Protein AF-A0A0D8YBK4-F1 (afdb_monomer_lite)

Secondary structure (DSSP, 8-state):
----------------TT---------TTSTTSSSTTTT----S--------EEES-EEEES---SEEEETT--EEE--TTT-SBS-SEEEES-TT--EEEE-TT-B--GGGEEEE--TT--GGGEE-SS---BPPTTEEEHHHHTT-S--SEEEEEEEHHHHHTS-TT--EEEEEEEEES---S--GGGTT-EEE-SBS-SEEEES-TT--B-GGGGGSEEESSSP-EEEES--S-BB--HHHHHHHHHTBSSS---B-GGG-EEEEEEE--HHHHHHHHHHTEEEEEEEEEE-STTTTTGGGGGG--EEES-EEEE--TT--BSGGGTT--EEEE--SSS-SEEEE--TT-SB---TT--EEEE-TT--EEE---S-HHHHHHHHHHHHHHTTT-EEE--------------------------------------------PPPPPP--

Sequence (452 aa):
SSRRCISPYSNVFIKMNGCILTTRWIKPMLMLILFTFIKIGVTDDLSYELIDRIIGCLNIIDTALVSADLSTLQAIDYSEKYCSGYHALRVMENDDLEELIFLDTFEIDETKTFIGGNKKLKKENVISQRKLDIKSEEWCSKREARQTKNCTVVVGNITYDEMLEYGDNVNTIEGQLNIIDTNMTTLEDIKKYTLIGHQSPAIVLKNNKNLVYVGDVAHMNIIGRDPLITWDDNIHDICAEAPERETIESHSSNGKLNFSDSCLNNCSGGFVDDHFLEMIRRNKCAYIYGDLIIDGRHGYALPILRNIEVVHGVLSIQGTSQMNNLYFLHYLREIINPHDDIPAVTILNFSHIKYPAFKNLRKIEVNDDMSVVIRVHTDLPVFEGIRKQFQKLTKNRAYFTYKTQTKTEETKPETIQKPMKKMLIEDNTKYDRTRGRRVMKKMKIKSDKLVD

Organism: Dictyocaulus viviparus (NCBI:txid29172)

InterPro domains:
  IPR000494 Receptor L-domain [PF01030] (47-128)
  IPR000494 Receptor L-domain [PF01030] (284-370)
  IPR036941 Receptor L-domain superfamily [G3DSA:3.80.20.20] (33-135)
  IPR036941 Receptor L-domain superfamily [G3DSA:3.80.20.20] (136-235)
  IPR036941 Receptor L-domain superfamily [G3DSA:3.80.20.20] (261-428)
  IPR053079 SPS2 domain-containing protein [PTHR21662] (283-418)

Foldseek 3Di:
DDDDDDDDDDDDDFDDPDDDDDDDDDPDPCVVPVPPPQDPDDDDDDPDDQAAEAEAADEAAQDQDQEGAAQNHQEQHHDPVRYQFQANYYHANNQNHQAYEYHQNHDDDLVRYYAFQHNNHDLVRYHYPDNRDHDDPLEHELVVQLPDPSHQEYEEEAEPVSVVSGDPSHAEYEAAYEDECDADQEPQVVLSHAFEHRGPARYEAYQHANHQEYLSVLNHNYHGDALPYEYYNYDQAHAHFPVSLVSNVVNYDDPRRRHHPVPAFEDEADEDDPVVLVVCQVRVHQEYAEEHAYQCPPLVSLLSLCRHAEYAAAYHHHADPSHQEPNSVQNHAEQAHADQPDARYEYHHHEHHQYHDNPRHHAYHDPPNDANEYEYAYDPPRCVRVVVVVCVRNVNSYDYHYPDPPPPPPPPPDDDDDDDDDDDDDDDDDDDDDDDDDDDDDDDDDDDDDDD

Radius of gyration: 34.13 Å; chains: 1; bounding box: 62×92×111 Å

Structure (mmCIF, N/CA/C/O backbone):
data_AF-A0A0D8YBK4-F1
#
_entry.id   AF-A0A0D8YBK4-F1
#
loop_
_atom_site.group_PDB
_atom_site.id
_atom_site.type_symbol
_atom_site.label_atom_id
_atom_site.label_alt_id
_atom_site.label_comp_id
_atom_site.label_asym_id
_atom_site.label_entity_id
_atom_site.label_seq_id
_atom_site.pdbx_PDB_ins_code
_atom_site.Cartn_x
_atom_site.Cartn_y
_atom_site.Cartn_z
_atom_site.occupancy
_atom_site.B_iso_or_equiv
_atom_site.auth_seq_id
_atom_site.auth_comp_id
_atom_site.auth_asym_id
_atom_site.auth_atom_id
_atom_site.pdbx_PDB_model_num
ATOM 1 N N . SER A 1 1 ? 18.867 -30.162 16.649 1.00 28.86 1 SER A N 1
ATOM 2 C CA . SER A 1 1 ? 18.090 -30.457 15.429 1.00 28.86 1 SER A CA 1
ATOM 3 C C . SER A 1 1 ? 16.621 -30.155 15.690 1.00 28.86 1 SER A C 1
ATOM 5 O O . SER A 1 1 ? 16.083 -30.604 16.689 1.00 28.86 1 SER A O 1
ATOM 7 N N . SER A 1 2 ? 16.040 -29.300 14.841 1.00 34.72 2 SER A N 1
ATOM 8 C CA . SER A 1 2 ? 14.613 -28.975 14.649 1.00 34.72 2 SER A CA 1
ATOM 9 C C . SER A 1 2 ? 13.614 -29.175 15.806 1.00 34.72 2 SER A C 1
ATOM 11 O O . SER A 1 2 ? 13.275 -30.310 16.137 1.00 34.72 2 SER A O 1
ATOM 13 N N . ARG A 1 3 ? 12.969 -28.086 16.250 1.00 22.11 3 ARG A N 1
ATOM 14 C CA . ARG A 1 3 ? 11.505 -28.029 16.446 1.00 22.11 3 ARG A CA 1
ATOM 15 C C . ARG A 1 3 ? 11.016 -26.575 16.426 1.00 22.11 3 ARG A C 1
ATOM 17 O O . ARG A 1 3 ? 11.661 -25.685 16.962 1.00 22.11 3 ARG A O 1
ATOM 24 N N . ARG A 1 4 ? 9.913 -26.400 15.697 1.00 23.05 4 ARG A N 1
ATOM 25 C CA . ARG A 1 4 ? 9.302 -25.174 15.164 1.00 23.05 4 ARG A CA 1
ATOM 26 C C . ARG A 1 4 ? 8.703 -24.272 16.251 1.00 23.05 4 ARG A C 1
ATOM 28 O O . ARG A 1 4 ? 8.159 -24.774 17.232 1.00 23.05 4 ARG A O 1
ATOM 35 N N . CYS A 1 5 ? 8.750 -22.963 16.014 1.00 20.31 5 CYS A N 1
ATOM 36 C CA . CYS A 1 5 ? 7.958 -21.952 16.713 1.00 20.31 5 CYS A CA 1
ATOM 37 C C . CYS A 1 5 ? 6.501 -22.005 16.223 1.00 20.31 5 CYS A C 1
ATOM 39 O O . CYS A 1 5 ? 6.264 -22.110 15.022 1.00 20.31 5 CYS A O 1
ATOM 41 N N . ILE A 1 6 ? 5.541 -21.937 17.148 1.00 21.00 6 ILE A N 1
ATOM 42 C CA . ILE A 1 6 ? 4.107 -21.775 16.871 1.00 21.00 6 ILE A CA 1
ATOM 43 C C . ILE A 1 6 ? 3.637 -20.501 17.594 1.00 21.00 6 ILE A C 1
ATOM 45 O O . ILE A 1 6 ? 3.971 -20.308 18.761 1.00 21.00 6 ILE A O 1
ATOM 49 N N . SER A 1 7 ? 2.922 -19.671 16.826 1.00 23.89 7 SER A N 1
ATOM 50 C CA . SER A 1 7 ? 2.089 -18.476 17.081 1.00 23.89 7 SER A CA 1
ATOM 51 C C . SER A 1 7 ? 1.872 -17.955 18.519 1.00 23.89 7 SER A C 1
ATOM 53 O O . SER A 1 7 ? 1.503 -18.740 19.392 1.00 23.89 7 SER A O 1
ATOM 55 N N . PRO A 1 8 ? 1.908 -16.621 18.748 1.00 31.48 8 PRO A N 1
ATOM 56 C CA . PRO A 1 8 ? 1.361 -15.987 19.941 1.00 31.48 8 PRO A CA 1
ATOM 57 C C . PRO A 1 8 ? -0.035 -15.408 19.646 1.00 31.48 8 PRO A C 1
ATOM 59 O O . PRO A 1 8 ? -0.160 -14.446 18.899 1.00 31.48 8 PRO A O 1
ATOM 62 N N . TYR A 1 9 ? -1.088 -15.947 20.256 1.00 28.31 9 TYR A N 1
ATOM 63 C CA . TYR A 1 9 ? -2.340 -15.203 20.418 1.00 28.31 9 TYR A CA 1
ATOM 64 C C . TYR A 1 9 ? -2.708 -15.194 21.896 1.00 28.31 9 TYR A C 1
ATOM 66 O O . TYR A 1 9 ? -2.637 -16.224 22.564 1.00 28.31 9 TYR A O 1
ATOM 74 N N . SER A 1 10 ? -3.077 -13.999 22.366 1.00 30.67 10 SER A N 1
ATOM 75 C CA . SER A 1 10 ? -3.465 -13.610 23.728 1.00 30.67 10 SER A CA 1
ATOM 76 C C . SER A 1 10 ? -2.367 -13.740 24.800 1.00 30.67 10 SER A C 1
ATOM 78 O O . SER A 1 10 ? -1.978 -14.828 25.196 1.00 30.67 10 SER A O 1
ATOM 80 N N . ASN A 1 11 ? -1.875 -12.598 25.292 1.00 29.48 11 ASN A N 1
ATOM 81 C CA . ASN A 1 11 ? -1.139 -12.492 26.551 1.00 29.48 11 ASN A CA 1
ATOM 82 C C . ASN A 1 11 ? -1.504 -11.162 27.222 1.00 29.48 11 ASN A C 1
ATOM 84 O O . ASN A 1 11 ? -1.289 -10.100 26.641 1.00 29.48 11 ASN A O 1
ATOM 88 N N . VAL A 1 12 ? -1.999 -11.229 28.456 1.00 31.72 12 VAL A N 1
ATOM 89 C CA . VAL A 1 12 ? -1.915 -10.126 29.417 1.00 31.72 12 VAL A CA 1
ATOM 90 C C . VAL A 1 12 ? -0.633 -10.364 30.213 1.00 31.72 12 VAL A C 1
ATOM 92 O O . VAL A 1 12 ? -0.528 -11.355 30.930 1.00 31.72 12 VAL A O 1
ATOM 95 N N . PHE A 1 13 ? 0.366 -9.493 30.058 1.00 31.42 13 PHE A N 1
ATOM 96 C CA . PHE A 1 13 ? 1.565 -9.496 30.897 1.00 31.42 13 PHE A CA 1
ATOM 97 C C . PHE A 1 13 ? 1.454 -8.361 31.910 1.00 31.42 13 PHE A C 1
ATOM 99 O O . PHE A 1 13 ? 1.705 -7.208 31.574 1.00 31.42 13 PHE A O 1
ATOM 106 N N . ILE A 1 14 ? 1.118 -8.688 33.156 1.00 31.42 14 ILE A N 1
ATOM 107 C CA . ILE A 1 14 ? 1.291 -7.762 34.277 1.00 31.42 14 ILE A CA 1
ATOM 108 C C . ILE A 1 14 ? 2.612 -8.139 34.941 1.00 31.42 14 ILE A C 1
ATOM 110 O O . ILE A 1 14 ? 2.728 -9.178 35.589 1.00 31.42 14 ILE A O 1
ATOM 114 N N . LYS A 1 15 ? 3.646 -7.321 34.732 1.00 27.94 15 LYS A N 1
ATOM 115 C CA . LYS A 1 15 ? 4.909 -7.453 35.459 1.00 27.94 15 LYS A CA 1
ATOM 116 C C . LYS A 1 15 ? 4.796 -6.655 36.756 1.00 27.94 15 LYS A C 1
ATOM 118 O O . LYS A 1 15 ? 5.063 -5.459 36.756 1.00 27.94 15 LYS A O 1
ATOM 123 N N . MET A 1 16 ? 4.425 -7.321 37.845 1.00 26.34 16 MET A N 1
ATOM 124 C CA . MET A 1 16 ? 4.581 -6.774 39.198 1.00 26.34 16 MET A CA 1
ATOM 125 C C . MET A 1 16 ? 6.000 -7.086 39.695 1.00 26.34 16 MET A C 1
ATOM 127 O O . MET A 1 16 ? 6.618 -8.065 39.265 1.00 26.34 16 MET A O 1
ATOM 131 N N . ASN A 1 17 ? 6.562 -6.211 40.527 1.00 28.16 17 ASN A N 1
ATOM 132 C CA . ASN A 1 17 ? 7.936 -6.305 41.022 1.00 28.16 17 ASN A CA 1
ATOM 133 C C . ASN A 1 17 ? 8.264 -7.717 41.556 1.00 28.16 17 ASN A C 1
ATOM 135 O O . ASN A 1 17 ? 7.825 -8.092 42.633 1.00 28.16 17 ASN A O 1
ATOM 139 N N . GLY A 1 18 ? 9.083 -8.483 40.821 1.00 28.28 18 GLY A N 1
ATOM 140 C CA . GLY A 1 18 ? 9.808 -9.640 41.366 1.00 28.28 18 GLY A CA 1
ATOM 141 C C . GLY A 1 18 ? 9.482 -11.042 40.838 1.00 28.28 18 GLY A C 1
ATOM 142 O O . GLY A 1 18 ? 10.292 -11.928 41.085 1.00 28.28 18 GLY A O 1
ATOM 143 N N . CYS A 1 19 ? 8.417 -11.283 40.062 1.00 22.30 19 CYS A N 1
ATOM 144 C CA . CYS A 1 19 ? 8.135 -12.632 39.534 1.00 22.30 19 CYS A CA 1
ATOM 145 C C . CYS A 1 19 ? 7.627 -12.625 38.086 1.00 22.30 19 CYS A C 1
ATOM 147 O O . CYS A 1 19 ? 6.688 -11.917 37.737 1.00 22.30 19 CYS A O 1
ATOM 149 N N . ILE A 1 20 ? 8.243 -13.457 37.238 1.00 27.30 20 ILE A N 1
ATOM 150 C CA . ILE A 1 20 ? 7.762 -13.768 35.886 1.00 27.30 20 ILE A CA 1
ATOM 151 C C . ILE A 1 20 ? 7.034 -15.113 35.969 1.00 27.30 20 ILE A C 1
ATOM 153 O O . ILE A 1 20 ? 7.674 -16.161 36.049 1.00 27.30 20 ILE A O 1
ATOM 157 N N . LEU A 1 21 ? 5.703 -15.097 35.936 1.00 23.28 21 LEU A N 1
ATOM 158 C CA . LEU A 1 21 ? 4.913 -16.312 35.747 1.00 23.28 21 LEU A CA 1
ATOM 159 C C . LEU A 1 21 ? 4.835 -16.623 34.249 1.00 23.28 21 LEU A C 1
ATOM 161 O O . LEU A 1 21 ? 4.254 -15.871 33.473 1.00 23.28 21 LEU A O 1
ATOM 165 N N . THR A 1 22 ? 5.436 -17.742 33.843 1.00 25.86 22 THR A N 1
ATOM 166 C CA . THR A 1 22 ? 5.200 -18.347 32.526 1.00 25.86 22 THR A CA 1
ATOM 167 C C . THR A 1 22 ? 4.446 -19.653 32.736 1.00 25.86 22 THR A C 1
ATOM 169 O O . THR A 1 22 ? 4.948 -20.560 33.396 1.00 25.86 22 THR A O 1
ATOM 172 N N . THR A 1 23 ? 3.230 -19.769 32.206 1.00 28.22 23 THR A N 1
ATOM 173 C CA . THR A 1 23 ? 2.485 -21.033 32.207 1.00 28.22 23 THR A CA 1
ATOM 174 C C . THR A 1 23 ? 2.504 -21.618 30.799 1.00 28.22 23 THR A C 1
ATOM 176 O O . THR A 1 23 ? 2.064 -21.009 29.826 1.00 28.22 23 THR A O 1
ATOM 179 N N . ARG A 1 24 ? 3.086 -22.815 30.668 1.00 28.42 24 ARG A N 1
ATOM 180 C CA . ARG A 1 24 ? 3.125 -23.592 29.424 1.00 28.42 24 ARG A CA 1
ATOM 181 C C . ARG A 1 24 ? 2.131 -24.747 29.570 1.00 28.42 24 ARG A C 1
ATOM 183 O O . ARG A 1 24 ? 2.257 -25.525 30.506 1.00 28.42 24 ARG A O 1
ATOM 190 N N . TRP A 1 25 ? 1.215 -24.858 28.605 1.00 31.83 25 TRP A N 1
ATOM 191 C CA . TRP A 1 25 ? 0.239 -25.945 28.400 1.00 31.83 25 TRP A CA 1
ATOM 192 C C . TRP A 1 25 ? -0.892 -26.090 29.427 1.00 31.83 25 TRP A C 1
ATOM 194 O O . TRP A 1 25 ? -0.852 -26.996 30.249 1.00 31.83 25 TRP A O 1
ATOM 204 N N . ILE A 1 26 ? -1.975 -25.312 29.269 1.00 25.56 26 ILE A N 1
ATOM 205 C CA . ILE A 1 26 ? -3.330 -25.721 29.689 1.00 25.56 26 ILE A CA 1
ATOM 206 C C . ILE A 1 26 ? -4.360 -25.254 28.635 1.00 25.56 26 ILE A C 1
ATOM 208 O O . ILE A 1 26 ? -4.283 -24.140 28.127 1.00 25.56 26 ILE A O 1
ATOM 212 N N . LYS A 1 27 ? -5.287 -26.156 28.276 1.00 27.44 27 LYS A N 1
ATOM 213 C CA . LYS A 1 27 ? -6.457 -25.998 27.379 1.00 27.44 27 LYS A CA 1
ATOM 214 C C . LYS A 1 27 ? -7.373 -24.802 27.769 1.00 27.44 27 LYS A C 1
ATOM 216 O O . LYS A 1 27 ? -7.246 -24.308 28.887 1.00 27.44 27 LYS A O 1
ATOM 221 N N . PRO A 1 28 ? -8.313 -24.344 26.905 1.00 33.00 28 PRO A N 1
ATOM 222 C CA . PRO A 1 28 ? -8.836 -22.964 26.868 1.00 33.00 28 PRO A CA 1
ATOM 223 C C . PRO A 1 28 ? -9.859 -22.598 27.965 1.00 33.00 28 PRO A C 1
ATOM 225 O O . PRO A 1 28 ? -10.743 -21.783 27.747 1.00 33.00 28 PRO A O 1
ATOM 228 N N . MET A 1 29 ? -9.739 -23.166 29.163 1.00 27.70 29 MET A N 1
ATOM 229 C CA . MET A 1 29 ? -10.591 -22.843 30.312 1.00 27.70 29 MET A CA 1
ATOM 230 C C . MET A 1 29 ? -9.893 -21.929 31.335 1.00 27.70 29 MET A C 1
ATOM 232 O O . MET A 1 29 ? -10.538 -21.439 32.253 1.00 27.70 29 MET A O 1
ATOM 236 N N . LEU A 1 30 ? -8.585 -21.664 31.177 1.00 29.23 30 LEU A N 1
ATOM 237 C CA . LEU A 1 30 ? -7.787 -20.914 32.159 1.00 29.23 30 LEU A CA 1
ATOM 238 C C . LEU A 1 30 ? -7.476 -19.448 31.794 1.00 29.23 30 LEU A C 1
ATOM 240 O O . LEU A 1 30 ? -6.982 -18.709 32.639 1.00 29.23 30 LEU A O 1
ATOM 244 N N . MET A 1 31 ? -7.819 -18.990 30.585 1.00 32.72 31 MET A N 1
ATOM 245 C CA . MET A 1 31 ? -7.765 -17.559 30.216 1.00 32.72 31 MET A CA 1
ATOM 246 C C . MET A 1 31 ? -8.883 -16.720 30.841 1.00 32.72 31 MET A C 1
ATOM 248 O O . MET A 1 31 ? -8.881 -15.501 30.719 1.00 32.72 31 MET A O 1
ATOM 252 N N . LEU A 1 32 ? -9.807 -17.367 31.551 1.00 32.94 32 LEU A N 1
ATOM 253 C CA . LEU A 1 32 ? -10.834 -16.700 32.339 1.00 32.94 32 LEU A CA 1
ATOM 254 C C . LEU A 1 32 ? -10.307 -16.220 33.709 1.00 32.94 32 LEU A C 1
ATOM 256 O O . LEU A 1 32 ? -11.002 -15.469 34.383 1.00 32.94 32 LEU A O 1
ATOM 260 N N . ILE A 1 33 ? -9.094 -16.628 34.122 1.00 34.19 33 ILE A N 1
ATOM 261 C CA . ILE A 1 33 ? -8.601 -16.448 35.504 1.00 34.19 33 ILE A CA 1
ATOM 262 C C . ILE A 1 33 ? -7.764 -15.172 35.710 1.00 34.19 33 ILE A C 1
ATOM 264 O O . ILE A 1 33 ? -7.652 -14.708 36.838 1.00 34.19 33 ILE A O 1
ATOM 268 N N . LEU A 1 34 ? -7.234 -14.523 34.662 1.00 37.28 34 LEU A N 1
ATOM 269 C CA . LEU A 1 34 ? -6.549 -13.226 34.849 1.00 37.28 34 LEU A CA 1
ATOM 270 C C . LEU A 1 34 ? -7.471 -11.999 34.741 1.00 37.28 34 LEU A C 1
ATOM 272 O O . LEU A 1 34 ? -7.072 -10.918 35.157 1.00 37.28 34 LEU A O 1
ATOM 276 N N . PHE A 1 35 ? -8.702 -12.162 34.244 1.00 38.56 35 PHE A N 1
ATOM 277 C CA . PHE A 1 35 ? -9.710 -11.091 34.175 1.00 38.56 35 PHE A CA 1
ATOM 278 C C . PHE A 1 35 ? -10.774 -11.168 35.280 1.00 38.56 35 PHE A C 1
ATOM 280 O O . PHE A 1 35 ? -11.609 -10.277 35.389 1.00 38.56 35 PHE A O 1
ATOM 287 N N . THR A 1 36 ? -10.721 -12.176 36.156 1.00 32.38 36 THR A N 1
ATOM 288 C CA . THR A 1 36 ? -11.633 -12.282 37.311 1.00 32.38 36 THR A CA 1
ATOM 289 C C . THR A 1 36 ? -11.265 -11.352 38.476 1.00 32.38 36 THR A C 1
ATOM 291 O O . THR A 1 36 ? -11.918 -11.394 39.513 1.00 32.38 36 THR A O 1
ATOM 294 N N . PHE A 1 37 ? -10.256 -10.489 38.323 1.00 39.31 37 PHE A N 1
ATOM 295 C CA . PHE A 1 37 ? -9.802 -9.570 39.377 1.00 39.31 37 PHE A CA 1
ATOM 296 C C . PHE A 1 37 ? -10.321 -8.133 39.240 1.00 39.31 37 PHE A C 1
ATOM 298 O O . PHE A 1 37 ? -9.848 -7.238 39.933 1.00 39.31 37 PHE A O 1
ATOM 305 N N . ILE A 1 38 ? -11.359 -7.926 38.426 1.00 38.38 38 ILE A N 1
ATOM 306 C CA . ILE A 1 38 ? -12.234 -6.751 38.509 1.00 38.38 38 ILE A CA 1
ATOM 307 C C . ILE A 1 38 ? -13.533 -7.222 39.175 1.00 38.38 38 ILE A C 1
ATOM 309 O O . ILE A 1 38 ? -14.459 -7.691 38.524 1.00 38.38 38 ILE A O 1
ATOM 313 N N . LYS A 1 39 ? -13.512 -7.217 40.512 1.00 32.03 39 LYS A N 1
ATOM 314 C CA . LYS A 1 39 ? -14.632 -7.343 41.466 1.00 32.03 39 LYS A CA 1
ATOM 315 C C . LYS A 1 39 ? -15.905 -8.062 40.964 1.00 32.03 39 LYS A C 1
ATOM 317 O O . LYS A 1 39 ? -16.988 -7.486 40.957 1.00 32.03 39 LYS A O 1
ATOM 322 N N . ILE A 1 40 ? -15.815 -9.358 40.659 1.00 32.69 40 ILE A N 1
ATOM 323 C CA . ILE A 1 40 ? -16.981 -10.246 40.788 1.00 32.69 40 ILE A CA 1
ATOM 324 C C . ILE A 1 40 ? -16.983 -10.714 42.240 1.00 32.69 40 ILE A C 1
ATOM 326 O O . ILE A 1 40 ? -16.011 -11.315 42.690 1.00 32.69 40 ILE A O 1
ATOM 330 N N . GLY A 1 41 ? -18.038 -10.375 42.984 1.00 36.81 41 GLY A N 1
ATOM 331 C CA . GLY A 1 41 ? -18.178 -10.693 44.403 1.00 36.81 41 GLY A CA 1
ATOM 332 C C . GLY A 1 41 ? -17.985 -12.182 44.684 1.00 36.81 41 GLY A C 1
ATOM 333 O O . GLY A 1 41 ? -18.898 -12.980 44.494 1.00 36.81 41 GLY A O 1
ATOM 334 N N . VAL A 1 42 ? -16.794 -12.537 45.159 1.00 31.62 42 VAL A N 1
ATOM 335 C CA . VAL A 1 42 ? -16.477 -13.824 45.771 1.00 31.62 42 VAL A CA 1
ATOM 336 C C . VAL A 1 42 ? -15.755 -13.513 47.077 1.00 31.62 42 VAL A C 1
ATOM 338 O O . VAL A 1 42 ? -14.840 -12.696 47.127 1.00 31.62 42 VAL A O 1
ATOM 341 N N . THR A 1 43 ? -16.279 -14.106 48.138 1.00 40.81 43 THR A N 1
ATOM 342 C CA . THR A 1 43 ? -16.007 -13.842 49.549 1.00 40.81 43 THR A CA 1
ATOM 343 C C . THR A 1 43 ? -14.623 -14.308 50.011 1.00 40.81 43 THR A C 1
ATOM 345 O O . THR A 1 43 ? -14.225 -15.431 49.714 1.00 40.81 43 THR A O 1
ATOM 348 N N . ASP A 1 44 ? -14.010 -13.424 50.801 1.00 45.28 44 ASP A N 1
ATOM 349 C CA . ASP A 1 44 ? -13.109 -13.574 51.953 1.00 45.28 44 ASP A CA 1
ATOM 350 C C . ASP A 1 44 ? -11.734 -14.276 51.820 1.00 45.28 44 ASP A C 1
ATOM 352 O O . ASP A 1 44 ? -11.611 -15.467 51.547 1.00 45.28 44 ASP A O 1
ATOM 356 N N . ASP A 1 45 ? -10.704 -13.477 52.148 1.00 44.41 45 ASP A N 1
ATOM 357 C CA . ASP A 1 45 ? -9.309 -13.804 52.497 1.00 44.41 45 ASP A CA 1
ATOM 358 C C . ASP A 1 45 ? -8.274 -14.098 51.395 1.00 44.41 45 ASP A C 1
ATOM 360 O O . ASP A 1 45 ? -7.386 -14.941 51.534 1.00 44.41 45 ASP A O 1
ATOM 364 N N . LEU A 1 46 ? -8.259 -13.267 50.351 1.00 43.53 46 LEU A N 1
ATOM 365 C CA . LEU A 1 46 ? -7.034 -12.973 49.597 1.00 43.53 46 LEU A CA 1
ATOM 366 C C . LEU A 1 46 ? -6.715 -11.481 49.740 1.00 43.53 46 LEU A C 1
ATOM 368 O O . LEU A 1 46 ? -7.482 -10.630 49.294 1.00 43.53 46 LEU A O 1
ATOM 372 N N . SER A 1 47 ? -5.588 -11.144 50.378 1.00 45.94 47 SER A N 1
ATOM 373 C CA . SER A 1 47 ? -5.078 -9.769 50.393 1.00 45.94 47 SER A CA 1
ATOM 374 C C . SER A 1 47 ? -4.601 -9.417 48.984 1.00 45.94 47 SER A C 1
ATOM 376 O O . SER A 1 47 ? -3.460 -9.691 48.609 1.00 45.94 47 SER A O 1
ATOM 378 N N . TYR A 1 48 ? -5.501 -8.879 48.170 1.00 53.00 48 TYR A N 1
ATOM 379 C CA . TYR A 1 48 ? -5.173 -8.424 46.829 1.00 53.00 48 TYR A CA 1
ATOM 380 C C . TYR A 1 48 ? -4.277 -7.188 46.932 1.00 53.00 48 TYR A C 1
ATOM 382 O O . TYR A 1 48 ? -4.707 -6.143 47.422 1.00 53.00 48 TYR A O 1
ATOM 390 N N . GLU A 1 49 ? -3.020 -7.310 46.497 1.00 67.62 49 GLU A N 1
ATOM 391 C CA . GLU A 1 49 ? -2.177 -6.140 46.252 1.00 67.62 49 GLU A CA 1
ATOM 392 C C . GLU A 1 49 ? -2.871 -5.276 45.194 1.00 67.62 49 GLU A C 1
ATOM 394 O O . GLU A 1 49 ? -3.144 -5.726 44.078 1.00 67.62 49 GLU A O 1
ATOM 399 N N . LEU A 1 50 ? -3.214 -4.046 45.576 1.00 83.19 50 LEU A N 1
ATOM 400 C CA . LEU A 1 50 ? -3.867 -3.086 44.695 1.00 83.19 50 LEU A CA 1
ATOM 401 C C . LEU A 1 50 ? -2.901 -2.720 43.566 1.00 83.19 50 LEU A C 1
ATOM 403 O O . LEU A 1 50 ? -1.787 -2.264 43.819 1.00 83.19 50 LEU A O 1
ATOM 407 N N . ILE A 1 51 ? -3.328 -2.918 42.320 1.00 87.94 51 ILE A N 1
ATOM 408 C CA . ILE A 1 51 ? -2.567 -2.475 41.152 1.00 87.94 51 ILE A CA 1
ATOM 409 C C . ILE A 1 51 ? -2.766 -0.963 41.026 1.00 87.94 51 ILE A C 1
ATOM 411 O O . ILE A 1 51 ? -3.861 -0.505 40.693 1.00 87.94 51 ILE A O 1
ATOM 415 N N . ASP A 1 52 ? -1.708 -0.201 41.291 1.00 93.38 52 ASP A N 1
ATOM 416 C CA . ASP A 1 52 ? -1.700 1.261 41.221 1.00 93.38 52 ASP A CA 1
ATOM 417 C C . ASP A 1 52 ? -0.995 1.803 39.969 1.00 93.38 52 ASP A C 1
ATOM 419 O O . ASP A 1 52 ? -1.260 2.925 39.547 1.00 93.38 52 ASP A O 1
ATOM 423 N N . ARG A 1 53 ? -0.141 1.015 39.309 1.00 95.56 53 ARG A N 1
ATOM 424 C CA . ARG A 1 53 ? 0.601 1.460 38.125 1.00 95.56 53 ARG A CA 1
ATOM 425 C C . ARG A 1 53 ? 0.827 0.342 37.116 1.00 95.56 53 ARG A C 1
ATOM 427 O O . ARG A 1 53 ? 1.223 -0.765 37.472 1.00 95.56 53 ARG A O 1
ATOM 434 N N . ILE A 1 54 ? 0.645 0.654 35.832 1.00 95.75 54 ILE A N 1
ATOM 435 C CA . ILE A 1 54 ? 0.931 -0.256 34.714 1.00 95.75 54 ILE A CA 1
ATOM 436 C C . ILE A 1 54 ? 2.045 0.340 33.851 1.00 95.75 54 ILE A C 1
ATOM 438 O O . ILE A 1 54 ? 1.918 1.451 33.348 1.00 95.75 54 ILE A O 1
ATOM 442 N N . ILE A 1 55 ? 3.116 -0.426 33.627 1.00 96.56 55 ILE A N 1
ATOM 443 C CA . ILE A 1 55 ? 4.134 -0.122 32.610 1.00 96.56 55 ILE A CA 1
ATOM 444 C C . ILE A 1 55 ? 3.840 -0.994 31.386 1.00 96.56 55 ILE A C 1
ATOM 446 O O . ILE A 1 55 ? 4.101 -2.198 31.405 1.00 96.56 55 ILE A O 1
ATOM 450 N N . GLY A 1 56 ? 3.302 -0.399 30.323 1.00 96.31 56 GLY A N 1
ATOM 451 C CA . GLY A 1 56 ? 2.829 -1.110 29.136 1.00 96.31 56 GLY A CA 1
ATOM 452 C C . GLY A 1 56 ? 1.482 -0.584 28.650 1.00 96.31 56 GLY A C 1
ATOM 453 O O . GLY A 1 56 ? 1.295 0.625 28.546 1.00 96.31 56 GLY A O 1
ATOM 454 N N . CYS A 1 57 ? 0.565 -1.495 28.317 1.00 95.50 57 CYS A N 1
ATOM 455 C CA . CYS A 1 57 ? -0.785 -1.154 27.874 1.00 95.50 57 CYS A CA 1
ATOM 456 C C . CYS A 1 57 ? -1.853 -1.969 28.604 1.00 95.50 57 CYS A C 1
ATOM 458 O O . CYS A 1 57 ? -1.659 -3.157 28.872 1.00 95.50 57 CYS A O 1
ATOM 460 N N . LEU A 1 58 ? -3.009 -1.349 28.829 1.00 95.88 58 LEU A N 1
ATOM 461 C CA . LEU A 1 58 ? -4.234 -1.988 29.293 1.00 95.88 58 LEU A CA 1
ATOM 462 C C . LEU A 1 58 ? -5.217 -2.124 28.125 1.00 95.88 58 LEU A C 1
ATOM 464 O O . LEU A 1 58 ? -5.524 -1.151 27.439 1.00 95.88 58 LEU A O 1
ATOM 468 N N . ASN A 1 59 ? -5.716 -3.340 27.907 1.00 94.81 59 ASN A N 1
ATOM 469 C CA . ASN A 1 59 ? -6.692 -3.649 26.868 1.00 94.81 59 ASN A CA 1
ATOM 470 C C . ASN A 1 59 ? -7.936 -4.270 27.512 1.00 94.81 59 ASN A C 1
ATOM 472 O O . ASN A 1 59 ? -7.830 -5.327 28.131 1.00 94.81 59 ASN A O 1
ATOM 476 N N . ILE A 1 60 ? -9.093 -3.639 27.331 1.00 95.44 60 ILE A N 1
ATOM 477 C CA . ILE A 1 60 ? -10.415 -4.149 27.707 1.00 95.44 60 ILE A CA 1
ATOM 478 C C . ILE A 1 60 ? -11.193 -4.292 26.398 1.00 95.44 60 ILE A C 1
ATOM 480 O O . ILE A 1 60 ? -11.673 -3.302 25.845 1.00 95.44 60 ILE A O 1
ATOM 484 N N . ILE A 1 61 ? -11.199 -5.498 25.832 1.00 94.19 61 ILE A N 1
ATOM 485 C CA . ILE A 1 61 ? -11.692 -5.752 24.472 1.00 94.19 61 ILE A CA 1
ATOM 486 C C . ILE A 1 61 ? -12.669 -6.917 24.499 1.00 94.19 61 ILE A C 1
ATOM 488 O O . ILE A 1 61 ? -12.303 -7.964 25.030 1.00 94.19 61 ILE A O 1
ATOM 492 N N . ASP A 1 62 ? -13.851 -6.735 23.904 1.00 94.19 62 ASP A N 1
ATOM 493 C CA . ASP A 1 62 ? -14.868 -7.789 23.729 1.00 94.19 62 ASP A CA 1
ATOM 494 C C . ASP A 1 62 ? -15.163 -8.555 25.034 1.00 94.19 62 ASP A C 1
ATOM 496 O O . ASP A 1 62 ? -15.135 -9.785 25.110 1.00 94.19 62 ASP A O 1
ATOM 500 N N . THR A 1 63 ? -15.366 -7.804 26.121 1.00 93.75 63 THR A N 1
ATOM 501 C CA . THR A 1 63 ? -15.698 -8.357 27.438 1.00 93.75 63 THR A CA 1
ATOM 502 C C . THR A 1 63 ? -17.191 -8.225 27.732 1.00 93.75 63 THR A C 1
ATOM 504 O O . THR A 1 63 ? -17.857 -7.301 27.270 1.00 93.75 63 THR A O 1
ATOM 507 N N . ALA A 1 64 ? -17.714 -9.115 28.579 1.00 94.69 64 ALA A N 1
ATOM 508 C CA . ALA A 1 64 ? -19.084 -9.040 29.098 1.00 94.69 64 ALA A CA 1
ATOM 509 C C . ALA A 1 64 ? -19.205 -8.141 30.349 1.00 94.69 64 ALA A C 1
ATOM 511 O O . ALA A 1 64 ? -20.117 -8.318 31.159 1.00 94.69 64 ALA A O 1
ATOM 512 N N . LEU A 1 65 ? -18.245 -7.234 30.569 1.00 93.94 65 LEU A N 1
ATOM 513 C CA . LEU A 1 65 ? -18.252 -6.339 31.724 1.00 93.94 65 LEU A CA 1
ATOM 514 C C . LEU A 1 65 ? -19.355 -5.294 31.567 1.00 93.94 65 LEU A C 1
ATOM 516 O O . LEU A 1 65 ? -19.478 -4.683 30.512 1.00 93.94 65 LEU A O 1
ATOM 520 N N . VAL A 1 66 ? -20.103 -5.058 32.645 1.00 96.31 66 VAL A N 1
ATOM 521 C CA . VAL A 1 66 ? -21.076 -3.955 32.727 1.00 96.31 66 VAL A CA 1
ATOM 522 C C . VAL A 1 66 ? -20.436 -2.703 33.323 1.00 96.31 66 VAL A C 1
ATOM 524 O O . VAL A 1 66 ? -20.727 -1.592 32.899 1.00 96.31 66 VAL A O 1
ATOM 527 N N . SER A 1 67 ? -19.516 -2.872 34.271 1.00 96.12 67 SER A N 1
ATOM 528 C CA . SER A 1 67 ? -18.743 -1.781 34.864 1.00 96.12 67 SER A CA 1
ATOM 529 C C . SER A 1 67 ? -17.288 -2.214 35.012 1.00 96.12 67 SER A C 1
ATOM 531 O O . SER A 1 67 ? -17.007 -3.375 35.329 1.00 96.12 67 SER A O 1
ATOM 533 N N . ALA A 1 68 ? -16.368 -1.291 34.749 1.00 94.94 68 ALA A N 1
ATOM 534 C CA . ALA A 1 68 ? -14.938 -1.478 34.934 1.00 94.94 68 ALA A CA 1
ATOM 535 C C . ALA A 1 68 ? -14.413 -0.435 35.928 1.00 94.94 68 ALA A C 1
ATOM 537 O O . ALA A 1 68 ? -14.235 0.736 35.590 1.00 94.94 68 ALA A O 1
ATOM 538 N N . ASP A 1 69 ? -14.167 -0.878 37.161 1.00 94.25 69 ASP A N 1
ATOM 539 C CA . ASP A 1 69 ? -13.644 -0.038 38.238 1.00 94.25 69 ASP A CA 1
ATOM 540 C C . ASP A 1 69 ? -12.110 -0.097 38.276 1.00 94.25 69 ASP A C 1
ATOM 542 O O . ASP A 1 69 ? -11.514 -1.096 38.684 1.00 94.25 69 ASP A O 1
ATOM 546 N N . LEU A 1 70 ? -11.479 0.986 37.823 1.00 94.19 70 LEU A N 1
ATOM 547 C CA . LEU A 1 70 ? -10.036 1.221 37.831 1.00 94.19 70 LEU A CA 1
ATOM 548 C C . LEU A 1 70 ? -9.669 2.345 38.819 1.00 94.19 70 LEU A C 1
ATOM 550 O O . LEU A 1 70 ? -8.645 3.007 38.656 1.00 94.19 70 LEU A O 1
ATOM 554 N N . SER A 1 71 ? -10.480 2.566 39.859 1.00 92.62 71 SER A N 1
ATOM 555 C CA . SER A 1 71 ? -10.265 3.613 40.873 1.00 92.62 71 SER A CA 1
ATOM 556 C C . SER A 1 71 ? -8.983 3.453 41.695 1.00 92.62 71 SER A C 1
ATOM 558 O O . SER A 1 71 ? -8.546 4.393 42.351 1.00 92.62 71 SER A O 1
ATOM 560 N N . THR A 1 72 ? -8.346 2.284 41.663 1.00 92.75 72 THR A N 1
ATOM 561 C CA . THR A 1 72 ? -7.069 2.038 42.349 1.00 92.75 72 THR A CA 1
ATOM 562 C C . THR A 1 72 ? -5.871 2.365 41.463 1.00 92.75 72 THR A C 1
ATOM 564 O O . THR A 1 72 ? -4.766 2.541 41.972 1.00 92.75 72 THR A O 1
ATOM 567 N N . LEU A 1 73 ? -6.082 2.445 40.146 1.00 94.50 73 LEU A N 1
ATOM 568 C CA . LEU A 1 73 ? -5.036 2.653 39.160 1.00 94.50 73 LEU A CA 1
ATOM 569 C C . LEU A 1 73 ? -4.695 4.145 39.078 1.00 94.50 73 LEU A C 1
ATOM 571 O O . LEU A 1 73 ? -5.514 4.970 38.682 1.00 94.50 73 LEU A O 1
ATOM 575 N N . GLN A 1 74 ? -3.463 4.485 39.439 1.00 94.94 74 GLN A N 1
ATOM 576 C CA . GLN A 1 74 ? -2.928 5.843 39.419 1.00 94.94 74 GLN A CA 1
ATOM 577 C C . GLN A 1 74 ? -2.315 6.209 38.071 1.00 94.94 74 GLN A C 1
ATOM 579 O O . GLN A 1 74 ? -2.425 7.361 37.674 1.00 94.94 74 GLN A O 1
ATOM 584 N N . ALA A 1 75 ? -1.673 5.278 37.357 1.00 96.00 75 ALA A N 1
ATOM 585 C CA . ALA A 1 75 ? -1.044 5.612 36.078 1.00 96.00 75 ALA A CA 1
ATOM 586 C C . ALA A 1 75 ? -0.895 4.432 35.108 1.00 96.00 75 ALA A C 1
ATOM 588 O O . ALA A 1 75 ? -0.685 3.285 35.518 1.00 96.00 75 ALA A O 1
ATOM 589 N N . ILE A 1 76 ? -0.920 4.742 33.807 1.00 96.62 76 ILE A N 1
ATOM 590 C CA . ILE A 1 76 ? -0.441 3.852 32.741 1.00 96.62 76 ILE A CA 1
ATOM 591 C C . ILE A 1 76 ? 0.697 4.544 31.987 1.00 96.62 76 ILE A C 1
ATOM 593 O O . ILE A 1 76 ? 0.471 5.468 31.205 1.00 96.62 76 ILE A O 1
ATOM 597 N N . ASP A 1 77 ? 1.918 4.043 32.169 1.00 96.50 77 ASP A N 1
ATOM 598 C CA . ASP A 1 77 ? 3.076 4.474 31.391 1.00 96.50 77 ASP A CA 1
ATOM 599 C C . ASP A 1 77 ? 3.213 3.605 30.146 1.00 96.50 77 ASP A C 1
ATOM 601 O O . ASP A 1 77 ? 3.597 2.430 30.215 1.00 96.50 77 ASP A O 1
ATOM 605 N N . TYR A 1 78 ? 2.937 4.197 28.988 1.00 96.06 78 TYR A N 1
ATOM 606 C CA . TYR A 1 78 ? 3.110 3.515 27.714 1.00 96.06 78 TYR A CA 1
ATOM 607 C C . TYR A 1 78 ? 4.549 3.022 27.526 1.00 96.06 78 TYR A C 1
ATOM 609 O O . TYR A 1 78 ? 5.521 3.752 27.733 1.00 96.06 78 TYR A O 1
ATOM 617 N N . SER A 1 79 ? 4.695 1.786 27.050 1.00 94.12 79 SER A N 1
ATOM 618 C CA . SER A 1 79 ? 5.997 1.230 26.694 1.00 94.12 79 SER A CA 1
ATOM 619 C C . SER A 1 79 ? 5.899 0.376 25.442 1.00 94.12 79 SER A C 1
ATOM 621 O O . SER A 1 79 ? 5.341 -0.718 25.480 1.00 94.12 79 SER A O 1
ATOM 623 N N . GLU A 1 80 ? 6.530 0.811 24.349 1.00 90.69 80 GLU A N 1
ATOM 624 C CA . GLU A 1 80 ? 6.572 0.046 23.091 1.00 90.69 80 GLU A CA 1
ATOM 625 C C . GLU A 1 80 ? 7.146 -1.364 23.249 1.00 90.69 80 GLU A C 1
ATOM 627 O O . GLU A 1 80 ? 6.862 -2.246 22.448 1.00 90.69 80 GLU A O 1
ATOM 632 N N . LYS A 1 81 ? 7.954 -1.586 24.290 1.00 92.19 81 LYS A N 1
ATOM 633 C CA . LYS A 1 81 ? 8.503 -2.902 24.613 1.00 92.19 81 LYS A CA 1
ATOM 634 C C . LYS A 1 81 ? 7.421 -3.894 25.051 1.00 92.19 81 LYS A C 1
ATOM 636 O O . LYS A 1 81 ? 7.583 -5.094 24.846 1.00 92.19 81 LYS A O 1
ATOM 641 N N . TYR A 1 82 ? 6.367 -3.404 25.699 1.00 91.19 82 TYR A N 1
ATOM 642 C CA . TYR A 1 82 ? 5.311 -4.224 26.295 1.00 91.19 82 TYR A CA 1
ATOM 643 C C . TYR A 1 82 ? 3.962 -4.073 25.580 1.00 91.19 82 TYR A C 1
ATOM 645 O O . TYR A 1 82 ? 3.044 -4.836 25.866 1.00 91.19 82 TYR A O 1
ATOM 653 N N . CYS A 1 83 ? 3.846 -3.130 24.642 1.00 89.69 83 CYS A N 1
ATOM 654 C CA . CYS A 1 83 ? 2.635 -2.887 23.865 1.00 89.69 83 CYS A CA 1
ATOM 655 C C . CYS A 1 83 ? 2.809 -3.405 22.438 1.00 89.69 83 CYS A C 1
ATOM 657 O O . CYS A 1 83 ? 3.759 -3.036 21.751 1.00 89.69 83 CYS A O 1
ATOM 659 N N . SER A 1 84 ? 1.861 -4.211 21.960 1.00 83.19 84 SER A N 1
ATOM 660 C CA . SER A 1 84 ? 1.802 -4.619 20.547 1.00 83.19 84 SER A CA 1
ATOM 661 C C . SER A 1 84 ? 1.194 -3.550 19.630 1.00 83.19 84 SER A C 1
ATOM 663 O O . SER A 1 84 ? 1.264 -3.674 18.408 1.00 83.19 84 SER A O 1
ATOM 665 N N . GLY A 1 85 ? 0.593 -2.507 20.207 1.00 87.06 85 GLY A N 1
ATOM 666 C CA . GLY A 1 85 ? -0.094 -1.433 19.496 1.00 87.06 85 GLY A CA 1
ATOM 667 C C . GLY A 1 85 ? 0.308 -0.047 19.986 1.00 87.06 85 GLY A C 1
ATOM 668 O O . GLY A 1 85 ? 1.183 0.088 20.839 1.00 87.06 85 GLY A O 1
ATOM 669 N N . TYR A 1 86 ? -0.348 0.979 19.448 1.00 89.31 86 TYR A N 1
ATOM 670 C CA . TYR A 1 86 ? -0.047 2.380 19.760 1.00 89.31 86 TYR A CA 1
ATOM 671 C C . TYR A 1 86 ? -0.695 2.923 21.025 1.00 89.31 86 TYR A C 1
ATOM 673 O O . TYR A 1 86 ? -0.343 4.023 21.446 1.00 89.31 86 TYR A O 1
ATOM 681 N N . HIS A 1 87 ? -1.645 2.198 21.606 1.00 93.25 87 HIS A N 1
ATOM 682 C CA . HIS A 1 87 ? -2.437 2.694 22.721 1.00 93.25 87 HIS A CA 1
ATOM 683 C C . HIS A 1 87 ? -1.904 2.176 24.059 1.00 93.25 87 HIS A C 1
ATOM 685 O O . HIS A 1 87 ? -1.604 0.992 24.211 1.00 93.25 87 HIS A O 1
ATOM 691 N N . ALA A 1 88 ? -1.812 3.080 25.029 1.00 94.94 88 ALA A N 1
ATOM 692 C CA . ALA A 1 88 ? -1.593 2.788 26.438 1.00 94.94 88 ALA A CA 1
ATOM 693 C C . ALA A 1 88 ? -2.870 2.231 27.082 1.00 94.94 88 ALA A C 1
ATOM 695 O O . ALA A 1 88 ? -2.809 1.287 27.862 1.00 94.94 88 ALA A O 1
ATOM 696 N N . LEU A 1 89 ? -4.032 2.769 26.708 1.00 95.94 89 LEU A N 1
ATOM 697 C CA . LEU A 1 89 ? -5.339 2.278 27.131 1.00 95.94 89 LEU A CA 1
ATOM 698 C C . LEU A 1 89 ? -6.219 2.069 25.907 1.00 95.94 89 LEU A C 1
ATOM 700 O O . LEU A 1 89 ? -6.398 2.990 25.110 1.00 95.94 89 LEU A O 1
ATOM 704 N N . ARG A 1 90 ? -6.794 0.875 25.786 1.00 94.94 90 ARG A N 1
ATOM 705 C CA . ARG A 1 90 ? -7.757 0.545 24.740 1.00 94.94 90 ARG A CA 1
ATOM 706 C C . ARG A 1 90 ? -8.979 -0.130 25.342 1.00 94.94 90 ARG A C 1
ATOM 708 O O . ARG A 1 90 ? -8.862 -1.217 25.900 1.00 94.94 90 ARG A O 1
ATOM 715 N N . VAL A 1 91 ? -10.133 0.513 25.205 1.00 96.06 91 VAL A N 1
ATOM 716 C CA . VAL A 1 91 ? -11.434 0.004 25.648 1.00 96.06 91 VAL A CA 1
ATOM 717 C C . VAL A 1 91 ? -12.364 -0.024 24.443 1.00 96.06 91 VAL A C 1
ATOM 719 O O . VAL A 1 91 ? -12.811 1.026 23.979 1.00 96.06 91 VAL A O 1
ATOM 722 N N . MET A 1 92 ? -12.620 -1.207 23.891 1.00 95.25 92 MET A N 1
ATOM 723 C CA . MET A 1 92 ? -13.417 -1.337 22.671 1.00 95.25 92 MET A CA 1
ATOM 724 C C . MET A 1 92 ? -14.187 -2.645 22.582 1.00 95.25 92 MET A C 1
ATOM 726 O O . MET A 1 92 ? -13.821 -3.623 23.221 1.00 95.25 92 MET A O 1
ATOM 730 N N . GLU A 1 93 ? -15.234 -2.668 21.765 1.00 94.56 93 GLU A N 1
ATOM 731 C CA . GLU A 1 93 ? -16.081 -3.848 21.547 1.00 94.56 93 GLU A CA 1
ATOM 732 C C . GLU A 1 93 ? -16.767 -4.376 22.826 1.00 94.56 93 GLU A C 1
ATOM 734 O O . GLU A 1 93 ? -17.261 -5.496 22.842 1.00 94.56 93 GLU A O 1
ATOM 739 N N . ASN A 1 94 ? -16.844 -3.589 23.907 1.00 95.12 94 ASN A N 1
ATOM 740 C CA . ASN A 1 94 ? -17.547 -3.990 25.129 1.00 95.12 94 ASN A CA 1
ATOM 741 C C . ASN A 1 94 ? -18.989 -3.484 25.072 1.00 95.12 94 ASN A C 1
ATOM 743 O O . ASN A 1 94 ? -19.333 -2.444 25.632 1.00 95.12 94 ASN A O 1
ATOM 747 N N . ASP A 1 95 ? -19.841 -4.203 24.349 1.00 93.44 95 ASP A N 1
ATOM 748 C CA . ASP A 1 95 ? -21.220 -3.774 24.092 1.00 93.44 95 ASP A CA 1
ATOM 749 C C . ASP A 1 95 ? -22.076 -3.612 25.357 1.00 93.44 95 ASP A C 1
ATOM 751 O O . ASP A 1 95 ? -23.038 -2.843 25.347 1.00 93.44 95 ASP A O 1
ATOM 755 N N . ASP A 1 96 ? -21.759 -4.352 26.421 1.00 95.44 96 ASP A N 1
ATOM 756 C CA . ASP A 1 96 ? -22.486 -4.307 27.690 1.00 95.44 96 ASP A CA 1
ATOM 757 C C . ASP A 1 96 ? -21.880 -3.332 28.705 1.00 95.44 96 ASP A C 1
ATOM 759 O O . ASP A 1 96 ? -22.510 -3.088 29.732 1.00 95.44 96 ASP A O 1
ATOM 763 N N . LEU A 1 97 ? -20.716 -2.744 28.406 1.00 96.06 97 LEU A N 1
ATOM 764 C CA . LEU A 1 97 ? -20.032 -1.817 29.300 1.00 96.06 97 LEU A CA 1
ATOM 765 C C . LEU A 1 97 ? -20.816 -0.511 29.382 1.00 96.06 97 LEU A C 1
ATOM 767 O O . LEU A 1 97 ? -20.974 0.195 28.391 1.00 96.06 97 LEU A O 1
ATOM 771 N N . GLU A 1 98 ? -21.297 -0.197 30.574 1.00 96.31 98 GLU A N 1
ATOM 772 C CA . GLU A 1 98 ? -22.094 0.987 30.884 1.00 96.31 98 GLU A CA 1
ATOM 773 C C . GLU A 1 98 ? -21.277 2.042 31.626 1.00 96.31 98 GLU A C 1
ATOM 775 O O . GLU A 1 98 ? -21.580 3.227 31.500 1.00 96.31 98 GLU A O 1
ATOM 780 N N . GLU A 1 99 ? -20.243 1.626 32.361 1.00 96.44 99 GLU A N 1
ATOM 781 C CA . GLU A 1 99 ? -19.480 2.483 33.266 1.00 96.44 99 GLU A CA 1
ATOM 782 C C . GLU A 1 99 ? -17.982 2.145 33.263 1.00 96.44 99 GLU A C 1
ATOM 784 O O . GLU A 1 99 ? -17.582 0.978 33.246 1.00 96.44 99 GLU A O 1
ATOM 789 N N . LEU A 1 100 ? -17.144 3.184 33.306 1.00 95.69 100 LEU A N 1
ATOM 790 C CA . LEU A 1 100 ? -15.690 3.068 33.406 1.00 95.69 100 LEU A CA 1
ATOM 791 C C . LEU A 1 100 ? -15.175 4.097 34.419 1.00 95.69 100 LEU A C 1
ATOM 793 O O . LEU A 1 100 ? -15.247 5.303 34.181 1.00 95.69 100 LEU A O 1
ATOM 797 N N . ILE A 1 101 ? -14.667 3.624 35.554 1.00 94.75 101 ILE A N 1
ATOM 798 C CA . ILE A 1 101 ? -14.305 4.469 36.698 1.00 94.75 101 ILE A CA 1
ATOM 799 C C . ILE A 1 101 ? -12.788 4.548 36.800 1.00 94.75 101 ILE A C 1
ATOM 801 O O . ILE A 1 101 ? -12.123 3.519 36.865 1.00 94.75 101 ILE A O 1
ATOM 805 N N . PHE A 1 102 ? -12.237 5.756 36.860 1.00 94.19 102 PHE A N 1
ATOM 806 C CA . PHE A 1 102 ? -10.823 5.991 37.139 1.00 94.19 102 PHE A CA 1
ATOM 807 C C . PHE A 1 102 ? -10.652 6.761 38.444 1.00 94.19 102 PHE A C 1
ATOM 809 O O . PHE A 1 102 ? -11.569 7.431 38.918 1.00 94.19 102 PHE A O 1
ATOM 816 N N . LEU A 1 103 ? -9.446 6.705 39.009 1.00 92.38 103 LEU A N 1
ATOM 817 C CA . LEU A 1 103 ? -9.064 7.628 40.069 1.00 92.38 103 LEU A CA 1
ATOM 818 C C . LEU A 1 103 ? -9.028 9.064 39.521 1.00 92.38 103 LEU A C 1
ATOM 820 O O . LEU A 1 103 ? -8.576 9.301 38.400 1.00 92.38 103 LEU A O 1
ATOM 824 N N . ASP A 1 104 ? -9.419 10.041 40.335 1.00 88.62 104 ASP A N 1
ATOM 825 C CA . ASP A 1 104 ? -9.355 11.462 39.964 1.00 88.62 104 ASP A CA 1
ATOM 826 C C . ASP A 1 104 ? -7.938 11.916 39.579 1.00 88.62 104 ASP A C 1
ATOM 828 O O . ASP A 1 104 ? -7.762 12.776 38.717 1.00 88.62 104 ASP A O 1
ATOM 832 N N . THR A 1 105 ? -6.921 11.307 40.190 1.00 92.25 105 THR A N 1
ATOM 833 C CA . THR A 1 105 ? -5.504 11.574 39.92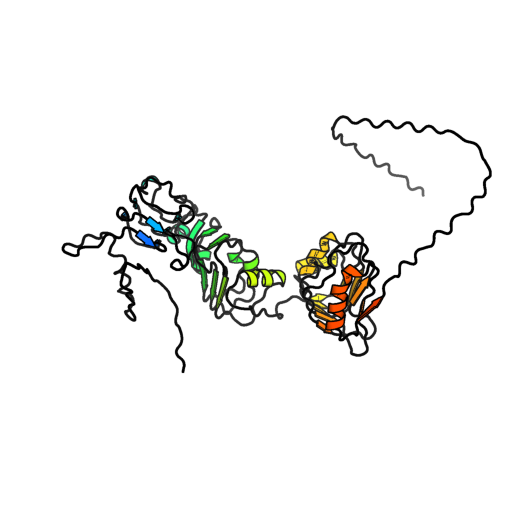2 1.00 92.25 105 THR A CA 1
ATOM 834 C C . THR A 1 105 ? -4.906 10.638 38.871 1.00 92.25 105 THR A C 1
ATOM 836 O O . THR A 1 105 ? -3.686 10.537 38.792 1.00 92.25 105 THR A O 1
ATOM 839 N N . PHE A 1 106 ? -5.727 9.921 38.095 1.00 94.44 106 PHE A N 1
ATOM 840 C CA . PHE A 1 106 ? -5.243 8.987 37.083 1.00 94.44 106 PHE A CA 1
ATOM 841 C C . PHE A 1 106 ? -4.425 9.699 35.993 1.00 94.44 106 PHE A C 1
ATOM 843 O O . PHE A 1 106 ? -4.878 10.671 35.376 1.00 94.44 106 PHE A O 1
ATOM 850 N N . GLU A 1 107 ? -3.215 9.204 35.735 1.00 94.88 107 GLU A N 1
ATOM 851 C CA . GLU A 1 107 ? -2.286 9.736 34.745 1.00 94.88 107 GLU A CA 1
ATOM 852 C C . GLU A 1 107 ? -2.145 8.809 33.535 1.00 94.88 107 GLU A C 1
ATOM 854 O O . GLU A 1 107 ? -1.715 7.659 33.631 1.00 94.88 107 GLU A O 1
ATOM 859 N N . ILE A 1 108 ? -2.471 9.342 32.357 1.00 95.12 108 ILE A N 1
ATOM 860 C CA . ILE A 1 108 ? -2.264 8.674 31.073 1.00 95.12 108 ILE A CA 1
ATOM 861 C C . ILE A 1 108 ? -2.016 9.702 29.967 1.00 95.12 108 ILE A C 1
ATOM 863 O O . ILE A 1 108 ? -2.524 10.825 30.023 1.00 95.12 108 ILE A O 1
ATOM 867 N N . ASP A 1 109 ? -1.242 9.323 28.952 1.00 94.06 109 ASP A N 1
ATOM 868 C CA . ASP A 1 109 ? -1.142 10.082 27.706 1.00 94.06 109 ASP A CA 1
ATOM 869 C C . ASP A 1 109 ? -2.454 9.951 26.910 1.00 94.06 109 ASP A C 1
ATOM 871 O O . ASP A 1 109 ? -2.795 8.885 26.387 1.00 94.06 109 ASP A O 1
ATOM 875 N N . GLU A 1 110 ? -3.204 11.050 26.816 1.00 92.19 110 GLU A N 1
ATOM 876 C CA . GLU A 1 110 ? -4.488 11.106 26.107 1.00 92.19 110 GLU A CA 1
ATOM 877 C C . GLU A 1 110 ? -4.337 10.760 24.618 1.00 92.19 110 GLU A C 1
ATOM 879 O O . GLU A 1 110 ? -5.208 10.108 24.046 1.00 92.19 110 GLU A O 1
ATOM 884 N N . THR A 1 111 ? -3.194 11.084 23.998 1.00 91.94 111 THR A N 1
ATOM 885 C CA . THR A 1 111 ? -2.915 10.742 22.590 1.00 91.94 111 THR A CA 1
ATOM 886 C C . THR A 1 111 ? -2.702 9.242 22.373 1.00 91.94 111 THR A C 1
ATOM 888 O O . THR A 1 111 ? -2.699 8.756 21.241 1.00 91.94 111 THR A O 1
ATOM 891 N N . LYS A 1 112 ? -2.539 8.492 23.467 1.00 93.88 112 LYS A N 1
ATOM 892 C CA . LYS A 1 112 ? -2.362 7.038 23.511 1.00 93.88 112 LYS A CA 1
ATOM 893 C C . LYS A 1 112 ? -3.585 6.338 24.097 1.00 93.88 112 LYS A C 1
ATOM 895 O O . LYS A 1 112 ? -3.500 5.160 24.432 1.00 93.88 112 LYS A O 1
ATOM 900 N N . THR A 1 113 ? -4.721 7.016 24.200 1.00 94.38 113 THR A N 1
ATOM 901 C CA . THR A 1 113 ? -5.960 6.430 24.714 1.00 94.38 113 THR A CA 1
ATOM 902 C C . THR A 1 113 ? -6.961 6.214 23.588 1.00 94.38 113 THR A C 1
ATOM 904 O O . THR A 1 113 ? -7.132 7.070 22.725 1.00 94.38 113 THR A O 1
ATOM 907 N N . PHE A 1 114 ? -7.621 5.059 23.593 1.00 94.75 114 PHE A N 1
ATOM 908 C CA . PHE A 1 114 ? -8.702 4.738 22.675 1.00 94.75 114 PHE A CA 1
ATOM 909 C C . PHE A 1 114 ? -9.894 4.160 23.436 1.00 94.75 114 PHE A C 1
ATOM 911 O O . PHE A 1 114 ? -9.769 3.119 24.083 1.00 94.75 114 PHE A O 1
ATOM 918 N N . ILE A 1 115 ? -11.050 4.817 23.335 1.00 95.75 115 ILE A N 1
ATOM 919 C CA . ILE A 1 115 ? -12.317 4.342 23.899 1.00 95.75 115 ILE A CA 1
ATOM 920 C C . ILE A 1 115 ? -13.402 4.498 22.829 1.00 95.75 115 ILE A C 1
ATOM 922 O O . ILE A 1 115 ? -13.846 5.611 22.552 1.00 95.75 115 ILE A O 1
ATOM 926 N N . GLY A 1 116 ? -13.825 3.398 22.206 1.00 95.50 116 GLY A N 1
ATOM 927 C CA . GLY A 1 116 ? -14.795 3.432 21.105 1.00 95.50 116 GLY A CA 1
ATOM 928 C C . GLY A 1 116 ? -15.383 2.062 20.786 1.00 95.50 116 GLY A C 1
ATOM 929 O O . GLY A 1 116 ? -14.799 1.046 21.146 1.00 95.50 116 GLY A O 1
ATOM 930 N N . GLY A 1 117 ? -16.548 2.021 20.133 1.00 94.44 117 GLY A N 1
ATOM 931 C CA . GLY A 1 117 ? -17.245 0.760 19.855 1.00 94.44 117 GLY A CA 1
ATOM 932 C C . GLY A 1 117 ? -17.788 0.071 21.113 1.00 94.44 117 GLY A C 1
ATOM 933 O O . GLY A 1 117 ? -17.792 -1.152 21.175 1.00 94.44 117 GLY A O 1
ATOM 934 N N . ASN A 1 118 ? -18.188 0.840 22.134 1.00 95.88 118 ASN A N 1
ATOM 935 C CA . ASN A 1 118 ? -18.798 0.331 23.368 1.00 95.88 118 ASN A CA 1
ATOM 936 C C . ASN A 1 118 ? -20.247 0.831 23.439 1.00 95.88 118 ASN A C 1
ATOM 938 O O . ASN A 1 118 ? -20.502 1.939 23.904 1.00 95.88 118 ASN A O 1
ATOM 942 N N . LYS A 1 119 ? -21.191 0.026 22.943 1.00 93.50 119 LYS A N 1
ATOM 943 C CA . LYS A 1 119 ? -22.573 0.441 22.649 1.00 93.50 119 LYS A CA 1
ATOM 944 C C . LYS A 1 119 ? -23.307 1.153 23.793 1.00 93.50 119 LYS A C 1
ATOM 946 O O . LYS A 1 119 ? -24.067 2.088 23.548 1.00 93.50 119 LYS A O 1
ATOM 951 N N . LYS A 1 120 ? -23.140 0.692 25.035 1.00 94.88 120 LYS A N 1
ATOM 952 C CA . LYS A 1 120 ? -23.838 1.262 26.200 1.00 94.88 120 LYS A CA 1
ATOM 953 C C . LYS A 1 120 ? -23.012 2.286 26.982 1.00 94.88 120 LYS A C 1
ATOM 955 O O . LYS A 1 120 ? -23.574 2.962 27.846 1.00 94.88 120 LYS A O 1
ATOM 960 N N . LEU A 1 121 ? -21.719 2.431 26.685 1.00 94.75 121 LEU A N 1
ATOM 961 C CA . LEU A 1 121 ? -20.835 3.317 27.432 1.00 94.75 121 LEU A CA 1
ATOM 962 C C . LEU A 1 121 ? -21.043 4.748 26.952 1.00 94.75 121 LEU A C 1
ATOM 964 O O . LEU A 1 121 ? -20.670 5.110 25.837 1.00 94.75 121 LEU A O 1
ATOM 968 N N . LYS A 1 122 ? -21.610 5.579 27.821 1.00 92.19 122 LYS A N 1
ATOM 969 C CA . LYS A 1 122 ? -21.808 7.000 27.539 1.00 92.19 122 LYS A CA 1
ATOM 970 C C . LYS A 1 122 ? -20.683 7.838 28.121 1.00 92.19 122 LYS A C 1
ATOM 972 O O . LYS A 1 122 ? -20.041 7.449 29.095 1.00 92.19 122 LYS A O 1
ATOM 977 N N . LYS A 1 123 ? -20.474 9.025 27.550 1.00 91.62 123 LYS A N 1
ATOM 978 C CA . LYS A 1 123 ? -19.407 9.941 27.971 1.00 91.62 123 LYS A CA 1
ATOM 979 C C . LYS A 1 123 ? -19.519 10.344 29.440 1.00 91.62 123 LYS A C 1
ATOM 981 O O . LYS A 1 123 ? -18.511 10.421 30.129 1.00 91.62 123 LYS A O 1
ATOM 986 N N . GLU A 1 124 ? -20.737 10.574 29.911 1.00 90.00 124 GLU A N 1
ATOM 987 C CA . GLU A 1 124 ? -21.054 10.903 31.300 1.00 90.00 124 GLU A CA 1
ATOM 988 C C . GLU A 1 124 ? -20.779 9.763 32.291 1.00 90.00 124 GLU A C 1
ATOM 990 O O . GLU A 1 124 ? -20.608 10.030 33.478 1.00 90.00 124 GLU A O 1
ATOM 995 N N . ASN A 1 125 ? -20.687 8.518 31.812 1.00 90.94 125 ASN A N 1
ATOM 996 C CA . ASN A 1 125 ? -20.432 7.338 32.640 1.00 90.94 125 ASN A CA 1
ATOM 997 C C . ASN A 1 125 ? -18.944 6.956 32.690 1.00 90.94 125 ASN A C 1
ATOM 999 O O . ASN A 1 125 ? -18.581 5.917 33.245 1.00 90.94 125 ASN A O 1
ATOM 1003 N N . VAL A 1 126 ? -18.073 7.775 32.096 1.00 89.75 126 VAL A N 1
ATOM 1004 C CA . VAL A 1 126 ? -16.628 7.660 32.282 1.00 89.75 126 VAL A CA 1
ATOM 1005 C C . VAL A 1 126 ? -16.215 8.638 33.370 1.00 89.75 126 VAL A C 1
ATOM 1007 O O . VAL A 1 126 ? -16.068 9.838 33.136 1.00 89.75 126 VAL A O 1
ATOM 1010 N N . ILE A 1 127 ? -16.069 8.114 34.584 1.00 87.44 127 ILE A N 1
ATOM 1011 C CA . ILE A 1 127 ? -15.787 8.905 35.780 1.00 87.44 127 ILE A CA 1
ATOM 1012 C C . ILE A 1 127 ? -14.282 9.180 35.820 1.00 87.44 127 ILE A C 1
ATOM 1014 O O . ILE A 1 127 ? -13.486 8.343 36.239 1.00 87.44 127 ILE A O 1
ATOM 1018 N N . SER A 1 128 ? -13.889 10.351 35.319 1.00 81.38 128 SER A N 1
ATOM 1019 C CA . SER A 1 128 ? -12.518 10.860 35.360 1.00 81.38 128 SER A CA 1
ATOM 1020 C C . SER A 1 128 ? -12.519 12.390 35.354 1.00 81.38 128 SER A C 1
ATOM 1022 O O . SER A 1 128 ? -13.345 13.013 34.686 1.00 81.38 128 SER A O 1
ATOM 1024 N N . GLN A 1 129 ? -11.560 13.018 36.043 1.00 74.50 129 GLN A N 1
ATOM 1025 C CA . GLN A 1 129 ? -11.336 14.466 35.919 1.00 74.50 129 GLN A CA 1
ATOM 1026 C C . GLN A 1 129 ? -10.706 14.857 34.567 1.00 74.50 129 GLN A C 1
ATOM 1028 O O . GLN A 1 129 ? -10.739 16.031 34.186 1.00 74.50 129 GLN A O 1
ATOM 1033 N N . ARG A 1 130 ? -10.135 13.898 33.823 1.00 77.75 130 ARG A N 1
ATOM 1034 C CA . ARG A 1 130 ? -9.531 14.135 32.504 1.00 77.75 130 ARG A CA 1
ATOM 1035 C C . ARG A 1 130 ? -10.552 14.001 31.380 1.00 77.75 130 ARG A C 1
ATOM 1037 O O . ARG A 1 130 ? -11.503 13.227 31.452 1.00 77.75 130 ARG A O 1
ATOM 1044 N N . LYS A 1 131 ? -10.321 14.733 30.287 1.00 80.50 131 LYS A N 1
ATOM 1045 C CA . LYS A 1 131 ? -11.145 14.646 29.075 1.00 80.50 131 LYS A CA 1
ATOM 1046 C C . LYS A 1 131 ? -10.659 13.484 28.212 1.00 80.50 131 LYS A C 1
ATOM 1048 O O . LYS A 1 131 ? -10.035 13.702 27.181 1.00 80.50 131 LYS A O 1
ATOM 1053 N N . LEU A 1 132 ? -10.964 12.256 28.627 1.00 86.50 132 LEU A N 1
ATOM 1054 C CA . LEU A 1 132 ? -10.763 11.097 27.761 1.00 86.50 132 LEU A CA 1
ATOM 1055 C C . LEU A 1 132 ? -11.683 11.219 26.535 1.00 86.50 132 LEU A C 1
ATOM 1057 O O . LEU A 1 132 ? -12.877 11.511 26.662 1.00 86.50 132 LEU A O 1
ATOM 1061 N N . ASP A 1 133 ? -11.110 11.050 25.344 1.00 83.81 133 ASP A N 1
ATOM 1062 C CA . ASP A 1 133 ? -11.861 11.111 24.092 1.00 83.81 133 ASP A CA 1
ATOM 1063 C C . ASP A 1 133 ? -12.631 9.803 23.890 1.00 83.81 133 ASP A C 1
ATOM 1065 O O . ASP A 1 133 ? -12.058 8.761 23.567 1.00 83.81 133 ASP A O 1
ATOM 1069 N N . ILE A 1 134 ? -13.938 9.868 24.129 1.00 89.44 134 ILE A N 1
ATOM 1070 C CA . ILE A 1 134 ? -14.869 8.762 23.916 1.00 89.44 134 ILE A CA 1
ATOM 1071 C C . ILE A 1 134 ? -15.514 8.988 22.563 1.00 89.44 134 ILE A C 1
ATOM 1073 O O . ILE A 1 134 ? -16.128 10.034 22.326 1.00 89.44 134 ILE A O 1
ATOM 1077 N N . LYS A 1 135 ? -15.332 8.017 21.671 1.00 90.81 135 LYS A N 1
ATOM 1078 C CA . LYS A 1 135 ? -15.802 8.112 20.291 1.00 90.81 135 LYS A CA 1
ATOM 1079 C C . LYS A 1 135 ? -17.333 8.139 20.216 1.00 90.81 135 LYS A C 1
ATOM 1081 O O . LYS A 1 135 ? -18.022 7.673 21.119 1.00 90.81 135 LYS A O 1
ATOM 1086 N N . SER A 1 136 ? -17.843 8.755 19.150 1.00 84.88 136 SER A N 1
ATOM 1087 C CA . SER A 1 136 ? -19.271 9.016 18.941 1.00 84.88 136 SER A CA 1
ATOM 1088 C C . SER A 1 136 ? -20.077 7.744 18.652 1.00 84.88 136 SER A C 1
ATOM 1090 O O . SER A 1 136 ? -19.516 6.691 18.367 1.00 84.88 136 SER A O 1
ATOM 1092 N N . GLU A 1 137 ? -21.407 7.870 18.640 1.00 83.81 137 GLU A N 1
ATOM 1093 C CA . GLU A 1 137 ? -22.360 6.791 18.312 1.00 83.81 137 GLU A CA 1
ATOM 1094 C C . GLU A 1 137 ? -22.207 6.222 16.887 1.00 83.81 137 GLU A C 1
ATOM 1096 O O . GLU A 1 137 ? -22.767 5.178 16.571 1.00 83.81 137 GLU A O 1
ATOM 1101 N N . GLU A 1 138 ? -21.445 6.884 16.012 1.00 92.50 138 GLU A N 1
ATOM 1102 C CA . GLU A 1 138 ? -21.146 6.381 14.664 1.00 92.50 138 GLU A CA 1
ATOM 1103 C C . GLU A 1 138 ? -20.063 5.282 14.660 1.00 92.50 138 GLU A C 1
ATOM 1105 O O . GLU A 1 138 ? -19.835 4.639 13.629 1.00 92.50 138 GLU A O 1
ATOM 1110 N N . TRP A 1 139 ? -19.387 5.088 15.801 1.00 95.31 139 TRP A N 1
ATOM 1111 C CA . TRP A 1 139 ? -18.336 4.098 16.017 1.00 95.31 139 TRP A CA 1
ATOM 1112 C C . TRP A 1 139 ? -18.920 2.849 16.651 1.00 95.31 139 TRP A C 1
ATOM 1114 O O . TRP A 1 139 ? -19.124 2.776 17.864 1.00 95.31 139 TRP A O 1
ATOM 1124 N N . CYS A 1 140 ? -19.144 1.850 15.818 1.00 96.12 140 CYS A N 1
ATOM 1125 C CA . CYS A 1 140 ? -19.847 0.646 16.208 1.00 96.12 140 CYS A CA 1
ATOM 1126 C C . CYS A 1 140 ? -18.886 -0.496 16.516 1.00 96.12 140 CYS A C 1
ATOM 1128 O O . CYS A 1 140 ? -17.826 -0.633 15.898 1.00 96.12 140 CYS A O 1
ATOM 1130 N N . SER A 1 141 ? -19.302 -1.373 17.425 1.00 95.25 141 SER A N 1
ATOM 1131 C CA . SER A 1 141 ? -18.727 -2.713 17.499 1.00 95.25 141 SER A CA 1
ATOM 1132 C C . SER A 1 141 ? -19.105 -3.528 16.259 1.00 95.25 141 SER A C 1
ATOM 1134 O O . SER A 1 141 ? -20.055 -3.204 15.535 1.00 95.25 141 SER A O 1
ATOM 1136 N N . LYS A 1 142 ? -18.414 -4.649 16.037 1.00 94.62 142 LYS A N 1
ATOM 1137 C CA . LYS A 1 142 ? -18.726 -5.585 14.942 1.00 94.62 142 LYS A CA 1
ATOM 1138 C C . LYS A 1 142 ? -20.178 -6.058 14.955 1.00 94.62 142 LYS A C 1
ATOM 1140 O O . LYS A 1 142 ? -20.797 -6.200 13.902 1.00 94.62 142 LYS A O 1
ATOM 1145 N N . ARG A 1 143 ? -20.729 -6.318 16.147 1.00 92.38 143 ARG A N 1
ATOM 1146 C CA . ARG A 1 143 ? -22.100 -6.819 16.316 1.00 92.38 143 ARG A CA 1
ATOM 1147 C C . ARG A 1 143 ? -23.127 -5.752 15.965 1.00 92.38 143 ARG A C 1
ATOM 1149 O O . ARG A 1 143 ? -24.114 -6.054 15.297 1.00 92.38 143 ARG A O 1
ATOM 1156 N N . GLU A 1 144 ? -22.893 -4.520 16.399 1.00 93.06 144 GLU A N 1
ATOM 1157 C CA . GLU A 1 144 ? -23.771 -3.393 16.103 1.00 93.06 144 GLU A CA 1
ATOM 1158 C C . GLU A 1 144 ? -23.744 -3.022 14.617 1.00 93.06 144 GLU A C 1
ATOM 1160 O O . GLU A 1 144 ? -24.807 -2.838 14.022 1.00 93.06 144 GLU A O 1
ATOM 1165 N N . ALA A 1 145 ? -22.564 -3.033 13.993 1.00 94.81 145 ALA A N 1
ATOM 1166 C CA . ALA A 1 145 ? -22.379 -2.722 12.575 1.00 94.81 145 ALA A CA 1
ATOM 1167 C C . ALA A 1 145 ? -23.218 -3.588 11.619 1.00 94.81 145 ALA A C 1
ATOM 1169 O O . ALA A 1 145 ? -23.618 -3.124 10.555 1.00 94.81 145 ALA A O 1
ATOM 1170 N N . ARG A 1 146 ? -23.541 -4.827 12.011 1.00 92.94 146 ARG A N 1
ATOM 1171 C CA . ARG A 1 146 ? -24.431 -5.722 11.247 1.00 92.94 146 ARG A CA 1
ATOM 1172 C C . ARG A 1 146 ? -25.913 -5.358 11.354 1.00 92.94 146 ARG A C 1
ATOM 1174 O O . ARG A 1 146 ? -26.719 -5.792 10.537 1.00 92.94 146 ARG A O 1
ATOM 1181 N N . GLN A 1 147 ? -26.301 -4.636 12.403 1.00 91.69 147 GLN A N 1
ATOM 1182 C CA . GLN A 1 147 ? -27.701 -4.431 12.784 1.00 91.69 147 GLN A CA 1
ATOM 1183 C C . GLN A 1 147 ? -28.208 -3.026 12.463 1.00 91.69 147 GLN A C 1
ATOM 1185 O O . GLN A 1 147 ? -29.405 -2.848 12.236 1.00 91.69 147 GLN A O 1
ATOM 1190 N N . THR A 1 148 ? -27.327 -2.025 12.461 1.00 88.19 148 THR A N 1
ATOM 1191 C CA . THR A 1 148 ? -27.707 -0.622 12.273 1.00 88.19 148 THR A CA 1
ATOM 1192 C C . THR A 1 148 ? -27.060 -0.006 11.041 1.00 88.19 148 THR A C 1
ATOM 1194 O O . THR A 1 148 ? -25.960 -0.362 10.634 1.00 88.19 148 THR A O 1
ATOM 1197 N N . LYS A 1 149 ? -27.760 0.960 10.444 1.00 87.94 149 LYS A N 1
ATOM 1198 C CA . LYS A 1 149 ? -27.273 1.728 9.291 1.00 87.94 149 LYS A CA 1
ATOM 1199 C C . LYS A 1 149 ? -26.494 2.979 9.695 1.00 87.94 149 LYS A C 1
ATOM 1201 O O . LYS A 1 149 ? -25.940 3.632 8.821 1.00 87.94 149 LYS A O 1
ATOM 1206 N N . ASN A 1 150 ? -26.458 3.328 10.979 1.00 92.06 150 ASN A N 1
ATOM 1207 C CA . ASN A 1 150 ? -25.828 4.568 11.442 1.00 92.06 150 ASN A CA 1
ATOM 1208 C C . ASN A 1 150 ? -24.306 4.445 11.628 1.00 92.06 150 ASN A C 1
ATOM 1210 O O . ASN A 1 150 ? -23.650 5.441 11.914 1.00 92.06 150 ASN A O 1
ATOM 1214 N N . CYS A 1 151 ? -23.744 3.246 11.458 1.00 94.69 151 CYS A N 1
ATOM 1215 C CA . CYS A 1 151 ? -22.312 3.019 11.597 1.00 94.69 151 CYS A CA 1
ATOM 1216 C C . CYS A 1 151 ? -21.556 3.550 10.382 1.00 94.69 151 CYS A C 1
ATOM 1218 O O . CYS A 1 151 ? -21.806 3.117 9.255 1.00 94.69 151 CYS A O 1
ATOM 1220 N N . THR A 1 152 ? -20.602 4.442 10.630 1.00 96.62 152 THR A N 1
ATOM 1221 C CA . THR A 1 152 ? -19.629 4.898 9.625 1.00 96.62 152 THR A CA 1
ATOM 1222 C C . THR A 1 152 ? -18.249 4.291 9.877 1.00 96.62 152 THR A C 1
ATOM 1224 O O . THR A 1 152 ? -17.497 4.040 8.929 1.00 96.62 152 THR A O 1
ATOM 1227 N N . VAL A 1 153 ? -17.957 3.973 11.145 1.00 97.25 153 VAL A N 1
ATOM 1228 C CA . VAL A 1 153 ? -16.717 3.355 11.614 1.00 97.25 153 VAL A CA 1
ATOM 1229 C C . VAL A 1 153 ? -17.040 2.035 12.309 1.00 97.25 153 VAL A C 1
ATOM 1231 O O . VAL A 1 153 ? -17.905 1.986 13.185 1.00 97.25 153 VAL A O 1
ATOM 1234 N N . VAL A 1 154 ? -16.319 0.971 11.957 1.00 97.25 154 VAL A N 1
ATOM 1235 C CA . VAL A 1 154 ? -16.369 -0.302 12.689 1.00 97.25 154 VAL A CA 1
ATOM 1236 C C . VAL A 1 154 ? -15.063 -0.504 13.434 1.00 97.25 154 VAL A C 1
ATOM 1238 O O . VAL A 1 154 ? -13.982 -0.384 12.858 1.00 97.25 154 VAL A O 1
ATOM 1241 N N . VAL A 1 155 ? -15.175 -0.805 14.724 1.00 96.62 155 VAL A N 1
ATOM 1242 C CA . VAL A 1 155 ? -14.040 -0.996 15.622 1.00 96.62 155 VAL A CA 1
ATOM 1243 C C . VAL A 1 155 ? -13.807 -2.481 15.854 1.00 96.62 155 VAL A C 1
ATOM 1245 O O . VAL A 1 155 ? -14.750 -3.212 16.156 1.00 96.62 155 VAL A O 1
ATOM 1248 N N . GLY A 1 156 ? -12.549 -2.906 15.753 1.00 94.88 156 GLY A N 1
ATOM 1249 C CA . GLY A 1 156 ? -12.126 -4.237 16.162 1.00 94.88 156 GLY A CA 1
ATOM 1250 C C . GLY A 1 156 ? -11.254 -4.975 15.162 1.00 94.88 156 GLY A C 1
ATOM 1251 O O . GLY A 1 156 ? -10.828 -4.459 14.128 1.00 94.88 156 GLY A O 1
ATOM 1252 N N . ASN A 1 157 ? -10.989 -6.235 15.486 1.00 94.81 157 ASN A N 1
ATOM 1253 C CA . ASN A 1 157 ? -10.338 -7.150 14.556 1.00 94.81 157 ASN A CA 1
ATOM 1254 C C . ASN A 1 157 ? -11.401 -7.745 13.627 1.00 94.81 157 ASN A C 1
ATOM 1256 O O . ASN A 1 157 ? -12.219 -8.568 14.055 1.00 94.81 157 ASN A O 1
ATOM 1260 N N . ILE A 1 158 ? -11.375 -7.298 12.373 1.00 96.31 158 ILE A N 1
ATOM 1261 C CA . ILE A 1 158 ? -12.365 -7.594 11.337 1.00 96.31 158 ILE A CA 1
ATOM 1262 C C . ILE A 1 158 ? -11.810 -8.669 10.416 1.00 96.31 158 ILE A C 1
ATOM 1264 O O . ILE A 1 158 ? -10.670 -8.560 9.967 1.00 96.31 158 ILE A O 1
ATOM 1268 N N . THR A 1 159 ? -12.597 -9.694 10.105 1.00 97.00 159 THR A N 1
ATOM 1269 C CA . THR A 1 159 ? -12.272 -10.612 9.004 1.00 97.00 159 THR A CA 1
ATOM 1270 C C . THR A 1 159 ? -12.903 -10.153 7.688 1.00 97.00 159 THR A C 1
ATOM 1272 O O . THR A 1 159 ? -13.897 -9.430 7.696 1.00 97.00 159 THR A O 1
ATOM 1275 N N . TYR A 1 160 ? -12.342 -10.560 6.547 1.00 95.56 160 TYR A N 1
ATOM 1276 C CA . TYR A 1 160 ? -12.874 -10.194 5.226 1.00 95.56 160 TYR A CA 1
ATOM 1277 C C . TYR A 1 160 ? -14.370 -10.522 5.074 1.00 95.56 160 TYR A C 1
ATOM 1279 O O . TYR A 1 160 ? -15.135 -9.661 4.653 1.00 95.56 160 TYR A O 1
ATOM 1287 N N . ASP A 1 161 ? -14.806 -11.711 5.496 1.00 94.25 161 ASP A N 1
ATOM 1288 C CA . ASP A 1 161 ? -16.218 -12.107 5.403 1.00 94.25 161 ASP A CA 1
ATOM 1289 C C . ASP A 1 161 ? -17.122 -11.206 6.257 1.00 94.25 161 ASP A C 1
ATOM 1291 O O . ASP A 1 161 ? -18.170 -10.764 5.797 1.00 94.25 161 ASP A O 1
ATOM 1295 N N . GLU A 1 162 ? -16.692 -10.857 7.475 1.00 94.62 162 GLU A N 1
ATOM 1296 C CA . GLU A 1 162 ? -17.440 -9.924 8.326 1.00 94.62 162 GLU A CA 1
ATOM 1297 C C . GLU A 1 162 ? -17.521 -8.529 7.707 1.00 94.62 162 GLU A C 1
ATOM 1299 O O . GLU A 1 162 ? -18.547 -7.865 7.819 1.00 94.62 162 GLU A O 1
ATOM 1304 N N . MET A 1 163 ? -16.453 -8.091 7.037 1.00 94.06 163 MET A N 1
ATOM 1305 C CA . MET A 1 163 ? -16.420 -6.805 6.349 1.00 94.06 163 MET A CA 1
ATOM 1306 C C . MET A 1 163 ? -17.468 -6.731 5.232 1.00 94.06 163 MET A C 1
ATOM 1308 O O . MET A 1 163 ? -18.111 -5.694 5.072 1.00 94.06 163 MET A O 1
ATOM 1312 N N . LEU A 1 164 ? -17.664 -7.822 4.484 1.00 91.12 164 LEU A N 1
ATOM 1313 C CA . LEU A 1 164 ? -18.667 -7.903 3.415 1.00 91.12 164 LEU A CA 1
ATOM 1314 C C . LEU A 1 164 ? -20.111 -7.842 3.936 1.00 91.12 164 LEU A C 1
ATOM 1316 O O . LEU A 1 164 ? -21.016 -7.473 3.190 1.00 91.12 164 LEU A O 1
ATOM 1320 N N . GLU A 1 165 ? -20.340 -8.190 5.202 1.00 93.25 165 GLU A N 1
ATOM 1321 C CA . GLU A 1 165 ? -21.658 -8.093 5.839 1.00 93.25 165 GLU A CA 1
ATOM 1322 C C . GLU A 1 165 ? -22.014 -6.658 6.252 1.00 93.25 165 GLU A C 1
ATOM 1324 O O . GLU A 1 165 ? -23.178 -6.369 6.549 1.00 93.25 165 GLU A O 1
ATOM 1329 N N . TYR A 1 166 ? -21.035 -5.752 6.300 1.00 91.12 166 TYR A N 1
ATOM 1330 C CA . TYR A 1 166 ? -21.275 -4.370 6.691 1.00 91.12 166 TYR A CA 1
ATOM 1331 C C . TYR A 1 166 ? -21.910 -3.577 5.548 1.00 91.12 166 TYR A C 1
ATOM 1333 O O . TYR A 1 166 ? -21.525 -3.683 4.385 1.00 91.12 166 TYR A O 1
ATOM 1341 N N . GLY A 1 167 ? -22.903 -2.752 5.889 1.00 83.12 167 GLY A N 1
ATOM 1342 C CA . GLY A 1 167 ? -23.585 -1.911 4.908 1.00 83.12 167 GLY A CA 1
ATOM 1343 C C . GLY A 1 167 ? -22.668 -0.845 4.299 1.00 83.12 167 GLY A C 1
ATOM 1344 O O . GLY A 1 167 ? -21.661 -0.459 4.890 1.00 83.12 167 GLY A O 1
ATOM 1345 N N . ASP A 1 168 ? -23.077 -0.293 3.152 1.00 89.25 168 ASP A N 1
ATOM 1346 C CA . ASP A 1 168 ? -22.315 0.711 2.382 1.00 89.25 168 ASP A CA 1
ATOM 1347 C C . ASP A 1 168 ? -21.964 1.999 3.147 1.00 89.25 168 ASP A C 1
ATOM 1349 O O . ASP A 1 168 ? -21.127 2.780 2.698 1.00 89.25 168 ASP A O 1
ATOM 1353 N N . ASN A 1 169 ? -22.598 2.229 4.297 1.00 92.00 169 ASN A N 1
ATOM 1354 C CA . ASN A 1 169 ? -22.325 3.383 5.148 1.00 92.00 169 ASN A CA 1
ATOM 1355 C C . ASN A 1 169 ? -20.990 3.257 5.899 1.00 92.00 169 ASN A C 1
ATOM 1357 O O . ASN A 1 169 ? -20.397 4.278 6.247 1.00 92.00 169 ASN A O 1
ATOM 1361 N N . VAL A 1 170 ? -20.498 2.031 6.113 1.00 95.88 170 VAL A N 1
ATOM 1362 C CA . VAL A 1 170 ? -19.195 1.798 6.738 1.00 95.88 170 VAL A CA 1
ATOM 1363 C C . VAL A 1 170 ? -18.100 2.090 5.723 1.00 95.88 170 VAL A C 1
ATOM 1365 O O . VAL A 1 170 ? -17.984 1.421 4.698 1.00 95.88 170 VAL A O 1
ATOM 1368 N N . ASN A 1 171 ? -17.267 3.077 6.035 1.00 96.25 171 ASN A N 1
ATOM 1369 C CA . ASN A 1 171 ? -16.137 3.481 5.197 1.00 96.25 171 ASN A CA 1
ATOM 1370 C C . ASN A 1 171 ? -14.794 3.399 5.929 1.00 96.25 171 ASN A C 1
ATOM 1372 O O . ASN A 1 171 ? -13.748 3.537 5.297 1.00 96.25 171 ASN A O 1
ATOM 1376 N N . THR A 1 172 ? -14.810 3.168 7.243 1.00 97.69 172 THR A N 1
ATOM 1377 C CA . THR A 1 172 ? -13.607 3.146 8.072 1.00 97.69 172 THR A CA 1
ATOM 1378 C C . THR A 1 172 ? -13.596 1.925 8.981 1.00 97.69 172 THR A C 1
ATOM 1380 O O . THR A 1 172 ? -14.600 1.595 9.615 1.00 97.69 172 THR A O 1
ATOM 1383 N N . ILE A 1 173 ? -12.440 1.273 9.058 1.00 97.25 173 ILE A N 1
ATOM 1384 C CA . ILE A 1 173 ? -12.146 0.185 9.987 1.00 97.25 173 ILE A CA 1
ATOM 1385 C C . ILE A 1 173 ? -11.073 0.682 10.957 1.00 97.25 173 ILE A C 1
ATOM 1387 O O . ILE A 1 173 ? -9.991 1.083 10.535 1.00 97.25 173 ILE A O 1
ATOM 1391 N N . GLU A 1 174 ? -11.361 0.647 12.252 1.00 96.44 174 GLU A N 1
ATOM 1392 C CA . GLU A 1 174 ? -10.438 1.010 13.333 1.00 96.44 174 GLU A CA 1
ATOM 1393 C C . GLU A 1 174 ? -10.041 -0.263 14.090 1.00 96.44 174 GLU A C 1
ATOM 1395 O O . GLU A 1 174 ? -10.782 -0.775 14.928 1.00 96.44 174 GLU A O 1
ATOM 1400 N N . GLY A 1 175 ? -8.882 -0.823 13.744 1.00 95.25 175 GLY A N 1
ATOM 1401 C CA . GLY A 1 175 ? -8.421 -2.116 14.239 1.00 95.25 175 GLY A CA 1
ATOM 1402 C C . GLY A 1 175 ? -7.543 -2.849 13.227 1.00 95.25 175 GLY A C 1
ATOM 1403 O O . GLY A 1 175 ? -6.680 -2.239 12.606 1.00 95.25 175 GLY A O 1
ATOM 1404 N N . GLN A 1 176 ? -7.711 -4.163 13.087 1.00 95.81 176 GLN A N 1
ATOM 1405 C CA . GLN A 1 176 ? -6.924 -4.989 12.161 1.00 95.81 176 GLN A CA 1
ATOM 1406 C C . GLN A 1 176 ? -7.844 -5.688 11.161 1.00 95.81 176 GLN A C 1
ATOM 1408 O O . GLN A 1 176 ? -8.829 -6.305 11.565 1.00 95.81 176 GLN A O 1
ATOM 1413 N N . LEU A 1 177 ? -7.494 -5.643 9.874 1.00 97.38 177 LEU A N 1
ATOM 1414 C CA . LEU A 1 177 ? -8.191 -6.374 8.819 1.00 97.38 177 LEU A CA 1
ATOM 1415 C C . LEU A 1 177 ? -7.483 -7.706 8.541 1.00 97.38 177 LEU A C 1
ATOM 1417 O O . LEU A 1 177 ? -6.327 -7.748 8.120 1.00 97.38 177 LEU A O 1
ATOM 1421 N N . ASN A 1 178 ? -8.198 -8.801 8.771 1.00 97.44 178 ASN A N 1
ATOM 1422 C CA . ASN A 1 178 ? -7.729 -10.168 8.616 1.00 97.44 178 ASN A CA 1
ATOM 1423 C C . ASN A 1 178 ? -8.361 -10.796 7.379 1.00 97.44 178 ASN A C 1
ATOM 1425 O O . ASN A 1 178 ? -9.562 -11.046 7.318 1.00 97.44 178 ASN A O 1
ATOM 1429 N N . ILE A 1 179 ? -7.531 -11.092 6.395 1.00 96.06 179 ILE A N 1
ATOM 1430 C CA . ILE A 1 179 ? -7.945 -11.694 5.143 1.00 96.06 179 ILE A CA 1
ATOM 1431 C C . ILE A 1 179 ? -7.271 -13.057 5.061 1.00 96.06 179 ILE A C 1
ATOM 1433 O O . ILE A 1 179 ? -6.112 -13.186 4.650 1.00 96.06 179 ILE A O 1
ATOM 1437 N N . ILE A 1 180 ? -7.989 -14.064 5.545 1.00 95.69 180 ILE A N 1
ATOM 1438 C CA . ILE A 1 180 ? -7.439 -15.385 5.823 1.00 95.69 180 ILE A CA 1
ATOM 1439 C C . ILE A 1 180 ? -8.306 -16.444 5.150 1.00 95.69 180 ILE A C 1
ATOM 1441 O O . ILE A 1 180 ? -9.521 -16.419 5.313 1.00 95.69 180 ILE A O 1
ATOM 1445 N N . ASP A 1 181 ? -7.672 -17.371 4.426 1.00 95.06 181 ASP A N 1
ATOM 1446 C CA . ASP A 1 181 ? -8.327 -18.534 3.804 1.00 95.06 181 ASP A CA 1
ATOM 1447 C C . ASP A 1 181 ? -9.505 -18.163 2.870 1.00 95.06 181 ASP A C 1
ATOM 1449 O O . ASP A 1 181 ? -10.470 -18.917 2.727 1.00 95.06 181 ASP A O 1
ATOM 1453 N N . THR A 1 182 ? -9.432 -17.007 2.204 1.00 93.94 182 THR A N 1
ATOM 1454 C CA . THR A 1 182 ? -10.496 -16.541 1.302 1.00 93.94 182 THR A CA 1
ATOM 1455 C C . THR A 1 182 ? -10.338 -17.094 -0.120 1.00 93.94 182 THR A C 1
ATOM 1457 O O . THR A 1 182 ? -9.257 -17.515 -0.550 1.00 93.94 182 THR A O 1
ATOM 1460 N N . ASN A 1 183 ? -11.437 -17.069 -0.879 1.00 92.94 183 ASN A N 1
ATOM 1461 C CA . ASN A 1 183 ? -11.493 -17.521 -2.273 1.00 92.94 183 ASN A CA 1
ATOM 1462 C C . ASN A 1 183 ? -11.387 -16.375 -3.301 1.00 92.94 183 ASN A C 1
ATOM 1464 O O . ASN A 1 183 ? -11.653 -16.580 -4.485 1.00 92.94 183 ASN A O 1
ATOM 1468 N N . MET A 1 184 ? -11.068 -15.160 -2.861 1.00 93.25 184 MET A N 1
ATOM 1469 C CA . MET A 1 184 ? -11.039 -13.990 -3.738 1.00 93.25 184 MET A CA 1
ATOM 1470 C C . MET A 1 184 ? -9.823 -14.005 -4.670 1.00 93.25 184 MET A C 1
ATOM 1472 O O . MET A 1 184 ? -8.777 -14.567 -4.345 1.00 93.25 184 MET A O 1
ATOM 1476 N N . THR A 1 185 ? -9.963 -13.342 -5.816 1.00 93.00 185 THR A N 1
ATOM 1477 C CA . THR A 1 185 ? -8.893 -13.194 -6.812 1.00 93.00 185 THR A CA 1
ATOM 1478 C C . THR A 1 185 ? -8.234 -11.819 -6.798 1.00 93.00 185 THR A C 1
ATOM 1480 O O . THR A 1 185 ? -7.118 -11.679 -7.302 1.00 93.00 185 THR A O 1
ATOM 1483 N N . THR A 1 186 ? -8.911 -10.817 -6.234 1.00 93.56 186 THR A N 1
ATOM 1484 C CA . THR A 1 186 ? -8.469 -9.419 -6.130 1.00 93.56 186 THR A CA 1
ATOM 1485 C C . THR A 1 186 ? -8.802 -8.859 -4.744 1.00 93.56 186 THR A C 1
ATOM 1487 O O . THR A 1 186 ? -9.489 -9.513 -3.959 1.00 93.56 186 THR A O 1
AT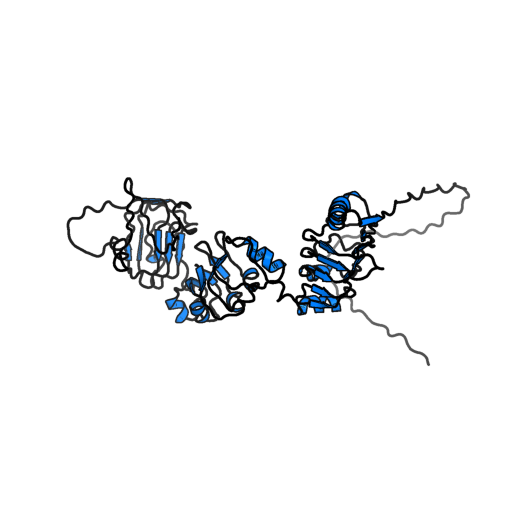OM 1490 N N . LEU A 1 187 ? -8.316 -7.652 -4.443 1.00 93.62 187 LEU A N 1
ATOM 1491 C CA . LEU A 1 187 ? -8.577 -6.921 -3.198 1.00 93.62 187 LEU A CA 1
ATOM 1492 C C . LEU A 1 187 ? -9.425 -5.663 -3.469 1.00 93.62 187 LEU A C 1
ATOM 1494 O O . LEU A 1 187 ? -9.374 -4.679 -2.734 1.00 93.62 187 LEU A O 1
ATOM 1498 N N . GLU A 1 188 ? -10.211 -5.676 -4.544 1.00 94.94 188 GLU A N 1
ATOM 1499 C CA . GLU A 1 188 ? -10.959 -4.503 -5.001 1.00 94.94 188 GLU A CA 1
ATOM 1500 C C . GLU A 1 188 ? -12.019 -4.063 -3.979 1.00 94.94 188 GLU A C 1
ATOM 1502 O O . GLU A 1 188 ? -12.150 -2.870 -3.699 1.00 94.94 188 GLU A O 1
ATOM 1507 N N . ASP A 1 189 ? -12.704 -5.015 -3.339 1.00 92.69 189 ASP A N 1
ATOM 1508 C CA . ASP A 1 189 ? -13.766 -4.729 -2.364 1.00 92.69 189 ASP A CA 1
ATOM 1509 C C . ASP A 1 189 ? -13.259 -3.980 -1.128 1.00 92.69 189 ASP A C 1
ATOM 1511 O O . ASP A 1 189 ? -13.992 -3.185 -0.534 1.00 92.69 189 ASP A O 1
ATOM 1515 N N . ILE A 1 190 ? -11.997 -4.206 -0.741 1.00 93.44 190 ILE A N 1
ATOM 1516 C CA . ILE A 1 190 ? -11.408 -3.582 0.451 1.00 93.44 190 ILE A CA 1
ATOM 1517 C C . ILE A 1 190 ? -10.865 -2.176 0.161 1.00 93.44 190 ILE A C 1
ATOM 1519 O O . ILE A 1 190 ? -10.646 -1.390 1.083 1.00 93.44 190 ILE A O 1
ATOM 1523 N N . LYS A 1 191 ? -10.687 -1.817 -1.116 1.00 94.44 191 LYS A N 1
ATOM 1524 C CA . LYS A 1 191 ? -10.076 -0.552 -1.548 1.00 94.44 191 LYS A CA 1
ATOM 1525 C C . LYS A 1 191 ? -10.823 0.688 -1.057 1.00 94.44 191 LYS A C 1
ATOM 1527 O O . LYS A 1 191 ? -10.211 1.731 -0.840 1.00 94.44 191 LYS A O 1
ATOM 1532 N N . LYS A 1 192 ? -12.149 0.591 -0.908 1.00 93.56 192 LYS A N 1
ATOM 1533 C CA . LYS A 1 192 ? -13.004 1.716 -0.498 1.00 93.56 192 LYS A CA 1
ATOM 1534 C C . LYS A 1 192 ? -12.833 2.112 0.972 1.00 93.56 192 LYS A C 1
ATOM 1536 O O . LYS A 1 192 ? -13.258 3.204 1.343 1.00 93.56 192 LYS A O 1
ATOM 1541 N N . TYR A 1 193 ? -12.241 1.248 1.797 1.00 95.81 193 TYR A N 1
ATOM 1542 C CA . TYR A 1 193 ? -12.144 1.470 3.234 1.00 95.81 193 TYR A CA 1
ATOM 154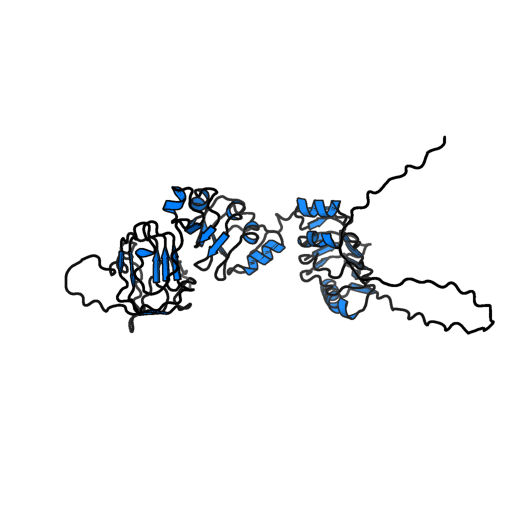3 C C . TYR A 1 193 ? -10.878 2.246 3.610 1.00 95.81 193 TYR A C 1
ATOM 1545 O O . TYR A 1 193 ? -9.786 2.002 3.094 1.00 95.81 193 TYR A O 1
ATOM 1553 N N . THR A 1 194 ? -11.020 3.156 4.571 1.00 97.75 194 THR A N 1
ATOM 1554 C CA . THR A 1 194 ? -9.893 3.668 5.356 1.00 97.75 194 THR A CA 1
ATOM 1555 C C . THR A 1 194 ? -9.625 2.706 6.506 1.00 97.75 194 THR A C 1
ATOM 1557 O O . THR A 1 194 ? -10.545 2.341 7.233 1.00 97.75 194 THR A O 1
ATOM 1560 N N . LEU A 1 195 ? -8.374 2.294 6.686 1.00 97.56 195 LEU A N 1
ATOM 1561 C CA . LEU A 1 195 ? -7.976 1.385 7.754 1.00 97.56 195 LEU A CA 1
ATOM 1562 C C . LEU A 1 195 ? -7.051 2.101 8.734 1.00 97.56 195 LEU A C 1
ATOM 1564 O O . LEU A 1 195 ? -5.968 2.549 8.361 1.00 97.56 195 LEU A O 1
ATOM 1568 N N . ILE A 1 196 ? -7.460 2.166 9.996 1.00 96.81 196 ILE A N 1
ATOM 1569 C CA . ILE A 1 196 ? -6.682 2.740 11.089 1.00 96.81 196 ILE A CA 1
ATOM 1570 C C . ILE A 1 196 ? -6.228 1.593 11.999 1.00 96.81 196 ILE A C 1
ATOM 1572 O O . ILE A 1 196 ? -6.970 1.070 12.826 1.00 96.81 196 ILE A O 1
ATOM 1576 N N . GLY A 1 197 ? -4.985 1.170 11.789 1.00 95.38 197 GLY A N 1
ATOM 1577 C CA . GLY A 1 197 ? -4.310 0.070 12.457 1.00 95.38 197 GLY A CA 1
ATOM 1578 C C . GLY A 1 197 ? -3.924 0.385 13.896 1.00 95.38 197 GLY A C 1
ATOM 1579 O O . GLY A 1 197 ? -2.909 1.037 14.144 1.00 95.38 197 GLY A O 1
ATOM 1580 N N . HIS A 1 198 ? -4.666 -0.156 14.865 1.00 91.19 198 HIS A N 1
ATOM 1581 C CA . HIS A 1 198 ? -4.271 -0.099 16.285 1.00 91.19 198 HIS A CA 1
ATOM 1582 C C . HIS A 1 198 ? -3.094 -1.009 16.617 1.00 91.19 198 HIS A C 1
ATOM 1584 O O . HIS A 1 198 ? -2.403 -0.801 17.617 1.00 91.19 198 HIS A O 1
ATOM 1590 N N . GLN A 1 199 ? -2.913 -2.053 15.812 1.00 90.12 199 GLN A N 1
ATOM 1591 C CA . GLN A 1 199 ? -1.895 -3.082 15.964 1.00 90.12 199 GLN A CA 1
ATOM 1592 C C . GLN A 1 199 ? -1.040 -3.142 14.703 1.00 90.12 199 GLN A C 1
ATOM 1594 O O . GLN A 1 199 ? -1.484 -2.762 13.621 1.00 90.12 199 GLN A O 1
ATOM 1599 N N . SER A 1 200 ? 0.191 -3.626 14.862 1.00 91.81 200 SER A N 1
ATOM 1600 C CA . SER A 1 200 ? 1.041 -3.973 13.729 1.00 91.81 200 SER A CA 1
ATOM 1601 C C . SER A 1 200 ? 1.013 -5.488 13.508 1.00 91.81 200 SER A C 1
ATOM 1603 O O . SER A 1 200 ? 1.301 -6.230 14.454 1.00 91.81 200 SER A O 1
ATOM 1605 N N . PRO A 1 201 ? 0.688 -5.967 12.297 1.00 94.38 201 PRO A N 1
ATOM 1606 C CA . PRO A 1 201 ? 0.286 -5.196 11.116 1.00 94.38 201 PRO A CA 1
ATOM 1607 C C . PRO A 1 201 ? -1.173 -4.736 11.135 1.00 94.38 201 PRO A C 1
ATOM 1609 O O . PRO A 1 201 ? -1.989 -5.294 11.866 1.00 94.38 201 PRO A O 1
ATOM 1612 N N . ALA A 1 202 ? -1.511 -3.759 10.293 1.00 96.00 202 ALA A N 1
ATOM 1613 C CA . ALA A 1 202 ? -2.891 -3.320 10.093 1.00 96.00 202 ALA A CA 1
ATOM 1614 C C . ALA A 1 202 ? -3.678 -4.306 9.208 1.00 96.00 202 ALA A C 1
ATOM 1616 O O . ALA A 1 202 ? -4.842 -4.583 9.485 1.00 96.00 202 ALA A O 1
ATOM 1617 N N . ILE A 1 203 ? -3.035 -4.868 8.178 1.00 95.81 203 ILE A N 1
ATOM 1618 C CA . ILE A 1 203 ? -3.602 -5.883 7.279 1.00 95.81 203 ILE A CA 1
ATOM 1619 C C . ILE A 1 203 ? -2.816 -7.186 7.410 1.00 95.81 203 ILE A C 1
ATOM 1621 O O . ILE A 1 203 ? -1.587 -7.196 7.307 1.00 95.81 203 ILE A O 1
ATOM 1625 N N . VAL A 1 204 ? -3.535 -8.293 7.580 1.00 95.19 204 VAL A N 1
ATOM 1626 C CA . VAL A 1 204 ? -2.985 -9.652 7.558 1.00 95.19 204 VAL A CA 1
ATOM 1627 C C . VAL A 1 204 ? -3.560 -10.395 6.356 1.00 95.19 204 VAL A C 1
ATOM 1629 O O . VAL A 1 204 ? -4.746 -10.713 6.341 1.00 95.19 204 VAL A O 1
ATOM 1632 N N . LEU A 1 205 ? -2.721 -10.700 5.365 1.00 93.69 205 LEU A N 1
ATOM 1633 C CA . LEU A 1 205 ? -3.060 -11.543 4.215 1.00 93.69 205 LEU A CA 1
ATOM 1634 C C . LEU A 1 205 ? -2.483 -12.942 4.432 1.00 93.69 205 LEU A C 1
ATOM 1636 O O . LEU A 1 205 ? -1.263 -13.117 4.393 1.00 93.69 205 LEU A O 1
ATOM 1640 N N . LYS A 1 206 ? -3.324 -13.959 4.628 1.00 93.25 206 LYS A N 1
ATOM 1641 C CA . LYS A 1 206 ? -2.846 -15.322 4.889 1.00 93.25 206 LYS A CA 1
ATOM 1642 C C . LYS A 1 206 ? -3.607 -16.411 4.138 1.00 93.25 206 LYS A C 1
ATOM 1644 O O . LYS A 1 206 ? -4.831 -16.422 4.145 1.00 93.25 206 LYS A O 1
ATOM 1649 N N . ASN A 1 207 ? -2.884 -17.378 3.570 1.00 92.75 207 ASN A N 1
ATOM 1650 C CA . ASN A 1 207 ? -3.452 -18.579 2.938 1.00 92.75 207 ASN A CA 1
ATOM 1651 C C . ASN A 1 207 ? -4.488 -18.316 1.818 1.00 92.75 207 ASN A C 1
ATOM 1653 O O . ASN A 1 207 ? -5.321 -19.174 1.519 1.00 92.75 207 ASN A O 1
ATOM 1657 N N . ASN A 1 208 ? -4.457 -17.157 1.160 1.00 92.38 208 ASN A N 1
ATOM 1658 C CA . ASN A 1 208 ? -5.402 -16.825 0.092 1.00 92.38 208 ASN A CA 1
ATOM 1659 C C . ASN A 1 208 ? -4.898 -17.405 -1.232 1.00 92.38 208 ASN A C 1
ATOM 1661 O O . ASN A 1 208 ? -4.169 -16.763 -1.985 1.00 92.38 208 ASN A O 1
ATOM 1665 N N . LYS A 1 209 ? -5.243 -18.667 -1.498 1.00 90.94 209 LYS A N 1
ATOM 1666 C CA . LYS A 1 209 ? -4.684 -19.430 -2.627 1.00 90.94 209 LYS A CA 1
ATOM 1667 C C . LYS A 1 209 ? -5.053 -18.865 -3.995 1.00 90.94 209 LYS A C 1
ATOM 1669 O O . LYS A 1 209 ? -4.248 -18.924 -4.914 1.00 90.94 209 LYS A O 1
ATOM 1674 N N . ASN A 1 210 ? -6.251 -18.311 -4.122 1.00 91.69 210 ASN A N 1
ATOM 1675 C CA . ASN A 1 210 ? -6.743 -17.810 -5.402 1.00 91.69 210 ASN A CA 1
ATOM 1676 C C . ASN A 1 210 ? -6.470 -16.321 -5.604 1.00 91.69 210 ASN A C 1
ATOM 1678 O O . ASN A 1 210 ? -6.817 -15.793 -6.656 1.00 91.69 210 ASN A O 1
ATOM 1682 N N . LEU A 1 211 ? -5.828 -15.659 -4.635 1.00 91.62 211 LEU A N 1
ATOM 1683 C CA . LEU A 1 211 ? -5.497 -14.247 -4.716 1.00 91.62 211 LEU A CA 1
ATOM 1684 C C . LEU A 1 211 ? -4.397 -14.035 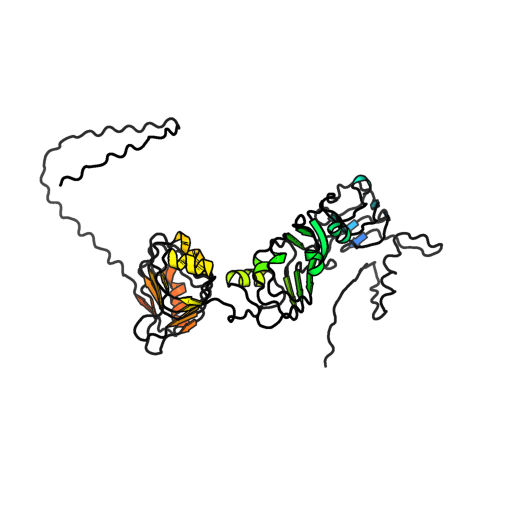-5.757 1.00 91.62 211 LEU A C 1
ATOM 1686 O O . LEU A 1 211 ? -3.243 -14.398 -5.537 1.00 91.62 211 LEU A O 1
ATOM 1690 N N . VAL A 1 212 ? -4.777 -13.437 -6.885 1.00 91.50 212 VAL A N 1
ATOM 1691 C CA . VAL A 1 212 ? -3.874 -13.133 -7.995 1.00 91.50 212 VAL A CA 1
ATOM 1692 C C . VAL A 1 212 ? -3.425 -11.683 -7.899 1.00 91.50 212 VAL A C 1
ATOM 1694 O O . VAL A 1 212 ? -2.233 -11.421 -7.847 1.00 91.50 212 VAL A O 1
ATOM 1697 N N . TYR A 1 213 ? -4.345 -10.720 -7.832 1.00 92.06 213 TYR A N 1
ATOM 1698 C CA . TYR A 1 213 ? -3.999 -9.297 -7.857 1.00 92.06 213 TYR A CA 1
ATOM 1699 C C . TYR A 1 213 ? -4.094 -8.654 -6.471 1.00 92.06 213 TYR A C 1
ATOM 1701 O O . TYR A 1 213 ? -5.132 -8.714 -5.820 1.00 92.06 213 TYR A O 1
ATOM 1709 N N . VAL A 1 214 ? -3.010 -8.008 -6.032 1.00 92.19 214 VAL A N 1
ATOM 1710 C CA . VAL A 1 214 ? -2.914 -7.358 -4.707 1.00 92.19 214 VAL A CA 1
ATOM 1711 C C . VAL A 1 214 ? -2.710 -5.848 -4.784 1.00 92.19 214 VAL A C 1
ATOM 1713 O O . VAL A 1 214 ? -2.605 -5.186 -3.751 1.00 92.19 214 VAL A O 1
ATOM 1716 N N . GLY A 1 215 ? -2.645 -5.297 -6.000 1.00 92.88 215 GLY A N 1
ATOM 1717 C CA . GLY A 1 215 ? -2.390 -3.877 -6.234 1.00 92.88 215 GLY A CA 1
ATOM 1718 C C . GLY A 1 215 ? -3.389 -2.953 -5.538 1.00 92.88 215 GLY A C 1
ATOM 1719 O O . GLY A 1 215 ? -3.022 -1.847 -5.154 1.00 92.88 215 GLY A O 1
ATOM 1720 N N . ASP A 1 216 ? -4.615 -3.421 -5.278 1.00 94.50 216 ASP A N 1
ATOM 1721 C CA . ASP A 1 216 ? -5.661 -2.635 -4.612 1.00 94.50 216 ASP A CA 1
ATOM 1722 C C . ASP A 1 216 ? -5.254 -2.135 -3.221 1.00 94.50 216 ASP A C 1
ATOM 1724 O O . ASP A 1 216 ? -5.635 -1.029 -2.837 1.00 94.50 216 ASP A O 1
ATOM 1728 N N . VAL A 1 217 ? -4.404 -2.880 -2.504 1.00 93.44 217 VAL A N 1
ATOM 1729 C CA . VAL A 1 217 ? -3.900 -2.475 -1.181 1.00 93.44 217 VAL A CA 1
ATOM 1730 C C . VAL A 1 217 ? -3.021 -1.230 -1.264 1.00 93.44 217 VAL A C 1
ATOM 1732 O O . VAL A 1 217 ? -3.026 -0.415 -0.346 1.00 93.44 217 VAL A O 1
ATOM 1735 N N . ALA A 1 218 ? -2.305 -1.027 -2.376 1.00 94.38 218 ALA A N 1
ATOM 1736 C CA . ALA A 1 218 ? -1.506 0.181 -2.588 1.00 94.38 218 ALA A CA 1
ATOM 1737 C C . ALA A 1 218 ? -2.370 1.449 -2.709 1.00 94.38 218 ALA A C 1
ATOM 1739 O O . ALA A 1 218 ? -1.861 2.556 -2.541 1.00 94.38 218 ALA A O 1
ATOM 1740 N N . HIS A 1 219 ? -3.664 1.290 -2.999 1.00 95.00 219 HIS A N 1
ATOM 1741 C CA . HIS A 1 219 ? -4.619 2.388 -3.147 1.00 95.00 219 HIS A CA 1
ATOM 1742 C C . HIS A 1 219 ? -5.496 2.599 -1.910 1.00 95.00 219 HIS A C 1
ATOM 1744 O O . HIS A 1 219 ? -6.324 3.509 -1.908 1.00 95.00 219 HIS A O 1
ATOM 1750 N N . MET A 1 220 ? -5.337 1.774 -0.875 1.00 95.75 220 MET A N 1
ATOM 1751 C CA . MET A 1 220 ? -6.034 1.951 0.395 1.00 95.75 220 MET A CA 1
ATOM 1752 C C . MET A 1 220 ? -5.405 3.081 1.212 1.00 95.75 220 MET A C 1
ATOM 1754 O O . MET A 1 220 ? -4.189 3.281 1.211 1.00 95.75 220 MET A O 1
ATOM 1758 N N . ASN A 1 221 ? -6.234 3.785 1.982 1.00 96.75 221 ASN A N 1
ATOM 1759 C CA . ASN A 1 221 ? -5.753 4.710 3.002 1.00 96.75 221 ASN A CA 1
ATOM 1760 C C . ASN A 1 221 ? -5.501 3.939 4.305 1.00 96.75 221 ASN A C 1
ATOM 1762 O O . ASN A 1 221 ? -6.436 3.696 5.069 1.00 96.75 221 ASN A O 1
ATOM 1766 N N . ILE A 1 222 ? -4.253 3.522 4.531 1.00 96.50 222 ILE A N 1
ATOM 1767 C CA . ILE A 1 222 ? -3.850 2.741 5.707 1.00 96.50 222 ILE A CA 1
ATOM 1768 C C . ILE A 1 222 ? -3.009 3.622 6.631 1.00 96.50 222 ILE A C 1
ATOM 1770 O O . ILE A 1 222 ? -1.952 4.117 6.243 1.00 96.50 222 ILE A O 1
ATOM 1774 N N . ILE A 1 223 ? -3.461 3.794 7.869 1.00 95.44 223 ILE A N 1
ATOM 1775 C CA . ILE A 1 223 ? -2.777 4.558 8.915 1.00 95.44 223 ILE A CA 1
ATOM 1776 C C . ILE A 1 223 ? -2.435 3.579 10.031 1.00 95.44 223 ILE A C 1
ATOM 1778 O O . ILE A 1 223 ? -3.325 2.927 10.555 1.00 95.44 223 ILE A O 1
ATOM 1782 N N . GLY A 1 224 ? -1.169 3.436 10.413 1.00 93.00 224 GLY A N 1
ATOM 1783 C CA . GLY A 1 224 ? -0.799 2.424 11.403 1.00 93.00 224 GLY A CA 1
ATOM 1784 C C . GLY A 1 224 ? 0.690 2.376 11.715 1.00 93.00 224 GLY A C 1
ATOM 1785 O O . GLY A 1 224 ? 1.438 3.306 11.414 1.00 93.00 224 GLY A O 1
ATOM 1786 N N . ARG A 1 225 ? 1.115 1.316 12.410 1.00 91.06 225 ARG A N 1
ATOM 1787 C CA . ARG A 1 225 ? 2.527 1.066 12.729 1.00 91.06 225 ARG A CA 1
ATOM 1788 C C . ARG A 1 225 ? 3.103 0.107 11.728 1.00 91.06 225 ARG A C 1
ATOM 1790 O O . ARG A 1 225 ? 2.538 -0.967 11.549 1.00 91.06 225 ARG A O 1
ATOM 1797 N N . ASP A 1 226 ? 4.252 0.468 11.168 1.00 91.31 226 ASP A N 1
ATOM 1798 C CA . ASP A 1 226 ? 5.001 -0.444 10.321 1.00 91.31 226 ASP A CA 1
ATOM 1799 C C . ASP A 1 226 ? 5.381 -1.732 11.074 1.00 91.31 226 ASP A C 1
ATOM 1801 O O . ASP A 1 226 ? 5.785 -1.664 12.243 1.00 91.31 226 ASP A O 1
ATOM 1805 N N . PRO A 1 227 ? 5.297 -2.896 10.406 1.00 93.12 227 PRO A N 1
ATOM 1806 C CA . PRO A 1 227 ? 4.721 -3.084 9.065 1.00 93.12 227 PRO A CA 1
ATOM 1807 C C . PRO A 1 227 ? 3.210 -2.830 9.016 1.00 93.12 227 PRO A C 1
ATOM 1809 O O . PRO A 1 227 ? 2.489 -3.291 9.889 1.00 93.12 227 PRO A O 1
ATOM 1812 N N . LEU A 1 228 ? 2.700 -2.165 7.980 1.00 95.00 228 LEU A N 1
ATOM 1813 C CA . LEU A 1 228 ? 1.250 -2.038 7.797 1.00 95.00 228 LEU A CA 1
ATOM 1814 C C . LEU A 1 228 ? 0.630 -3.331 7.260 1.00 95.00 228 LEU A C 1
ATOM 1816 O O . LEU A 1 228 ? -0.522 -3.619 7.574 1.00 95.00 228 LEU A O 1
ATOM 1820 N N . ILE A 1 229 ? 1.379 -4.113 6.477 1.00 94.06 229 ILE A N 1
ATOM 1821 C CA . ILE A 1 229 ? 0.869 -5.302 5.788 1.00 94.06 229 ILE A CA 1
ATOM 1822 C C . ILE A 1 229 ? 1.787 -6.502 6.035 1.00 94.06 229 ILE A C 1
ATOM 1824 O O . ILE A 1 229 ? 3.000 -6.451 5.788 1.00 94.06 229 ILE A O 1
ATOM 1828 N N . THR A 1 230 ? 1.204 -7.620 6.459 1.00 92.75 230 THR A N 1
ATOM 1829 C CA . THR A 1 230 ? 1.873 -8.926 6.423 1.00 92.75 230 THR A CA 1
ATOM 1830 C C . THR A 1 230 ? 1.211 -9.866 5.436 1.00 92.75 230 THR A C 1
ATOM 1832 O O . THR A 1 230 ? 0.025 -9.769 5.126 1.00 92.75 230 THR A O 1
ATOM 1835 N N . TRP A 1 231 ? 2.026 -10.804 4.965 1.00 87.69 231 TRP A N 1
ATOM 1836 C CA . TRP A 1 231 ? 1.692 -11.780 3.942 1.00 87.69 231 TRP A CA 1
ATOM 1837 C C . TRP A 1 231 ? 2.320 -13.088 4.384 1.00 87.69 231 TRP A C 1
ATOM 1839 O O . TRP A 1 231 ? 3.515 -13.113 4.701 1.00 87.69 231 TRP A O 1
ATOM 1849 N N . ASP A 1 232 ? 1.527 -14.146 4.425 1.00 87.38 232 ASP A N 1
ATOM 1850 C CA . ASP A 1 232 ? 1.982 -15.474 4.818 1.00 87.38 232 ASP A CA 1
ATOM 1851 C C . ASP A 1 232 ? 1.266 -16.534 3.977 1.00 87.38 232 ASP A C 1
ATOM 1853 O O . ASP A 1 232 ? 0.045 -16.489 3.834 1.00 87.38 232 ASP A O 1
ATOM 1857 N N . ASP A 1 233 ? 2.023 -17.465 3.397 1.00 80.62 233 ASP A N 1
ATOM 1858 C CA . ASP A 1 233 ? 1.486 -18.619 2.660 1.00 80.62 233 ASP A CA 1
ATOM 1859 C C . ASP A 1 233 ? 0.437 -18.288 1.561 1.00 80.62 233 ASP A C 1
ATOM 1861 O O . ASP A 1 233 ? -0.457 -19.083 1.265 1.00 80.62 233 ASP A O 1
ATOM 1865 N N . ASN A 1 234 ? 0.544 -17.121 0.911 1.00 67.69 234 ASN A N 1
ATOM 1866 C CA . ASN A 1 234 ? -0.228 -16.794 -0.298 1.00 67.69 234 ASN A CA 1
ATOM 1867 C C . ASN A 1 234 ? 0.533 -17.302 -1.550 1.00 67.69 234 ASN A C 1
ATOM 1869 O O . ASN A 1 234 ? 1.763 -17.258 -1.578 1.00 67.69 234 ASN A O 1
ATOM 1873 N N . ILE A 1 235 ? -0.174 -17.848 -2.551 1.00 66.44 235 ILE A N 1
ATOM 1874 C CA . ILE A 1 235 ? 0.401 -18.611 -3.688 1.00 66.44 235 ILE A CA 1
ATOM 1875 C C . ILE A 1 235 ? 1.399 -17.799 -4.550 1.00 66.44 235 ILE A C 1
ATOM 1877 O O . ILE A 1 235 ? 1.434 -16.576 -4.522 1.00 66.44 235 ILE A O 1
ATOM 1881 N N . HIS A 1 236 ? 2.232 -18.511 -5.320 1.00 68.12 236 HIS A N 1
ATOM 1882 C CA . HIS A 1 236 ? 3.400 -18.037 -6.077 1.00 68.12 236 HIS A CA 1
ATOM 1883 C C . HIS A 1 236 ? 3.163 -17.100 -7.281 1.00 68.12 236 HIS A C 1
ATOM 1885 O O . HIS A 1 236 ? 4.138 -16.773 -7.953 1.00 68.12 236 HIS A O 1
ATOM 1891 N N . ASP A 1 237 ? 1.945 -16.616 -7.537 1.00 81.75 237 ASP A N 1
ATOM 1892 C CA . ASP A 1 237 ? 1.631 -15.808 -8.729 1.00 81.75 237 ASP A CA 1
ATOM 1893 C C . ASP A 1 237 ? 0.913 -14.491 -8.409 1.00 81.75 237 ASP A C 1
ATOM 1895 O O . ASP A 1 237 ? -0.104 -14.141 -9.004 1.00 81.75 237 ASP A O 1
ATOM 1899 N N . ILE A 1 238 ? 1.453 -13.747 -7.443 1.00 88.56 238 ILE A N 1
ATOM 1900 C CA . ILE A 1 238 ? 0.902 -12.452 -7.041 1.00 88.56 238 ILE A CA 1
ATOM 1901 C C . ILE A 1 238 ? 1.256 -11.368 -8.063 1.00 88.56 238 ILE A C 1
ATOM 1903 O O . ILE A 1 238 ? 2.389 -11.253 -8.529 1.00 88.56 238 ILE A O 1
ATOM 1907 N N . CYS A 1 239 ? 0.281 -10.520 -8.353 1.00 90.56 239 CYS A N 1
ATOM 1908 C CA . CYS A 1 239 ? 0.289 -9.526 -9.406 1.00 90.56 239 CYS A CA 1
ATOM 1909 C C . CYS A 1 239 ? 0.047 -8.131 -8.851 1.00 90.56 239 CYS A C 1
ATOM 1911 O O . CYS A 1 239 ? -0.834 -7.915 -8.018 1.00 90.56 239 CYS A O 1
ATOM 1913 N N . ALA A 1 240 ? 0.825 -7.178 -9.347 1.00 92.56 240 ALA A N 1
ATOM 1914 C CA . ALA A 1 240 ? 0.662 -5.754 -9.091 1.00 92.56 240 ALA A CA 1
ATOM 1915 C C . ALA A 1 240 ? 1.424 -4.969 -10.166 1.00 92.56 240 ALA A C 1
ATOM 1917 O O . ALA A 1 240 ? 2.437 -5.446 -10.693 1.00 92.56 240 ALA A O 1
ATOM 1918 N N . GLU A 1 241 ? 0.976 -3.762 -10.485 1.00 92.62 241 GLU A N 1
ATOM 1919 C CA . GLU A 1 241 ? 1.731 -2.853 -11.346 1.00 92.62 241 GLU A CA 1
ATOM 1920 C C . GLU A 1 241 ? 3.009 -2.385 -10.635 1.00 92.62 241 GLU A C 1
ATOM 1922 O O . GLU A 1 241 ? 3.087 -2.364 -9.407 1.00 92.62 241 GLU A O 1
ATOM 1927 N N . ALA A 1 242 ? 4.031 -1.977 -11.387 1.00 91.56 242 ALA A N 1
ATOM 1928 C CA . ALA A 1 242 ? 5.312 -1.582 -10.802 1.00 91.56 242 ALA A CA 1
ATOM 1929 C C . ALA A 1 242 ? 5.230 -0.495 -9.699 1.00 91.56 242 ALA A C 1
ATOM 1931 O O . ALA A 1 242 ? 5.902 -0.664 -8.678 1.00 91.56 242 ALA A O 1
ATOM 1932 N N . PRO A 1 243 ? 4.406 0.574 -9.822 1.00 91.25 243 PRO A N 1
ATOM 1933 C CA . PRO A 1 243 ? 4.231 1.531 -8.728 1.00 91.25 243 PRO A CA 1
ATOM 1934 C C . PRO A 1 243 ? 3.594 0.911 -7.485 1.00 91.25 243 PRO A C 1
ATOM 1936 O O . PRO A 1 243 ? 3.987 1.232 -6.367 1.00 91.25 243 PRO A O 1
ATOM 1939 N N . GLU A 1 244 ? 2.639 0.006 -7.681 1.00 93.94 244 GLU A N 1
ATOM 1940 C CA . GLU A 1 244 ? 1.919 -0.656 -6.596 1.00 93.94 244 GLU A CA 1
ATOM 1941 C C . GLU A 1 244 ? 2.855 -1.575 -5.814 1.00 93.94 244 GLU A C 1
ATOM 1943 O O . GLU A 1 244 ? 2.823 -1.562 -4.587 1.00 93.94 244 GLU A O 1
ATOM 1948 N N . ARG A 1 245 ? 3.747 -2.304 -6.505 1.00 92.12 245 ARG A N 1
ATOM 1949 C CA . ARG A 1 245 ? 4.778 -3.144 -5.873 1.00 92.12 245 ARG A CA 1
ATOM 1950 C C . ARG A 1 245 ? 5.663 -2.344 -4.928 1.00 92.12 245 ARG A C 1
ATOM 1952 O O . ARG A 1 245 ? 5.886 -2.787 -3.810 1.00 92.12 245 ARG A O 1
ATOM 1959 N N . GLU A 1 246 ? 6.145 -1.173 -5.351 1.00 91.38 246 GLU A N 1
ATOM 1960 C CA . GLU A 1 246 ? 7.008 -0.327 -4.511 1.00 91.38 246 GLU A CA 1
ATOM 1961 C C . GLU A 1 246 ? 6.267 0.141 -3.250 1.00 91.38 246 GLU A C 1
ATOM 1963 O O . GLU A 1 246 ? 6.807 0.043 -2.148 1.00 91.38 246 GLU A O 1
ATOM 1968 N N . THR A 1 247 ? 5.014 0.586 -3.389 1.00 92.38 247 THR A N 1
ATOM 1969 C CA . THR A 1 247 ? 4.171 0.968 -2.246 1.00 92.38 247 THR A CA 1
ATOM 1970 C C . THR A 1 247 ? 3.939 -0.211 -1.302 1.00 92.38 247 THR A C 1
ATOM 1972 O O . THR A 1 247 ? 4.132 -0.092 -0.094 1.00 92.38 247 THR A O 1
ATOM 1975 N N . ILE A 1 248 ? 3.576 -1.366 -1.847 1.00 92.38 248 ILE A N 1
ATOM 1976 C CA . ILE A 1 248 ? 3.337 -2.600 -1.103 1.00 92.38 248 ILE A CA 1
ATOM 1977 C C . ILE A 1 248 ? 4.590 -3.060 -0.340 1.00 92.38 248 ILE A C 1
ATOM 1979 O O . ILE A 1 248 ? 4.512 -3.350 0.854 1.00 92.38 248 ILE A O 1
ATOM 1983 N N . GLU A 1 249 ? 5.746 -3.100 -1.006 1.00 91.12 249 GLU A N 1
ATOM 1984 C CA . GLU A 1 249 ? 7.023 -3.488 -0.402 1.00 91.12 249 GLU A CA 1
ATOM 1985 C C . GLU A 1 249 ? 7.417 -2.516 0.719 1.00 91.12 249 GLU A C 1
ATOM 1987 O O . GLU A 1 249 ? 7.893 -2.955 1.764 1.00 91.12 249 GLU A O 1
ATOM 1992 N N . SER A 1 250 ? 7.165 -1.210 0.545 1.00 91.44 250 SER A N 1
ATOM 1993 C CA . SER A 1 250 ? 7.475 -0.193 1.561 1.00 91.44 250 SER A CA 1
ATOM 1994 C C . SER A 1 250 ? 6.662 -0.334 2.852 1.00 91.44 250 SER A C 1
ATOM 1996 O O . SER A 1 250 ? 7.122 0.082 3.911 1.00 91.44 250 SER A O 1
ATOM 1998 N N . HIS A 1 251 ? 5.487 -0.959 2.773 1.00 91.75 251 HIS A N 1
ATOM 1999 C CA . HIS A 1 251 ? 4.556 -1.144 3.884 1.00 91.75 251 HIS A CA 1
ATOM 2000 C C . HIS A 1 251 ? 4.612 -2.547 4.508 1.00 91.75 251 HIS A C 1
ATOM 2002 O O . HIS A 1 251 ? 3.827 -2.845 5.414 1.00 91.75 251 HIS A O 1
ATOM 2008 N N . SER A 1 252 ? 5.510 -3.428 4.051 1.00 91.06 252 SER A N 1
ATOM 2009 C CA . SER A 1 252 ? 5.575 -4.812 4.521 1.00 91.06 252 SER A CA 1
ATOM 2010 C C . SER A 1 252 ? 6.807 -5.161 5.355 1.00 91.06 252 SER A C 1
ATOM 2012 O O . SER A 1 252 ? 7.907 -4.682 5.105 1.00 91.06 252 SER A O 1
ATOM 2014 N N . SER A 1 253 ? 6.642 -6.078 6.318 1.00 79.50 253 SER A N 1
ATOM 2015 C CA . SER A 1 253 ? 7.747 -6.677 7.081 1.00 79.50 253 SER A CA 1
ATOM 2016 C C . SER A 1 253 ? 8.398 -7.890 6.426 1.00 79.50 253 SER A C 1
ATOM 2018 O O . SER A 1 253 ? 9.519 -8.241 6.797 1.00 79.50 253 SER A O 1
ATOM 2020 N N . ASN A 1 254 ? 7.702 -8.591 5.527 1.00 65.00 254 ASN A N 1
ATOM 2021 C CA . ASN A 1 254 ? 8.058 -9.964 5.158 1.00 65.00 254 ASN A CA 1
ATOM 2022 C C . ASN A 1 254 ? 8.811 -10.027 3.830 1.00 65.00 254 ASN A C 1
ATOM 2024 O O . ASN A 1 254 ? 8.295 -10.545 2.848 1.00 65.00 254 ASN A O 1
ATOM 2028 N N . GLY A 1 255 ? 10.061 -9.558 3.823 1.00 62.38 255 GLY A N 1
ATOM 2029 C CA . GLY A 1 255 ? 10.976 -9.755 2.696 1.00 62.38 255 GLY A CA 1
ATOM 2030 C C . GLY A 1 255 ? 10.451 -9.225 1.357 1.00 62.38 255 GLY A C 1
ATOM 2031 O O . GLY A 1 255 ? 9.452 -8.517 1.273 1.00 62.38 255 GLY A O 1
ATOM 2032 N N . LYS A 1 256 ? 11.175 -9.531 0.282 1.00 69.38 256 LYS A N 1
ATOM 2033 C CA . LYS A 1 256 ? 10.770 -9.121 -1.059 1.00 69.38 256 LYS A CA 1
ATOM 2034 C C . LYS A 1 256 ? 9.648 -10.042 -1.534 1.00 69.38 256 LYS A C 1
ATOM 2036 O O . LYS A 1 256 ? 9.881 -11.241 -1.689 1.00 69.38 256 LYS A O 1
ATOM 2041 N N . LEU A 1 257 ? 8.453 -9.496 -1.740 1.00 80.94 257 LEU A N 1
ATOM 2042 C CA . LEU A 1 257 ? 7.359 -10.235 -2.362 1.00 80.94 257 LEU A CA 1
ATOM 2043 C C . LEU A 1 257 ? 7.770 -10.640 -3.777 1.00 80.94 257 LEU A C 1
ATOM 2045 O O . LEU A 1 257 ? 8.337 -9.850 -4.536 1.00 80.94 257 LEU A O 1
ATOM 2049 N N . ASN A 1 258 ? 7.491 -11.890 -4.131 1.00 85.00 258 ASN A N 1
ATOM 2050 C CA . ASN A 1 258 ? 7.733 -12.377 -5.478 1.00 85.00 258 ASN A CA 1
ATOM 2051 C C . ASN A 1 258 ? 6.501 -12.071 -6.323 1.00 85.00 258 ASN A C 1
ATOM 2053 O O . ASN A 1 258 ? 5.514 -12.800 -6.276 1.00 85.00 258 ASN A O 1
ATOM 2057 N N . PHE A 1 259 ? 6.571 -10.975 -7.072 1.00 89.06 259 PHE A N 1
ATOM 2058 C CA . PHE A 1 259 ? 5.559 -10.643 -8.064 1.00 89.06 259 PHE A CA 1
ATOM 2059 C C . PHE A 1 259 ? 5.808 -11.427 -9.350 1.00 89.06 259 PHE A C 1
ATOM 2061 O O . PHE A 1 259 ? 6.936 -11.459 -9.850 1.00 89.06 259 PHE A O 1
ATOM 2068 N N . SER A 1 260 ? 4.756 -12.044 -9.873 1.00 90.38 260 SER A N 1
ATOM 2069 C CA . SER A 1 260 ? 4.781 -12.747 -11.150 1.00 90.38 260 SER A CA 1
ATOM 2070 C C . SER A 1 260 ? 4.709 -11.733 -12.286 1.00 90.38 260 SER A C 1
ATOM 2072 O O . SER A 1 260 ? 3.873 -10.833 -12.282 1.00 90.38 260 SER A O 1
ATOM 2074 N N . ASP A 1 261 ? 5.582 -11.885 -13.280 1.00 88.31 261 ASP A N 1
ATOM 2075 C CA . ASP A 1 261 ? 5.515 -11.087 -14.507 1.00 88.31 261 ASP A CA 1
ATOM 2076 C C . ASP A 1 261 ? 4.405 -11.610 -15.457 1.00 88.31 261 ASP A C 1
ATOM 2078 O O . ASP A 1 261 ? 4.057 -10.948 -16.431 1.00 88.31 261 ASP A O 1
ATOM 2082 N N . SER A 1 262 ? 3.818 -12.785 -15.177 1.00 86.81 262 SER A N 1
ATOM 2083 C CA . SER A 1 262 ? 2.851 -13.475 -16.055 1.00 86.81 262 SER A CA 1
ATOM 2084 C C . SER A 1 262 ? 1.522 -12.738 -16.262 1.00 86.81 262 SER A C 1
ATOM 2086 O O . SER A 1 262 ? 0.828 -12.968 -17.248 1.00 86.81 262 SER A O 1
ATOM 2088 N N . CYS A 1 263 ? 1.172 -11.848 -15.342 1.00 84.44 263 CYS A N 1
ATOM 2089 C CA . CYS A 1 263 ? -0.068 -11.075 -15.340 1.00 84.44 263 CYS A CA 1
ATOM 2090 C C . CYS A 1 263 ? 0.112 -9.630 -15.802 1.00 84.44 263 CYS A C 1
ATOM 2092 O O . CYS A 1 263 ? -0.813 -8.823 -15.708 1.00 84.44 263 CYS A O 1
ATOM 2094 N N . LEU A 1 264 ? 1.310 -9.282 -16.260 1.00 89.12 264 LEU A N 1
ATOM 2095 C CA . LEU A 1 264 ? 1.590 -7.959 -16.777 1.00 89.12 264 LEU A CA 1
ATOM 2096 C C . LEU A 1 264 ? 1.146 -7.858 -18.230 1.00 89.12 264 LEU A C 1
ATOM 2098 O O . LEU A 1 264 ? 1.367 -8.756 -19.040 1.00 89.12 264 LEU A O 1
ATOM 2102 N N . ASN A 1 265 ? 0.499 -6.741 -18.553 1.00 93.94 265 ASN A N 1
ATOM 2103 C CA . ASN A 1 265 ? -0.073 -6.546 -19.873 1.00 93.94 265 ASN A CA 1
ATOM 2104 C C . ASN A 1 265 ? 0.986 -6.091 -20.879 1.00 93.94 265 ASN A C 1
ATOM 2106 O O . ASN A 1 265 ? 1.866 -5.269 -20.588 1.00 93.94 265 ASN A O 1
ATOM 2110 N N . ASN A 1 266 ? 0.824 -6.596 -22.097 1.00 95.94 266 ASN A N 1
ATOM 2111 C CA . ASN A 1 266 ? 1.686 -6.334 -23.235 1.00 95.94 266 ASN A CA 1
ATOM 2112 C C . ASN A 1 266 ? 0.972 -5.404 -24.212 1.00 95.94 266 ASN A C 1
ATOM 2114 O O . ASN A 1 266 ? -0.204 -5.607 -24.515 1.00 95.94 266 ASN A O 1
ATOM 2118 N N . CYS A 1 267 ? 1.687 -4.421 -24.747 1.00 97.75 267 CYS A N 1
ATOM 2119 C CA . CYS A 1 267 ? 1.153 -3.482 -25.726 1.00 97.75 267 CYS A CA 1
ATOM 2120 C C . CYS A 1 267 ? 2.117 -3.301 -26.891 1.00 97.75 267 CYS A C 1
ATOM 2122 O O . CYS A 1 267 ? 3.328 -3.451 -26.738 1.00 97.75 267 CYS A O 1
ATOM 2124 N N . SER A 1 268 ? 1.583 -2.994 -28.069 1.00 97.69 268 SER A N 1
ATOM 2125 C CA . SER A 1 268 ? 2.406 -2.707 -29.243 1.00 97.69 268 SER A CA 1
ATOM 2126 C C . SER A 1 268 ? 3.183 -1.403 -29.063 1.00 97.69 268 SER A C 1
ATOM 2128 O O . SER A 1 268 ? 2.690 -0.456 -28.452 1.00 97.69 268 SER A O 1
ATOM 2130 N N . GLY A 1 269 ? 4.399 -1.364 -29.600 1.00 97.69 269 GLY A N 1
ATOM 2131 C CA . GLY A 1 269 ? 5.212 -0.161 -29.708 1.00 97.69 269 GLY A CA 1
ATOM 2132 C C . GLY A 1 269 ? 4.698 0.806 -30.774 1.00 97.69 269 GLY A C 1
ATOM 2133 O O . GLY A 1 269 ? 3.856 0.469 -31.607 1.00 97.69 269 GLY A O 1
ATOM 2134 N N . GLY A 1 270 ? 5.216 2.026 -30.738 1.00 97.38 270 GLY A N 1
ATOM 2135 C CA . GLY A 1 270 ? 4.948 3.076 -31.701 1.00 97.38 270 GLY A CA 1
ATOM 2136 C C . GLY A 1 270 ? 5.455 4.441 -31.238 1.00 97.38 270 GLY A C 1
ATOM 2137 O O . GLY A 1 270 ? 6.241 4.578 -30.294 1.00 97.38 270 GLY A O 1
ATOM 2138 N N . PHE A 1 271 ? 4.972 5.472 -31.928 1.00 97.31 271 PHE A N 1
ATOM 2139 C CA . PHE A 1 271 ? 5.145 6.858 -31.513 1.00 97.31 271 PHE A CA 1
ATOM 2140 C C . PHE A 1 271 ? 4.248 7.166 -30.314 1.00 97.31 271 PHE A C 1
ATOM 2142 O O . PHE A 1 271 ? 3.071 6.817 -30.301 1.00 97.31 271 PHE A O 1
ATOM 2149 N N . VAL A 1 272 ? 4.804 7.847 -29.313 1.00 96.25 272 VAL A N 1
ATOM 2150 C CA . VAL A 1 272 ? 4.073 8.274 -28.120 1.00 96.25 272 VAL A CA 1
ATOM 2151 C C . VAL A 1 272 ? 3.267 9.531 -28.440 1.00 96.25 272 VAL A C 1
ATOM 2153 O O . VAL A 1 272 ? 3.720 10.655 -28.219 1.00 96.25 272 VAL A O 1
ATOM 2156 N N . ASP A 1 273 ? 2.069 9.313 -28.971 1.00 9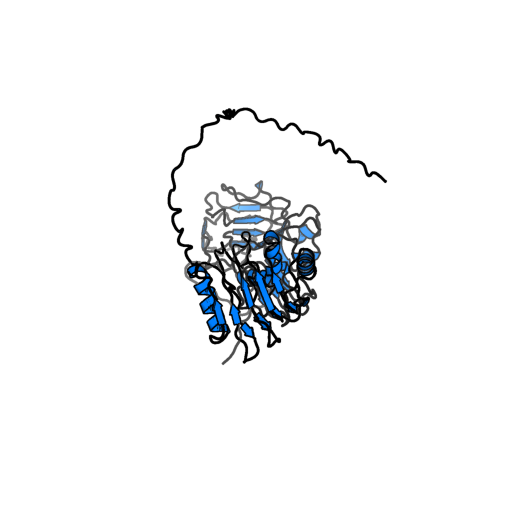5.19 273 ASP A N 1
ATOM 2157 C CA . ASP A 1 273 ? 1.015 10.311 -29.138 1.00 95.19 273 ASP A CA 1
ATOM 2158 C C . ASP A 1 273 ? -0.116 10.115 -28.106 1.00 95.19 273 ASP A C 1
ATOM 2160 O O . ASP A 1 273 ? -0.059 9.238 -27.238 1.00 95.19 273 ASP A O 1
ATOM 2164 N N . ASP A 1 274 ? -1.160 10.946 -28.171 1.00 94.50 274 ASP A N 1
ATOM 2165 C CA . ASP A 1 274 ? -2.293 10.858 -27.239 1.00 94.50 274 ASP A CA 1
ATOM 2166 C C . ASP A 1 274 ? -3.047 9.517 -27.348 1.00 94.50 274 ASP A C 1
ATOM 2168 O O . ASP A 1 274 ? -3.586 9.031 -26.351 1.00 94.50 274 ASP A O 1
ATOM 2172 N N . HIS A 1 275 ? -3.063 8.891 -28.532 1.00 95.81 275 HIS A N 1
ATOM 2173 C CA . HIS A 1 275 ? -3.711 7.597 -28.746 1.00 95.81 275 HIS A CA 1
ATOM 2174 C C . HIS A 1 275 ? -2.916 6.464 -28.092 1.00 95.81 275 HIS A C 1
ATOM 2176 O O . HIS A 1 275 ? -3.489 5.653 -27.360 1.00 95.81 275 HIS A O 1
ATOM 2182 N N . PHE A 1 276 ? -1.597 6.450 -28.288 1.00 96.81 276 PHE A N 1
ATOM 2183 C CA . PHE A 1 276 ? -0.686 5.527 -27.626 1.00 96.81 276 PHE A CA 1
ATOM 2184 C C . PHE A 1 276 ? -0.809 5.644 -26.106 1.00 96.81 276 PHE A C 1
ATOM 2186 O O . PHE A 1 276 ? -0.987 4.645 -25.416 1.00 96.81 276 PHE A O 1
ATOM 2193 N N . LEU A 1 277 ? -0.783 6.864 -25.565 1.00 95.81 277 LEU A N 1
ATOM 2194 C CA . LEU A 1 277 ? -0.891 7.093 -24.123 1.00 95.81 277 LEU A CA 1
ATOM 2195 C C . LEU A 1 277 ? -2.239 6.636 -23.547 1.00 95.81 277 LEU A C 1
ATOM 2197 O O . LEU A 1 277 ? -2.278 6.071 -22.453 1.00 95.81 277 LEU A O 1
ATOM 2201 N N . GLU A 1 278 ? -3.338 6.834 -24.274 1.00 95.19 278 GLU A N 1
ATOM 2202 C CA . GLU A 1 278 ? -4.652 6.327 -23.875 1.00 95.19 278 GLU A CA 1
ATOM 2203 C C . GLU A 1 278 ? -4.711 4.792 -23.910 1.00 95.19 278 GLU A C 1
ATOM 2205 O O . GLU A 1 278 ? -5.275 4.181 -23.000 1.00 95.19 278 GLU A O 1
ATOM 2210 N N . MET A 1 279 ? -4.075 4.154 -24.898 1.00 96.06 279 MET A N 1
ATOM 2211 C CA . MET A 1 279 ? -3.910 2.698 -24.941 1.00 96.06 279 MET A CA 1
ATOM 2212 C C . MET A 1 279 ? -3.113 2.198 -23.729 1.00 96.06 279 MET A C 1
ATOM 2214 O O . MET A 1 279 ? -3.568 1.273 -23.057 1.00 96.06 279 MET A O 1
ATOM 2218 N N . ILE A 1 280 ? -1.973 2.827 -23.407 1.00 95.75 280 ILE A N 1
ATOM 2219 C CA . ILE A 1 280 ? -1.170 2.457 -22.231 1.00 95.75 280 ILE A CA 1
ATOM 2220 C C . ILE A 1 280 ? -1.990 2.582 -20.947 1.00 95.75 280 ILE A C 1
ATOM 2222 O O . ILE A 1 280 ? -1.986 1.666 -20.127 1.00 95.75 280 ILE A O 1
ATOM 2226 N N . ARG A 1 281 ? -2.737 3.682 -20.789 1.00 93.88 281 ARG A N 1
ATOM 2227 C CA . ARG A 1 281 ? -3.593 3.915 -19.620 1.00 93.88 281 ARG A CA 1
ATOM 2228 C C . ARG A 1 281 ? -4.682 2.851 -19.479 1.00 93.88 281 ARG A C 1
ATOM 2230 O O . ARG A 1 281 ? -4.889 2.350 -18.379 1.00 93.88 281 ARG A O 1
ATOM 2237 N N . ARG A 1 282 ? -5.390 2.527 -20.564 1.00 93.81 282 ARG A N 1
ATOM 2238 C CA . ARG A 1 282 ? -6.506 1.566 -20.541 1.00 93.81 282 ARG A CA 1
ATOM 2239 C C . ARG A 1 282 ? -6.033 0.140 -20.303 1.00 93.81 282 ARG A C 1
ATOM 2241 O O . ARG A 1 282 ? -6.642 -0.577 -19.518 1.00 93.81 282 ARG A O 1
ATOM 2248 N N . ASN A 1 283 ? -4.946 -0.246 -20.962 1.00 94.00 283 ASN A N 1
ATOM 2249 C CA . ASN A 1 283 ? -4.439 -1.612 -20.915 1.00 94.00 283 ASN A CA 1
ATOM 2250 C C . ASN A 1 283 ? -3.444 -1.832 -19.773 1.00 94.00 283 ASN A C 1
ATOM 2252 O O . ASN A 1 283 ? -3.023 -2.965 -19.572 1.00 94.00 283 ASN A O 1
ATOM 2256 N N . LYS A 1 284 ? -3.057 -0.783 -19.029 1.00 91.75 284 LYS A N 1
ATOM 2257 C CA . LYS A 1 284 ? -2.110 -0.867 -17.903 1.00 91.75 284 LYS A CA 1
ATOM 2258 C C . LYS A 1 284 ? -0.829 -1.623 -18.290 1.00 91.75 284 LYS A C 1
ATOM 2260 O O . LYS A 1 284 ? -0.394 -2.545 -17.607 1.00 91.75 284 LYS A O 1
ATOM 2265 N N . CYS A 1 285 ? -0.268 -1.283 -19.449 1.00 95.00 285 CYS A N 1
ATOM 2266 C CA . CYS A 1 285 ? 0.834 -2.044 -20.033 1.00 95.00 285 CYS A CA 1
ATOM 2267 C C . CYS A 1 285 ? 2.096 -1.928 -19.175 1.00 95.00 285 CYS A C 1
ATOM 2269 O O . CYS A 1 285 ? 2.435 -0.829 -18.736 1.00 95.00 285 CYS A O 1
ATOM 2271 N N . ALA A 1 286 ? 2.823 -3.032 -19.020 1.00 96.00 286 ALA A N 1
ATOM 2272 C CA . ALA A 1 286 ? 4.179 -3.026 -18.471 1.00 96.00 286 ALA A CA 1
ATOM 2273 C C . ALA A 1 286 ? 5.233 -3.425 -19.518 1.00 96.00 286 ALA A C 1
ATOM 2275 O O . ALA A 1 286 ? 6.403 -3.066 -19.378 1.00 96.00 286 ALA A O 1
ATOM 2276 N N . TYR A 1 287 ? 4.825 -4.112 -20.590 1.00 97.12 287 TYR A N 1
ATOM 2277 C CA . TYR A 1 287 ? 5.703 -4.538 -21.679 1.00 97.12 287 TYR A CA 1
ATOM 2278 C C . TYR A 1 287 ? 5.306 -3.843 -22.973 1.00 97.12 287 TYR A C 1
ATOM 2280 O O . TYR A 1 287 ? 4.132 -3.833 -23.353 1.00 97.12 287 TYR A O 1
ATOM 2288 N N . ILE A 1 288 ? 6.298 -3.311 -23.675 1.00 98.12 288 ILE A N 1
ATOM 2289 C CA . ILE A 1 288 ? 6.141 -2.791 -25.032 1.00 98.12 288 ILE A CA 1
ATOM 2290 C C . ILE A 1 288 ? 6.773 -3.774 -26.013 1.00 98.12 288 ILE A C 1
ATOM 2292 O O . ILE A 1 288 ? 7.940 -4.115 -25.863 1.00 98.12 288 ILE A O 1
ATOM 2296 N N . TYR A 1 289 ? 6.016 -4.208 -27.018 1.00 97.31 289 TYR A N 1
ATOM 2297 C CA . TYR A 1 289 ? 6.486 -5.035 -28.129 1.00 97.31 289 TYR A CA 1
ATOM 2298 C C . TYR A 1 289 ? 6.601 -4.191 -29.394 1.00 97.31 289 TYR A C 1
ATOM 2300 O O . TYR A 1 289 ? 5.593 -3.840 -30.008 1.00 97.31 289 TYR A O 1
ATOM 2308 N N . GLY A 1 290 ? 7.833 -3.873 -29.774 1.00 97.12 290 GLY A N 1
ATOM 2309 C CA . GLY A 1 290 ? 8.174 -2.891 -30.794 1.00 97.12 290 GLY A CA 1
ATOM 2310 C C . GLY A 1 290 ? 8.846 -1.660 -30.190 1.00 97.12 290 GLY A C 1
ATOM 2311 O O . GLY A 1 290 ? 9.193 -1.622 -29.008 1.00 97.12 290 GLY A O 1
ATOM 2312 N N . ASP A 1 291 ? 9.028 -0.641 -31.021 1.00 97.06 291 ASP A N 1
ATOM 2313 C CA . ASP A 1 291 ? 9.774 0.555 -30.639 1.00 97.06 291 ASP A CA 1
ATOM 2314 C C . ASP A 1 291 ? 8.950 1.479 -29.740 1.00 97.06 291 ASP A C 1
ATOM 2316 O O . ASP A 1 291 ? 7.752 1.648 -29.934 1.00 97.06 291 ASP A O 1
ATOM 2320 N N . LEU A 1 292 ? 9.588 2.132 -28.774 1.00 97.56 292 LEU A N 1
ATOM 2321 C CA . LEU A 1 292 ? 8.996 3.198 -27.971 1.00 97.56 292 LEU A CA 1
ATOM 2322 C C . LEU A 1 292 ? 9.636 4.531 -28.372 1.00 97.56 292 LEU A C 1
ATOM 2324 O O . LEU A 1 292 ? 10.769 4.823 -27.981 1.00 97.56 292 LEU A O 1
ATOM 2328 N N . ILE A 1 293 ? 8.916 5.338 -29.160 1.00 96.88 293 ILE A N 1
ATOM 2329 C CA . ILE A 1 293 ? 9.440 6.578 -29.751 1.00 96.88 293 ILE A CA 1
ATOM 2330 C C . ILE A 1 293 ? 8.776 7.800 -29.109 1.00 96.88 293 ILE A C 1
ATOM 2332 O O . ILE A 1 293 ? 7.618 8.113 -29.371 1.00 96.88 293 ILE A O 1
ATOM 2336 N N . ILE A 1 294 ? 9.523 8.530 -28.286 1.00 95.44 294 ILE A N 1
ATOM 2337 C CA . ILE A 1 294 ? 9.070 9.708 -27.543 1.00 95.44 294 ILE A CA 1
ATOM 2338 C C . ILE A 1 294 ? 9.698 10.959 -28.159 1.00 95.44 294 ILE A C 1
ATOM 2340 O O . ILE A 1 294 ? 10.910 11.133 -28.092 1.00 95.44 294 ILE A O 1
ATOM 2344 N N . ASP A 1 295 ? 8.893 11.872 -28.699 1.00 90.75 295 ASP A N 1
ATOM 2345 C CA . ASP A 1 295 ? 9.385 13.108 -29.338 1.00 90.75 295 ASP A CA 1
ATOM 2346 C C . ASP A 1 295 ? 9.219 14.386 -28.494 1.00 90.75 295 ASP A C 1
ATOM 2348 O O . ASP A 1 295 ? 9.497 15.496 -28.951 1.00 90.75 295 ASP A O 1
ATOM 2352 N N . GLY A 1 296 ? 8.731 14.224 -27.262 1.00 80.56 296 GLY A N 1
ATOM 2353 C CA . GLY A 1 296 ? 8.575 15.282 -26.273 1.00 80.56 296 GLY A CA 1
ATOM 2354 C C . GLY A 1 296 ? 7.479 16.316 -26.559 1.00 80.56 296 GLY A C 1
ATOM 2355 O O . GLY A 1 296 ? 7.409 17.297 -25.814 1.00 80.56 296 GLY A O 1
ATOM 2356 N N . ARG A 1 297 ? 6.606 16.120 -27.563 1.00 83.94 297 ARG A N 1
ATOM 2357 C CA . ARG A 1 297 ? 5.416 16.973 -27.787 1.00 83.94 297 ARG A CA 1
ATOM 2358 C C . ARG A 1 297 ? 4.336 16.799 -26.711 1.00 83.94 297 ARG A C 1
ATOM 2360 O O . ARG A 1 297 ? 3.595 17.736 -26.432 1.00 83.94 297 ARG A O 1
ATOM 2367 N N . HIS A 1 298 ? 4.311 15.640 -26.052 1.00 82.25 298 HIS A N 1
ATOM 2368 C CA . HIS A 1 298 ? 3.321 15.260 -25.034 1.00 82.25 298 HIS A CA 1
ATOM 2369 C C . HIS A 1 298 ? 3.904 15.240 -23.610 1.00 82.25 298 HIS A C 1
ATOM 2371 O O . HIS A 1 298 ? 3.512 14.421 -22.780 1.00 82.25 298 HIS A O 1
ATOM 2377 N N . GLY A 1 299 ? 4.855 16.135 -23.306 1.00 77.69 299 GLY A N 1
ATOM 2378 C CA . GLY A 1 299 ? 5.634 16.111 -22.057 1.00 77.69 299 GLY A CA 1
ATOM 2379 C C . GLY A 1 299 ? 4.803 16.007 -20.767 1.00 77.69 299 GLY A C 1
ATOM 2380 O O . GLY A 1 299 ? 5.202 15.314 -19.835 1.00 77.69 299 GLY A O 1
ATOM 2381 N N . TYR A 1 300 ? 3.624 16.636 -20.728 1.00 83.31 300 TYR A N 1
ATOM 2382 C CA . TYR A 1 300 ? 2.717 16.630 -19.572 1.00 83.31 300 TYR A CA 1
ATOM 2383 C C . TYR A 1 300 ? 2.029 15.277 -19.319 1.00 83.31 300 TYR A C 1
ATOM 2385 O O . TYR A 1 300 ? 1.636 14.999 -18.188 1.00 83.31 300 TYR A O 1
ATOM 2393 N N . ALA A 1 301 ? 1.887 14.438 -20.347 1.00 89.75 301 ALA A N 1
ATOM 2394 C CA . ALA A 1 301 ? 1.190 13.156 -20.274 1.00 89.75 301 ALA A CA 1
ATOM 2395 C C . ALA A 1 301 ? 2.148 11.953 -20.177 1.00 89.75 301 ALA A C 1
ATOM 2397 O O . ALA A 1 301 ? 1.713 10.834 -19.913 1.00 89.75 301 ALA A O 1
ATOM 2398 N N . LEU A 1 302 ? 3.463 12.177 -20.288 1.00 92.62 302 LEU A N 1
ATOM 2399 C CA . LEU A 1 302 ? 4.469 11.124 -20.141 1.00 92.62 302 LEU A CA 1
ATOM 2400 C C . LEU A 1 302 ? 4.423 10.345 -18.817 1.00 92.62 302 LEU A C 1
ATOM 2402 O O . LEU A 1 302 ? 4.761 9.166 -18.875 1.00 92.62 302 LEU A O 1
ATOM 2406 N N . PRO A 1 303 ? 3.985 10.886 -17.654 1.00 93.50 303 PRO A N 1
ATOM 2407 C CA . PRO A 1 303 ? 3.881 10.093 -16.424 1.00 93.50 303 PRO A CA 1
ATOM 2408 C C . PRO A 1 303 ? 3.062 8.796 -16.543 1.00 93.50 303 PRO A C 1
ATOM 2410 O O . PRO A 1 303 ? 3.245 7.903 -15.724 1.00 93.50 303 PRO A O 1
ATOM 2413 N N . ILE A 1 304 ? 2.209 8.657 -17.564 1.00 93.81 304 ILE A N 1
ATOM 2414 C CA . ILE A 1 304 ? 1.484 7.414 -17.884 1.00 93.81 304 ILE A CA 1
ATOM 2415 C C . ILE A 1 304 ? 2.446 6.263 -18.225 1.00 93.81 304 ILE A C 1
ATOM 2417 O O . ILE A 1 304 ? 2.171 5.112 -17.906 1.00 93.81 304 ILE A O 1
ATOM 2421 N N . LEU A 1 305 ? 3.602 6.565 -18.825 1.00 95.69 305 LEU A N 1
ATOM 2422 C CA . LEU A 1 305 ? 4.628 5.577 -19.175 1.00 95.69 305 LEU A CA 1
ATOM 2423 C C . LEU A 1 305 ? 5.373 5.025 -17.954 1.00 95.69 305 LEU A C 1
ATOM 2425 O O . LEU A 1 305 ? 6.217 4.143 -18.108 1.00 95.69 305 LEU A O 1
ATOM 2429 N N . ARG A 1 306 ? 5.073 5.517 -16.743 1.00 94.56 306 ARG A N 1
ATOM 2430 C CA . ARG A 1 306 ? 5.764 5.094 -15.523 1.00 94.56 306 ARG A CA 1
ATOM 2431 C C . ARG A 1 306 ? 5.659 3.586 -15.324 1.00 94.56 306 ARG A C 1
ATOM 2433 O O . ARG A 1 306 ? 6.635 3.005 -14.872 1.00 94.56 306 ARG A O 1
ATOM 2440 N N . ASN A 1 307 ? 4.543 2.978 -15.726 1.00 93.56 307 ASN A N 1
ATOM 2441 C CA . ASN A 1 307 ? 4.274 1.544 -15.603 1.00 93.56 307 ASN A CA 1
ATOM 2442 C C . ASN A 1 307 ? 5.109 0.652 -16.534 1.00 93.56 307 ASN A C 1
ATOM 2444 O O . ASN A 1 307 ? 5.139 -0.555 -16.317 1.00 93.56 307 ASN A O 1
ATOM 2448 N N . ILE A 1 308 ? 5.792 1.208 -17.543 1.00 97.12 308 ILE A N 1
ATOM 2449 C CA . ILE A 1 308 ? 6.597 0.412 -18.474 1.00 97.12 308 ILE A CA 1
ATOM 2450 C C . ILE A 1 308 ? 7.840 -0.132 -17.764 1.00 97.12 308 ILE A C 1
ATOM 2452 O O . ILE A 1 308 ? 8.683 0.624 -17.281 1.00 97.12 308 ILE A O 1
ATOM 2456 N N . GLU A 1 309 ? 7.973 -1.456 -17.757 1.00 96.94 309 GLU A N 1
ATOM 2457 C CA . GLU A 1 309 ? 9.076 -2.199 -17.153 1.00 96.94 309 GLU A CA 1
ATOM 2458 C C . GLU A 1 309 ? 10.024 -2.797 -18.193 1.00 96.94 309 GLU A C 1
ATOM 2460 O O . GLU A 1 309 ? 11.223 -2.916 -17.923 1.00 96.94 309 GLU A O 1
ATOM 2465 N N . VAL A 1 310 ? 9.514 -3.169 -19.369 1.00 97.06 310 VAL A N 1
ATOM 2466 C CA . VAL A 1 310 ? 10.296 -3.818 -20.428 1.00 97.06 310 VAL A CA 1
ATOM 2467 C C . VAL A 1 310 ? 9.928 -3.255 -21.796 1.00 97.06 310 VAL A C 1
ATOM 2469 O O . VAL A 1 310 ? 8.753 -3.086 -22.120 1.00 97.06 310 VAL A O 1
ATOM 2472 N N . VAL A 1 311 ? 10.940 -3.000 -22.623 1.00 97.94 311 VAL A N 1
ATOM 2473 C CA . VAL A 1 311 ? 10.771 -2.653 -24.041 1.00 97.94 311 VAL A CA 1
ATOM 2474 C C . VAL A 1 311 ? 11.452 -3.717 -24.898 1.00 97.94 311 VAL A C 1
ATOM 2476 O O . VAL A 1 311 ? 12.672 -3.853 -24.862 1.00 97.94 311 VAL A O 1
ATOM 2479 N N . HIS A 1 312 ? 10.666 -4.462 -25.672 1.00 96.81 312 HIS A N 1
ATOM 2480 C CA . HIS A 1 312 ? 11.111 -5.398 -26.704 1.00 96.81 312 HIS A CA 1
ATOM 2481 C C . HIS A 1 312 ? 11.208 -4.680 -28.058 1.00 96.81 312 HIS A C 1
ATOM 2483 O O . HIS A 1 312 ? 10.361 -4.866 -28.931 1.00 96.81 312 HIS A O 1
ATOM 2489 N N . GLY A 1 313 ? 12.215 -3.823 -28.206 1.00 95.50 313 GLY A N 1
ATOM 2490 C CA . GLY A 1 313 ? 12.453 -3.006 -29.394 1.00 95.50 313 GLY A CA 1
ATOM 2491 C C . GLY A 1 313 ? 13.429 -1.870 -29.103 1.00 95.50 313 GLY A C 1
ATOM 2492 O O . GLY A 1 313 ? 14.248 -1.952 -28.183 1.00 95.50 313 GLY A O 1
ATOM 2493 N N . VAL A 1 314 ? 13.334 -0.794 -29.881 1.00 94.25 314 VAL A N 1
ATOM 2494 C CA . VAL A 1 314 ? 14.167 0.402 -29.728 1.00 94.25 314 VAL A CA 1
ATOM 2495 C C . VAL A 1 314 ? 13.506 1.418 -28.799 1.00 94.25 314 VAL A C 1
ATOM 2497 O O . VAL A 1 314 ? 12.347 1.779 -28.974 1.00 94.25 314 VAL A O 1
ATOM 2500 N N . LEU A 1 315 ? 14.263 1.966 -27.847 1.00 95.31 315 LEU A N 1
ATOM 2501 C CA . LEU A 1 315 ? 13.863 3.145 -27.079 1.00 95.31 315 LEU A CA 1
ATOM 2502 C C . LEU A 1 315 ? 14.457 4.408 -27.713 1.00 95.31 315 LEU A C 1
ATOM 2504 O O . LEU A 1 315 ? 15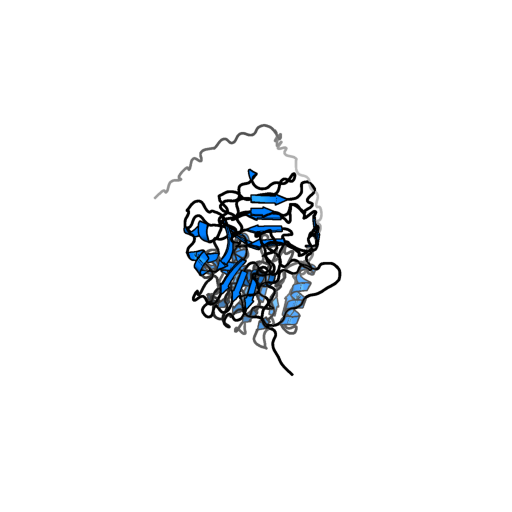.659 4.651 -27.615 1.00 95.31 315 LEU A O 1
ATOM 2508 N N . SER A 1 316 ? 13.624 5.251 -28.317 1.00 93.88 316 SER A N 1
ATOM 2509 C CA . SER A 1 316 ? 14.051 6.527 -28.901 1.00 93.88 316 SER A CA 1
ATOM 2510 C C . SER A 1 316 ? 13.408 7.691 -28.160 1.00 93.88 316 SER A C 1
ATOM 2512 O O . SER A 1 316 ? 12.189 7.788 -28.089 1.00 93.88 316 SER A O 1
ATOM 2514 N N . ILE A 1 317 ? 14.217 8.585 -27.596 1.00 92.69 317 ILE A N 1
ATOM 2515 C CA . ILE A 1 317 ? 13.753 9.760 -26.861 1.00 92.69 317 ILE A CA 1
ATOM 2516 C C . ILE A 1 317 ? 14.391 11.008 -27.455 1.00 92.69 317 ILE A C 1
ATOM 2518 O O . ILE A 1 317 ? 15.591 11.242 -27.325 1.00 92.69 317 ILE A O 1
ATOM 2522 N N . GLN A 1 318 ? 13.578 11.850 -28.069 1.00 90.19 318 GLN A N 1
ATOM 2523 C CA . GLN A 1 318 ? 13.954 13.182 -28.496 1.00 90.19 318 GLN A CA 1
ATOM 2524 C C . GLN A 1 318 ? 13.434 14.195 -27.475 1.00 90.19 318 GLN A C 1
ATOM 2526 O O . GLN A 1 318 ? 12.235 14.386 -27.287 1.00 90.19 318 GLN A O 1
ATOM 2531 N N . GLY A 1 319 ? 14.377 14.827 -26.786 1.00 79.94 319 GLY A N 1
ATOM 2532 C CA . GLY A 1 319 ? 14.125 15.868 -25.811 1.00 79.94 319 GLY A CA 1
ATOM 2533 C C . GLY A 1 319 ? 13.482 17.099 -26.443 1.00 79.94 319 GLY A C 1
ATOM 2534 O O . GLY A 1 319 ? 13.734 17.461 -27.595 1.00 79.94 319 GLY A O 1
ATOM 2535 N N . THR A 1 320 ? 12.661 17.762 -25.637 1.00 81.69 320 THR A N 1
ATOM 2536 C CA . THR A 1 320 ? 12.098 19.087 -25.902 1.00 81.69 320 THR A CA 1
ATOM 2537 C C . THR A 1 320 ? 12.368 19.986 -24.704 1.00 81.69 320 THR A C 1
ATOM 2539 O O . THR A 1 320 ? 12.741 19.515 -23.627 1.00 81.69 320 THR A O 1
ATOM 2542 N N . SER A 1 321 ? 12.136 21.292 -24.850 1.00 79.81 321 SER A N 1
ATOM 2543 C CA . SER A 1 321 ? 12.262 22.241 -23.736 1.00 79.81 321 SER A CA 1
ATOM 2544 C C . SER A 1 321 ? 11.323 21.938 -22.559 1.00 79.81 321 SER A C 1
ATOM 2546 O O . SER A 1 321 ? 11.569 22.408 -21.450 1.00 79.81 321 SER A O 1
ATOM 2548 N N . GLN A 1 322 ? 10.274 21.138 -22.779 1.00 81.75 322 GLN A N 1
ATOM 2549 C CA . GLN A 1 322 ? 9.321 20.719 -21.751 1.00 81.75 322 GLN A CA 1
ATOM 2550 C C . GLN A 1 322 ? 9.788 19.483 -20.964 1.00 81.75 322 GLN A C 1
ATOM 2552 O O . GLN A 1 322 ? 9.294 19.238 -19.865 1.00 81.75 322 GLN A O 1
ATOM 2557 N N . MET A 1 323 ? 10.746 18.708 -21.488 1.00 85.75 323 MET A N 1
ATOM 2558 C CA . MET A 1 323 ? 11.218 17.474 -20.859 1.00 85.75 323 MET A CA 1
ATOM 2559 C C . MET A 1 323 ? 12.460 17.739 -20.000 1.00 85.75 323 MET A C 1
ATOM 2561 O O . MET A 1 323 ? 13.579 17.849 -20.498 1.00 85.75 323 MET A O 1
ATOM 2565 N N . ASN A 1 324 ? 12.269 17.833 -18.683 1.00 85.06 324 ASN A N 1
ATOM 2566 C CA . ASN A 1 324 ? 13.346 18.143 -17.734 1.00 85.06 324 ASN A CA 1
ATOM 2567 C C . ASN A 1 324 ? 13.861 16.924 -16.937 1.00 85.06 324 ASN A C 1
ATOM 2569 O O . ASN A 1 324 ? 14.815 17.058 -16.166 1.00 85.06 324 ASN A O 1
ATOM 2573 N N . ASN A 1 325 ? 13.261 15.742 -17.103 1.00 88.31 325 ASN A N 1
ATOM 2574 C CA . ASN A 1 325 ? 13.673 14.493 -16.459 1.00 88.31 325 ASN A CA 1
ATOM 2575 C C . ASN A 1 325 ? 13.190 13.269 -17.260 1.00 88.31 325 ASN A C 1
ATOM 2577 O O . ASN A 1 325 ? 12.290 13.399 -18.086 1.00 88.31 325 ASN A O 1
ATOM 2581 N N . LEU A 1 326 ? 13.773 12.096 -16.988 1.00 90.56 326 LEU A N 1
ATOM 2582 C CA . LEU A 1 326 ? 13.352 10.793 -17.541 1.00 90.56 326 LEU A CA 1
ATOM 2583 C C . LEU A 1 326 ? 12.595 9.933 -16.513 1.00 90.56 326 LEU A C 1
ATOM 2585 O O . LEU A 1 326 ? 12.455 8.724 -16.677 1.00 90.56 326 LEU A O 1
ATOM 2589 N N . TYR A 1 327 ? 12.100 10.543 -15.431 1.00 91.44 327 TYR A N 1
ATOM 2590 C CA . TYR A 1 327 ? 11.428 9.835 -14.337 1.00 91.44 327 TYR A CA 1
ATOM 2591 C C . TYR A 1 327 ? 10.092 9.218 -14.771 1.00 91.44 327 TYR A C 1
ATOM 2593 O O . TYR A 1 327 ? 9.589 8.305 -14.130 1.00 91.44 327 TYR A O 1
ATOM 2601 N N . PHE A 1 328 ? 9.530 9.655 -15.895 1.00 92.94 328 PHE A N 1
ATOM 2602 C CA . PHE A 1 328 ? 8.363 9.010 -16.486 1.00 92.94 328 PHE A CA 1
ATOM 2603 C C . PHE A 1 328 ? 8.634 7.577 -16.991 1.00 92.94 328 PHE A C 1
ATOM 2605 O O . PHE A 1 328 ? 7.683 6.881 -17.300 1.00 92.94 328 PHE A O 1
ATOM 2612 N N . LEU A 1 329 ? 9.891 7.115 -17.034 1.00 95.44 329 LEU A N 1
ATOM 2613 C CA . LEU A 1 329 ? 10.277 5.709 -17.238 1.00 95.44 329 LEU A CA 1
ATOM 2614 C C . LEU A 1 329 ? 10.926 5.130 -15.970 1.00 95.44 329 LEU A C 1
ATOM 2616 O O . LEU A 1 329 ? 11.899 4.380 -16.037 1.00 95.44 329 LEU A O 1
ATOM 2620 N N . HIS A 1 330 ? 10.427 5.523 -14.792 1.00 94.88 330 HIS A N 1
ATOM 2621 C CA . HIS A 1 330 ? 11.021 5.147 -13.510 1.00 94.88 330 HIS A CA 1
ATOM 2622 C C . HIS A 1 330 ? 11.207 3.637 -13.363 1.00 94.88 330 HIS A C 1
ATOM 2624 O O . HIS A 1 330 ? 12.275 3.204 -12.934 1.00 94.88 330 HIS A O 1
ATOM 2630 N N . TYR A 1 331 ? 10.186 2.850 -13.710 1.00 95.62 331 TYR A N 1
ATOM 2631 C CA . TYR A 1 331 ? 10.187 1.402 -13.526 1.00 95.62 331 TYR A CA 1
ATOM 2632 C C . TYR A 1 331 ? 10.768 0.629 -14.710 1.00 95.62 331 TYR A C 1
ATOM 2634 O O . TYR A 1 331 ? 10.783 -0.591 -14.650 1.00 95.62 331 TYR A O 1
ATOM 2642 N N . LEU A 1 332 ? 11.320 1.288 -15.736 1.00 97.19 332 LEU A N 1
ATOM 2643 C CA . LEU A 1 332 ? 11.960 0.589 -16.851 1.00 97.19 332 LEU A CA 1
ATOM 2644 C C . LEU A 1 332 ? 13.178 -0.203 -16.350 1.00 97.19 332 LEU A C 1
ATOM 2646 O O . LEU A 1 332 ? 14.160 0.380 -15.886 1.00 97.19 332 LEU A O 1
ATOM 2650 N N . ARG A 1 333 ? 13.111 -1.534 -16.451 1.00 96.62 333 ARG A N 1
ATOM 2651 C CA . ARG A 1 333 ? 14.127 -2.494 -15.992 1.00 96.62 333 ARG A CA 1
ATOM 2652 C C . ARG A 1 333 ? 14.964 -3.029 -17.144 1.00 96.62 333 ARG A C 1
ATOM 2654 O O . ARG A 1 333 ? 16.169 -3.236 -16.963 1.00 96.62 333 ARG A O 1
ATOM 2661 N N . GLU A 1 334 ? 14.343 -3.266 -18.299 1.00 96.69 334 GLU A N 1
ATOM 2662 C CA . GLU A 1 334 ? 14.960 -4.007 -19.402 1.00 96.69 334 GLU A CA 1
ATOM 2663 C C . GLU A 1 334 ? 14.625 -3.405 -20.768 1.00 96.69 334 GLU A C 1
ATOM 2665 O O . GLU A 1 334 ? 13.504 -2.969 -21.025 1.00 96.69 334 GLU A O 1
ATOM 2670 N N . ILE A 1 335 ? 15.619 -3.398 -21.653 1.00 96.12 335 ILE A N 1
ATOM 2671 C CA . ILE A 1 335 ? 15.462 -3.063 -23.070 1.00 96.12 335 ILE A CA 1
ATOM 2672 C C . ILE A 1 335 ? 16.085 -4.209 -23.857 1.00 96.12 335 ILE A C 1
ATOM 2674 O O . ILE A 1 335 ? 17.253 -4.536 -23.642 1.00 96.12 335 ILE A O 1
ATOM 2678 N N . ILE A 1 336 ? 15.302 -4.838 -24.723 1.00 95.44 336 ILE A N 1
ATOM 2679 C CA . ILE A 1 336 ? 15.680 -6.022 -25.491 1.00 95.44 336 ILE A CA 1
ATOM 2680 C C . ILE A 1 336 ? 15.434 -5.692 -26.957 1.00 95.44 336 ILE A C 1
ATOM 2682 O O . ILE A 1 336 ? 14.287 -5.657 -27.394 1.00 95.44 336 ILE A O 1
ATOM 2686 N N . ASN A 1 337 ? 16.499 -5.439 -27.710 1.00 92.31 337 ASN A N 1
ATOM 2687 C CA . ASN A 1 337 ? 16.395 -5.126 -29.129 1.00 92.31 337 ASN A CA 1
ATOM 2688 C C . ASN A 1 337 ? 16.869 -6.320 -29.972 1.00 92.31 337 ASN A C 1
ATOM 2690 O O . ASN A 1 337 ? 18.066 -6.620 -29.949 1.00 92.31 337 ASN A O 1
ATOM 2694 N N . PRO A 1 338 ? 15.970 -6.989 -30.718 1.00 85.88 338 PRO A N 1
ATOM 2695 C CA . PRO A 1 338 ? 16.340 -8.098 -31.591 1.00 85.88 338 PRO A CA 1
ATOM 2696 C C . PRO A 1 338 ? 16.923 -7.646 -32.941 1.00 85.88 338 PRO A C 1
ATOM 2698 O O . PRO A 1 338 ? 17.330 -8.499 -33.721 1.00 85.88 338 PRO A O 1
ATOM 2701 N N . HIS A 1 339 ? 16.917 -6.344 -33.253 1.00 85.56 339 HIS A N 1
ATOM 2702 C CA . HIS A 1 339 ? 17.362 -5.819 -34.545 1.00 85.56 339 HIS A CA 1
ATOM 2703 C C . HIS A 1 339 ? 18.857 -5.466 -34.549 1.00 85.56 339 HIS A C 1
ATOM 2705 O O . HIS A 1 339 ? 19.347 -4.779 -33.649 1.00 85.56 339 HIS A O 1
ATOM 2711 N N . ASP A 1 340 ? 19.554 -5.891 -35.606 1.00 79.06 340 ASP A N 1
ATOM 2712 C CA . ASP A 1 340 ? 21.015 -5.793 -35.750 1.00 79.06 340 ASP A CA 1
ATOM 2713 C C . ASP A 1 340 ? 21.496 -4.488 -36.394 1.00 79.06 340 ASP A C 1
ATOM 2715 O O . ASP A 1 340 ? 22.693 -4.240 -36.476 1.00 79.06 340 ASP A O 1
ATOM 2719 N N . ASP A 1 341 ? 20.583 -3.646 -36.869 1.00 83.31 341 ASP A N 1
ATOM 2720 C CA . ASP A 1 341 ? 20.886 -2.459 -37.670 1.00 83.31 341 ASP A CA 1
ATOM 2721 C C . ASP A 1 341 ? 20.513 -1.133 -36.985 1.00 83.31 341 ASP A C 1
ATOM 2723 O O . ASP A 1 341 ? 20.945 -0.064 -37.425 1.00 83.31 341 ASP A O 1
ATOM 2727 N N . ILE A 1 342 ? 19.760 -1.175 -35.878 1.00 84.88 342 ILE A N 1
ATOM 2728 C CA . ILE A 1 342 ? 19.242 0.022 -35.198 1.00 84.88 342 ILE A CA 1
ATOM 2729 C C . ILE A 1 342 ? 19.702 0.083 -33.732 1.00 84.88 342 ILE A C 1
ATOM 2731 O O . ILE A 1 342 ? 19.524 -0.883 -32.990 1.00 84.88 342 ILE A O 1
ATOM 2735 N N . PRO A 1 343 ? 20.271 1.209 -33.254 1.00 85.94 343 PRO A N 1
ATOM 2736 C CA . PRO A 1 343 ? 20.675 1.342 -31.857 1.00 85.94 343 PRO A CA 1
ATOM 2737 C C . PRO A 1 343 ? 19.509 1.101 -30.894 1.00 85.94 343 PRO A C 1
ATOM 2739 O O . PRO A 1 343 ? 18.483 1.763 -30.999 1.00 85.94 343 PRO A O 1
ATOM 2742 N N . ALA A 1 344 ? 19.697 0.235 -29.893 1.00 90.25 344 ALA A N 1
ATOM 2743 C CA . ALA A 1 344 ? 18.636 -0.110 -28.938 1.00 90.25 344 ALA A CA 1
ATOM 2744 C C . ALA A 1 344 ? 18.133 1.070 -28.096 1.00 90.25 344 ALA A C 1
ATOM 2746 O O . ALA A 1 344 ? 16.989 1.067 -27.651 1.00 90.25 344 ALA A O 1
ATOM 2747 N N . VAL A 1 345 ? 18.982 2.077 -27.861 1.00 90.94 345 VAL A N 1
ATOM 2748 C CA . VAL A 1 345 ? 18.604 3.293 -27.135 1.00 90.94 345 VAL A CA 1
ATOM 2749 C C . VAL A 1 345 ? 19.174 4.515 -27.831 1.00 90.94 345 VAL A C 1
ATOM 2751 O O . VAL A 1 345 ? 20.387 4.620 -27.981 1.00 90.94 345 VAL A O 1
ATOM 2754 N N . THR A 1 346 ? 18.309 5.462 -28.186 1.00 88.75 346 THR A N 1
ATOM 2755 C CA . THR A 1 346 ? 18.659 6.755 -28.782 1.00 88.75 346 THR A CA 1
ATOM 2756 C C . THR A 1 346 ? 18.097 7.881 -27.915 1.00 88.75 346 THR A C 1
ATOM 2758 O O . THR A 1 346 ? 16.905 7.917 -27.649 1.00 88.75 346 THR A O 1
ATOM 2761 N N . ILE A 1 347 ? 18.937 8.818 -27.466 1.00 86.81 347 ILE A N 1
ATOM 2762 C CA . ILE A 1 347 ? 18.526 9.968 -26.636 1.00 86.81 347 ILE A CA 1
ATOM 2763 C C . ILE A 1 347 ? 19.067 11.241 -27.285 1.00 86.81 347 ILE A C 1
ATOM 2765 O O . ILE A 1 347 ? 20.278 11.411 -27.301 1.00 86.81 347 ILE A O 1
ATOM 2769 N N . LEU A 1 348 ? 18.211 12.122 -27.811 1.00 84.94 348 LEU A N 1
ATOM 2770 C CA . LEU A 1 348 ? 18.576 13.301 -28.616 1.00 84.94 348 LEU A CA 1
ATOM 2771 C C . LEU A 1 348 ? 18.077 14.612 -27.984 1.00 84.94 348 LEU A C 1
ATOM 2773 O O . LEU A 1 348 ? 17.057 14.620 -27.319 1.00 84.94 348 LEU A O 1
ATOM 2777 N N . ASN A 1 349 ? 18.741 15.741 -28.258 1.00 80.00 349 ASN A N 1
ATOM 2778 C CA . ASN A 1 349 ? 18.220 17.116 -28.080 1.00 80.00 349 ASN A CA 1
ATOM 2779 C C . ASN A 1 349 ? 17.669 17.521 -26.683 1.00 80.00 349 ASN A C 1
ATOM 2781 O O . ASN A 1 349 ? 16.618 18.147 -26.585 1.00 80.00 349 ASN A O 1
ATOM 2785 N N . PHE A 1 350 ? 18.386 17.248 -25.588 1.00 78.62 350 PHE A N 1
ATOM 2786 C CA . PHE A 1 350 ? 17.950 17.603 -24.221 1.00 78.62 350 PHE A CA 1
ATOM 2787 C C . PHE A 1 350 ? 18.563 18.910 -23.672 1.00 78.62 350 PHE A C 1
ATOM 2789 O O . PHE A 1 350 ? 19.528 18.892 -22.918 1.00 78.62 350 PHE A O 1
ATOM 2796 N N . SER A 1 351 ? 17.999 20.079 -23.963 1.00 73.38 351 SER A N 1
ATOM 2797 C CA . SER A 1 351 ? 18.615 21.342 -23.509 1.00 73.38 351 SER A CA 1
ATOM 2798 C C . SER A 1 351 ? 18.500 21.634 -21.999 1.00 73.38 351 SER A C 1
ATOM 2800 O O . SER A 1 351 ? 19.270 22.444 -21.489 1.00 73.38 351 SER A O 1
ATOM 2802 N N . HIS A 1 352 ? 17.561 21.012 -21.268 1.00 76.31 352 HIS A N 1
ATOM 2803 C CA . HIS A 1 352 ? 17.221 21.397 -19.880 1.00 76.31 352 HIS A CA 1
ATOM 2804 C C . HIS A 1 352 ? 17.016 20.225 -18.907 1.00 76.31 352 HIS A C 1
ATOM 2806 O O . HIS A 1 352 ? 16.305 20.359 -17.905 1.00 76.31 352 HIS A O 1
ATOM 2812 N N . ILE A 1 353 ? 17.603 19.062 -19.186 1.00 79.88 353 ILE A N 1
ATOM 2813 C CA . ILE A 1 353 ? 17.438 17.910 -18.300 1.00 79.88 353 ILE A CA 1
ATOM 2814 C C . ILE A 1 353 ? 18.201 18.103 -16.987 1.00 79.88 353 ILE A C 1
ATOM 2816 O O . ILE A 1 353 ? 19.370 18.477 -16.976 1.00 79.88 353 ILE A O 1
ATOM 2820 N N . LYS A 1 354 ? 17.522 17.847 -15.870 1.00 81.44 354 LYS A N 1
ATOM 2821 C CA . LYS A 1 354 ? 18.092 17.921 -14.517 1.00 81.44 354 LYS A CA 1
ATOM 2822 C C . LYS A 1 354 ? 18.387 16.539 -13.944 1.00 81.44 354 LYS A C 1
ATOM 2824 O O . LYS A 1 354 ? 19.371 16.370 -13.235 1.00 81.44 354 LYS A O 1
ATOM 2829 N N . TYR A 1 355 ? 17.547 15.556 -14.275 1.00 79.75 355 TYR A N 1
ATOM 2830 C CA . TYR A 1 355 ? 17.622 14.193 -13.740 1.00 79.75 355 TYR A CA 1
ATOM 2831 C C . TYR A 1 355 ? 17.522 13.155 -14.869 1.00 79.75 355 TYR A C 1
ATOM 2833 O O . TYR A 1 355 ? 16.451 12.584 -15.107 1.00 79.75 355 TYR A O 1
ATOM 2841 N N . PRO A 1 356 ? 18.618 12.931 -15.612 1.00 75.50 356 PRO A N 1
ATOM 2842 C CA . PRO A 1 356 ? 18.681 11.950 -16.678 1.00 75.50 356 PRO A CA 1
ATOM 2843 C C . PRO A 1 356 ? 19.095 10.617 -16.059 1.00 75.50 356 PRO A C 1
ATOM 2845 O O . PRO A 1 356 ? 20.265 10.269 -16.100 1.00 75.50 356 PRO A O 1
ATOM 2848 N N . ALA A 1 357 ? 18.184 9.882 -15.425 1.00 77.88 357 ALA A N 1
ATOM 2849 C CA . ALA A 1 357 ? 18.523 8.578 -14.856 1.00 77.88 357 ALA A CA 1
ATOM 2850 C C . ALA A 1 357 ? 17.389 7.575 -15.041 1.00 77.88 357 ALA A C 1
ATOM 2852 O O . ALA A 1 357 ? 16.250 7.843 -14.664 1.00 77.88 357 ALA A O 1
ATOM 2853 N N . PHE A 1 358 ? 17.737 6.393 -15.546 1.00 89.50 358 PHE A N 1
ATOM 2854 C CA . PHE A 1 358 ? 16.862 5.229 -15.530 1.00 89.50 358 PHE A CA 1
ATOM 2855 C C . PHE A 1 358 ? 17.161 4.425 -14.268 1.00 89.50 358 PHE A C 1
ATOM 2857 O O . PHE A 1 358 ? 17.935 3.472 -14.301 1.00 89.50 358 PHE A O 1
ATOM 2864 N N . LYS A 1 359 ? 16.605 4.852 -13.127 1.00 89.31 359 LYS A N 1
ATOM 2865 C CA . LYS A 1 359 ? 16.967 4.328 -11.795 1.00 89.31 359 LYS A CA 1
ATOM 2866 C C . LYS A 1 359 ? 16.951 2.794 -11.727 1.00 89.31 359 LYS A C 1
ATOM 2868 O O . LYS A 1 359 ? 17.841 2.215 -11.114 1.00 89.31 359 LYS A O 1
ATOM 2873 N N . ASN A 1 360 ? 15.969 2.165 -12.373 1.00 94.06 360 ASN A N 1
ATOM 2874 C CA . ASN A 1 360 ? 15.730 0.726 -12.286 1.00 94.06 360 ASN A CA 1
ATOM 2875 C C . ASN A 1 360 ? 16.252 -0.078 -13.492 1.00 94.06 360 ASN A C 1
ATOM 2877 O O . ASN A 1 360 ? 16.161 -1.307 -13.476 1.00 94.06 360 ASN A O 1
ATOM 2881 N N . LEU A 1 361 ? 16.850 0.576 -14.499 1.00 95.25 361 LEU A N 1
ATOM 2882 C CA . LEU A 1 361 ? 17.360 -0.104 -15.691 1.00 95.25 361 LEU A CA 1
ATOM 2883 C C . LEU A 1 361 ? 18.575 -0.958 -15.323 1.00 95.25 361 LEU A C 1
ATOM 2885 O O . LEU A 1 361 ? 19.624 -0.450 -14.909 1.00 95.25 361 LEU A O 1
ATOM 2889 N N . ARG A 1 362 ? 18.417 -2.271 -15.484 1.00 95.94 362 ARG A N 1
ATOM 2890 C CA . ARG A 1 362 ? 19.377 -3.301 -15.066 1.00 95.94 362 ARG A CA 1
ATOM 2891 C C . ARG A 1 362 ? 19.868 -4.178 -16.212 1.00 95.94 362 ARG A C 1
ATOM 2893 O O . ARG A 1 362 ? 20.835 -4.911 -16.019 1.00 95.94 362 ARG A O 1
ATOM 2900 N N . LYS A 1 363 ? 19.222 -4.118 -17.379 1.00 95.50 363 LYS A N 1
ATOM 2901 C CA . LYS A 1 363 ? 19.569 -4.943 -18.538 1.00 95.50 363 LYS A CA 1
ATOM 2902 C C . LYS A 1 363 ? 19.330 -4.185 -19.842 1.00 95.50 363 LYS A C 1
ATOM 2904 O O . LYS A 1 363 ? 18.280 -3.577 -20.026 1.00 95.50 363 LYS A O 1
ATOM 2909 N N . ILE A 1 364 ? 20.312 -4.243 -20.736 1.00 93.44 364 ILE A N 1
ATOM 2910 C CA . ILE A 1 364 ? 20.170 -3.864 -22.143 1.00 93.44 364 ILE A CA 1
ATOM 2911 C C . ILE A 1 364 ? 20.710 -5.041 -22.948 1.00 93.44 364 ILE A C 1
ATOM 2913 O O . ILE A 1 364 ? 21.900 -5.350 -22.867 1.00 93.44 364 ILE A O 1
ATOM 2917 N N . GLU A 1 365 ? 19.830 -5.716 -23.670 1.00 92.12 365 GLU A N 1
ATOM 2918 C CA . GLU A 1 365 ? 20.155 -6.865 -24.505 1.00 92.12 365 GLU A CA 1
ATOM 2919 C C . GLU A 1 365 ? 20.104 -6.447 -25.972 1.00 92.12 365 GLU A C 1
ATOM 2921 O O . GLU A 1 365 ? 19.094 -5.936 -26.455 1.00 92.12 365 GLU A O 1
ATOM 2926 N N . VAL A 1 366 ? 21.239 -6.613 -26.646 1.00 88.31 366 VAL A N 1
ATOM 2927 C CA . VAL A 1 366 ? 21.454 -6.309 -28.064 1.00 88.31 366 VAL A CA 1
ATOM 2928 C C . VAL A 1 366 ? 22.352 -7.395 -28.635 1.00 88.31 366 VAL A C 1
ATOM 2930 O O . VAL A 1 366 ? 23.188 -7.921 -27.887 1.00 88.31 366 VAL A O 1
ATOM 2933 N N . ASN A 1 367 ? 22.226 -7.682 -29.930 1.00 84.00 367 ASN A N 1
ATOM 2934 C CA . ASN A 1 367 ? 23.117 -8.617 -30.614 1.00 84.00 367 ASN A CA 1
ATOM 2935 C C . ASN A 1 367 ? 24.597 -8.199 -30.446 1.00 84.00 367 ASN A C 1
ATOM 2937 O O . ASN A 1 367 ? 24.912 -7.026 -30.202 1.00 84.00 367 ASN A O 1
ATOM 2941 N N . ASP A 1 368 ? 25.515 -9.163 -30.476 1.00 71.25 368 ASP A N 1
ATOM 2942 C CA . ASP A 1 368 ? 26.911 -8.988 -30.059 1.00 71.25 368 ASP A CA 1
ATOM 2943 C C . ASP A 1 368 ? 27.651 -7.924 -30.890 1.00 71.25 368 ASP A C 1
ATOM 2945 O O . ASP A 1 368 ? 28.448 -7.156 -30.337 1.00 71.25 368 ASP A O 1
ATOM 2949 N N . ASP A 1 369 ? 27.278 -7.773 -32.161 1.00 65.06 369 ASP A N 1
ATOM 2950 C CA . ASP A 1 369 ? 27.907 -6.856 -33.119 1.00 65.06 369 ASP A CA 1
ATOM 2951 C C . ASP A 1 369 ? 27.479 -5.381 -32.964 1.00 65.06 369 ASP A C 1
ATOM 2953 O O . ASP A 1 369 ? 27.997 -4.494 -33.646 1.00 65.06 369 ASP A O 1
ATOM 2957 N N . MET A 1 370 ? 26.559 -5.082 -32.042 1.00 62.84 370 MET A N 1
ATOM 2958 C CA . MET A 1 370 ? 25.926 -3.767 -31.941 1.00 62.84 370 MET A CA 1
ATOM 2959 C C . MET A 1 370 ? 26.495 -2.869 -30.839 1.00 62.84 370 MET A C 1
ATOM 2961 O O . MET A 1 370 ? 26.693 -3.264 -29.686 1.00 62.84 370 MET A O 1
ATOM 2965 N N . SER A 1 371 ? 26.691 -1.594 -31.191 1.00 58.91 371 SER A N 1
ATOM 2966 C CA . SER A 1 371 ? 26.969 -0.513 -30.240 1.00 58.91 371 SER A CA 1
ATOM 2967 C C . SER A 1 371 ? 25.662 0.125 -29.759 1.00 58.91 371 SER A C 1
ATOM 2969 O O . SER A 1 371 ? 24.747 0.381 -30.541 1.00 58.91 371 SER A O 1
ATOM 2971 N N . VAL A 1 372 ? 25.549 0.409 -28.459 1.00 63.81 372 VAL A N 1
ATOM 2972 C CA . VAL A 1 372 ? 24.419 1.194 -27.933 1.00 63.81 372 VAL A CA 1
ATOM 2973 C C . VAL A 1 372 ? 24.726 2.666 -28.184 1.00 63.81 372 VAL A C 1
ATOM 2975 O O . VAL A 1 372 ? 25.508 3.280 -27.461 1.00 63.81 372 VAL A O 1
ATOM 2978 N N . VAL A 1 373 ? 24.174 3.232 -29.254 1.00 62.50 373 VAL A N 1
ATOM 2979 C CA . VAL A 1 373 ? 24.486 4.607 -29.672 1.00 62.50 373 VAL A CA 1
ATOM 2980 C C . VAL A 1 373 ? 23.607 5.617 -28.933 1.00 62.50 373 VAL A C 1
ATOM 2982 O O . VAL A 1 373 ? 22.508 5.940 -29.371 1.00 62.50 373 VAL A O 1
ATOM 2985 N N . ILE A 1 374 ? 24.127 6.214 -27.859 1.00 61.34 374 ILE A N 1
ATOM 2986 C CA . ILE A 1 374 ? 23.443 7.292 -27.134 1.00 61.34 374 ILE A CA 1
ATOM 2987 C C . ILE A 1 374 ? 23.944 8.652 -27.628 1.00 61.34 374 ILE A C 1
ATOM 2989 O O . ILE A 1 374 ? 25.011 9.137 -27.251 1.00 61.34 374 ILE A O 1
ATOM 2993 N N . ARG A 1 375 ? 23.157 9.320 -28.471 1.00 63.34 375 ARG A N 1
ATOM 2994 C CA . ARG A 1 375 ? 23.531 10.617 -29.061 1.00 63.34 375 ARG A CA 1
ATOM 2995 C C . ARG A 1 375 ? 23.116 11.833 -28.218 1.00 63.34 375 ARG A C 1
ATOM 2997 O O . ARG A 1 375 ? 22.249 12.609 -28.615 1.00 63.34 375 ARG A O 1
ATOM 3004 N N . VAL A 1 376 ? 23.776 12.071 -27.090 1.00 61.06 376 VAL A N 1
ATOM 3005 C CA . VAL A 1 376 ? 23.418 13.169 -26.172 1.00 61.06 376 VAL A CA 1
ATOM 3006 C C . VAL A 1 376 ? 23.846 14.555 -26.691 1.00 61.06 376 VAL A C 1
ATOM 3008 O O . VAL A 1 376 ? 25.019 14.911 -26.716 1.00 61.06 376 VAL A O 1
ATOM 3011 N N . HIS A 1 377 ? 22.878 15.399 -27.044 1.00 64.81 377 HIS A N 1
ATOM 3012 C CA . HIS A 1 377 ? 23.109 16.758 -27.557 1.00 64.81 377 HIS A CA 1
ATOM 3013 C C . HIS A 1 377 ? 23.038 17.841 -26.459 1.00 64.81 377 HIS A C 1
ATOM 3015 O O . HIS A 1 377 ? 22.216 18.752 -26.556 1.00 64.81 377 HIS A O 1
ATOM 3021 N N . THR A 1 378 ? 23.818 17.712 -25.376 1.00 60.09 378 THR A N 1
ATOM 3022 C CA . THR A 1 378 ? 23.665 18.546 -24.158 1.00 60.09 378 THR A CA 1
ATOM 3023 C C . THR A 1 378 ? 24.960 18.673 -23.347 1.00 60.09 378 THR A C 1
ATOM 3025 O O . THR A 1 378 ? 25.909 17.925 -23.581 1.00 60.09 378 THR A O 1
ATOM 3028 N N . ASP A 1 379 ? 24.965 19.548 -22.331 1.00 63.72 379 ASP A N 1
ATOM 3029 C CA . ASP A 1 379 ? 26.081 19.699 -21.387 1.00 63.72 379 ASP A CA 1
ATOM 3030 C C . ASP A 1 379 ? 26.391 18.392 -20.627 1.00 63.72 379 ASP A C 1
ATOM 3032 O O . ASP A 1 379 ? 25.514 17.756 -20.035 1.00 63.72 379 ASP A O 1
ATOM 3036 N N . LEU A 1 380 ? 27.674 18.011 -20.645 1.00 61.50 380 LEU A N 1
ATOM 3037 C CA . LEU A 1 380 ? 28.235 16.741 -20.159 1.00 61.50 380 LEU A CA 1
ATOM 3038 C C . LEU A 1 380 ? 27.952 16.358 -18.689 1.00 61.50 380 LEU A C 1
ATOM 3040 O O . LEU A 1 380 ? 27.735 15.167 -18.451 1.00 61.50 380 LEU A O 1
ATOM 3044 N N . PRO A 1 381 ? 27.953 17.271 -17.692 1.00 72.62 381 PRO A N 1
ATOM 3045 C CA . PRO A 1 381 ? 27.957 16.857 -16.285 1.00 72.62 381 PRO A CA 1
ATOM 3046 C C . PRO A 1 381 ? 26.708 16.077 -15.874 1.00 72.62 381 PRO A C 1
ATOM 3048 O O . PRO A 1 381 ? 26.789 15.155 -15.065 1.00 72.62 381 PRO A O 1
ATOM 3051 N N . VAL A 1 382 ? 25.553 16.426 -16.447 1.00 71.12 382 VAL A N 1
ATOM 3052 C CA . VAL A 1 382 ? 24.269 15.842 -16.045 1.00 71.12 382 VAL A CA 1
ATOM 3053 C C . VAL A 1 382 ? 24.157 14.384 -16.510 1.00 71.12 382 VAL A C 1
ATOM 3055 O O . VAL A 1 382 ? 23.583 13.555 -15.812 1.00 71.12 382 VAL A O 1
ATOM 3058 N N . PHE A 1 383 ? 24.760 14.034 -17.650 1.00 78.81 383 PHE A N 1
ATOM 3059 C CA . PHE A 1 383 ? 24.653 12.699 -18.250 1.00 78.81 383 PHE A CA 1
ATOM 3060 C C . PHE A 1 383 ? 25.732 11.708 -17.815 1.00 78.81 383 PHE A C 1
ATOM 3062 O O . PHE A 1 383 ? 25.668 10.545 -18.209 1.00 78.81 383 PHE A O 1
ATOM 3069 N N . GLU A 1 384 ? 26.696 12.111 -16.987 1.00 84.19 384 GLU A N 1
ATOM 3070 C CA . GLU A 1 384 ? 27.783 11.221 -16.565 1.00 84.19 384 GLU A CA 1
ATOM 3071 C C . GLU A 1 384 ? 27.265 9.994 -15.787 1.00 84.19 384 GLU A C 1
ATOM 3073 O O . GLU A 1 384 ? 27.793 8.890 -15.926 1.00 84.19 384 GLU A O 1
ATOM 3078 N N . GLY A 1 385 ? 26.175 10.155 -15.025 1.00 85.38 385 GLY A N 1
ATOM 3079 C CA . GLY A 1 385 ? 25.495 9.048 -14.345 1.00 85.38 385 GLY A CA 1
ATOM 3080 C C . GLY A 1 385 ? 24.922 8.014 -15.321 1.00 85.38 385 GLY A C 1
ATOM 3081 O O . GLY A 1 385 ? 25.237 6.827 -15.214 1.00 85.38 385 GLY A O 1
ATOM 3082 N N . ILE A 1 386 ? 24.146 8.466 -16.316 1.00 85.88 386 ILE A N 1
ATOM 3083 C CA . ILE A 1 386 ? 23.640 7.601 -17.397 1.00 85.88 386 ILE A CA 1
ATOM 3084 C C . ILE A 1 386 ? 24.789 6.979 -18.175 1.00 85.88 386 ILE A C 1
ATOM 3086 O O . ILE A 1 386 ? 24.741 5.792 -18.479 1.00 85.88 386 ILE A O 1
ATOM 3090 N N . ARG A 1 387 ? 25.847 7.741 -18.464 1.00 87.38 387 ARG A N 1
ATOM 3091 C CA . ARG A 1 387 ? 27.001 7.236 -19.201 1.00 87.38 387 ARG A CA 1
ATOM 3092 C C . ARG A 1 387 ? 27.596 6.012 -18.530 1.00 87.38 387 ARG A C 1
ATOM 3094 O O . ARG A 1 387 ? 27.690 4.959 -19.159 1.00 87.38 387 ARG A O 1
ATOM 3101 N N . LYS A 1 388 ? 27.919 6.128 -17.243 1.00 89.75 388 LYS A N 1
ATOM 3102 C CA . LYS A 1 388 ? 28.462 5.021 -16.448 1.00 89.75 388 LYS A CA 1
ATOM 3103 C C . LYS A 1 388 ? 27.489 3.849 -16.363 1.00 89.75 388 LYS A C 1
ATOM 3105 O O . LYS A 1 388 ? 27.914 2.703 -16.505 1.00 89.75 388 LYS A O 1
ATOM 3110 N N . GLN A 1 389 ? 26.197 4.120 -16.164 1.00 90.69 389 GLN A N 1
ATOM 3111 C CA . GLN A 1 389 ? 25.173 3.076 -16.119 1.00 90.69 389 GLN A CA 1
ATOM 3112 C C . GLN A 1 389 ? 25.125 2.292 -17.435 1.00 90.69 389 GLN A C 1
ATOM 3114 O O . GLN A 1 389 ? 25.260 1.073 -17.423 1.00 90.69 389 GLN A O 1
ATOM 3119 N N . PHE A 1 390 ? 25.000 2.967 -18.575 1.00 89.69 390 PHE A N 1
ATOM 3120 C CA . PHE A 1 390 ? 24.887 2.312 -19.877 1.00 89.69 390 PHE A CA 1
ATOM 3121 C C . PHE A 1 390 ? 26.180 1.618 -20.285 1.00 89.69 390 PHE A C 1
ATOM 3123 O O . PHE A 1 390 ? 26.127 0.495 -20.776 1.00 89.69 390 PHE A O 1
ATOM 3130 N N . GLN A 1 391 ? 27.346 2.218 -20.035 1.00 89.75 391 GLN A N 1
ATOM 3131 C CA . GLN A 1 391 ? 28.630 1.547 -20.246 1.00 89.75 391 GLN A CA 1
ATOM 3132 C C . GLN A 1 391 ? 28.715 0.249 -19.434 1.00 89.75 391 GLN A C 1
ATOM 3134 O O . GLN A 1 391 ? 29.077 -0.788 -19.984 1.00 89.75 391 GLN A O 1
ATOM 3139 N N . LYS A 1 392 ? 28.288 0.257 -18.164 1.00 91.94 392 LYS A N 1
ATOM 3140 C CA . LYS A 1 392 ? 28.229 -0.956 -17.339 1.00 91.94 392 LYS A CA 1
ATOM 3141 C C . LYS A 1 392 ? 27.273 -2.003 -17.921 1.00 91.94 392 LYS A C 1
ATOM 3143 O O . LYS A 1 392 ? 27.669 -3.155 -18.076 1.00 91.94 392 LYS A O 1
ATOM 3148 N N . LEU A 1 393 ? 26.043 -1.612 -18.258 1.00 91.25 393 LEU A N 1
ATOM 3149 C CA . LEU A 1 393 ? 25.016 -2.525 -18.781 1.00 91.25 393 LEU A CA 1
ATOM 3150 C C . LEU A 1 393 ? 25.384 -3.131 -20.140 1.00 91.25 393 LEU A C 1
ATOM 3152 O O . LEU A 1 393 ? 24.988 -4.250 -20.442 1.00 91.25 393 LEU A O 1
ATOM 3156 N N . THR A 1 394 ? 26.166 -2.410 -20.942 1.00 88.50 394 THR A N 1
ATOM 3157 C CA . THR A 1 394 ? 26.513 -2.789 -22.320 1.00 88.50 394 THR A CA 1
ATOM 3158 C C . THR A 1 394 ? 27.939 -3.313 -22.467 1.00 88.50 394 THR A C 1
ATOM 3160 O O . THR A 1 394 ? 28.396 -3.508 -23.591 1.00 88.50 394 THR A O 1
ATOM 3163 N N . LYS A 1 395 ? 28.661 -3.539 -21.358 1.00 89.62 395 LYS A N 1
ATOM 3164 C CA . LYS A 1 395 ? 30.080 -3.950 -21.354 1.00 89.62 395 LYS A CA 1
ATOM 3165 C C . LYS A 1 395 ? 30.973 -2.996 -22.171 1.00 89.62 395 LYS A C 1
ATOM 3167 O O . LYS A 1 395 ? 31.803 -3.426 -22.961 1.00 89.62 395 LYS A O 1
ATOM 3172 N N . ASN A 1 396 ? 30.789 -1.690 -21.978 1.00 86.50 396 ASN A N 1
ATOM 3173 C CA . ASN A 1 396 ? 31.471 -0.583 -22.661 1.00 86.50 396 ASN A CA 1
ATOM 3174 C C . ASN A 1 396 ? 31.179 -0.436 -24.166 1.00 86.50 396 ASN A C 1
ATOM 3176 O O . ASN A 1 396 ? 31.854 0.347 -24.830 1.00 86.50 396 ASN A O 1
ATOM 3180 N N . ARG A 1 397 ? 30.149 -1.107 -24.700 1.00 82.69 397 ARG A N 1
ATOM 3181 C CA . ARG A 1 397 ? 29.698 -0.923 -26.094 1.00 82.69 397 ARG A CA 1
ATOM 3182 C C . ARG A 1 397 ? 28.866 0.346 -26.312 1.00 82.69 397 ARG A C 1
ATOM 3184 O O . ARG A 1 397 ? 28.546 0.680 -27.451 1.00 82.69 397 ARG A O 1
ATOM 3191 N N . ALA A 1 398 ? 28.481 1.049 -25.245 1.00 83.88 398 ALA A N 1
ATOM 3192 C CA . ALA A 1 398 ? 27.740 2.301 -25.351 1.00 83.88 398 ALA A CA 1
ATOM 3193 C C . ALA A 1 398 ? 28.623 3.454 -25.866 1.00 83.88 398 ALA A C 1
ATOM 3195 O O . ALA A 1 398 ? 29.628 3.805 -25.241 1.00 83.88 398 ALA A O 1
ATOM 3196 N N . TYR A 1 399 ? 28.212 4.075 -26.973 1.00 80.50 399 TYR A N 1
ATOM 3197 C CA . TYR A 1 399 ? 28.897 5.205 -27.600 1.00 80.50 399 TYR A CA 1
ATOM 3198 C C . TYR A 1 399 ? 28.148 6.516 -27.342 1.00 80.50 399 TYR A C 1
ATOM 3200 O O . TYR A 1 399 ? 26.933 6.584 -27.521 1.00 80.50 399 TYR A O 1
ATOM 3208 N N . PHE A 1 400 ? 28.883 7.557 -26.941 1.00 81.62 400 PHE A N 1
ATOM 3209 C CA . PHE A 1 400 ? 28.339 8.877 -26.616 1.00 81.62 400 PHE A CA 1
ATOM 3210 C C . PHE A 1 400 ? 28.899 9.927 -27.570 1.00 81.62 400 PHE A C 1
ATOM 3212 O O . PHE A 1 400 ? 30.102 10.188 -27.569 1.00 81.62 400 PHE A O 1
ATOM 3219 N N . THR A 1 401 ? 28.025 10.558 -28.355 1.00 74.69 401 THR A N 1
ATOM 3220 C CA . THR A 1 401 ? 28.379 11.738 -29.158 1.00 74.69 401 THR A CA 1
ATOM 3221 C C . THR A 1 401 ? 27.861 12.991 -28.486 1.00 74.69 401 THR A C 1
ATOM 3223 O O . THR A 1 401 ? 26.658 13.086 -28.250 1.00 74.69 401 THR A O 1
ATOM 3226 N N . TYR A 1 402 ? 28.736 13.967 -28.275 1.00 71.31 402 TYR A N 1
ATOM 3227 C CA . TYR A 1 402 ? 28.360 15.298 -27.812 1.00 71.31 402 TYR A CA 1
ATOM 3228 C C . TYR A 1 402 ? 28.468 16.271 -28.983 1.00 71.31 402 TYR A C 1
ATOM 3230 O O . TYR A 1 402 ? 29.461 16.244 -29.711 1.00 71.31 402 TYR A O 1
ATOM 3238 N N . LYS A 1 403 ? 27.484 17.161 -29.160 1.00 65.75 403 LYS A N 1
ATOM 3239 C CA . LYS A 1 403 ? 27.730 18.358 -29.970 1.00 65.75 403 LYS A CA 1
ATOM 3240 C C . LYS A 1 403 ? 28.693 19.228 -29.180 1.00 65.75 403 LYS A C 1
ATOM 3242 O O . LYS A 1 403 ? 28.302 19.836 -28.187 1.00 65.75 403 LYS A O 1
ATOM 3247 N N . THR A 1 404 ? 29.948 19.289 -29.611 1.00 59.34 404 THR A N 1
ATOM 3248 C CA . THR A 1 404 ? 30.832 20.376 -29.208 1.00 59.34 404 THR A CA 1
ATOM 3249 C C . THR A 1 404 ? 30.108 21.653 -29.614 1.00 59.34 404 THR A C 1
ATOM 3251 O O . THR A 1 404 ? 29.787 21.815 -30.792 1.00 59.34 404 THR A O 1
ATOM 3254 N N . GLN A 1 405 ? 29.773 22.528 -28.663 1.00 55.72 405 GLN A N 1
ATOM 3255 C CA . GLN A 1 405 ? 29.423 23.894 -29.025 1.00 55.72 405 GLN A CA 1
ATOM 3256 C C . GLN A 1 405 ? 30.667 24.449 -29.716 1.00 55.72 405 GLN A C 1
ATOM 3258 O O . GLN A 1 405 ? 31.616 24.870 -29.056 1.00 55.72 405 GLN A O 1
ATOM 3263 N N . THR A 1 406 ? 30.716 24.387 -31.046 1.00 53.75 406 THR A N 1
ATOM 3264 C CA . THR A 1 406 ? 31.548 25.296 -31.817 1.00 53.75 406 THR A CA 1
ATOM 3265 C C . THR A 1 406 ? 31.078 26.664 -31.376 1.00 53.75 406 THR A C 1
ATOM 3267 O O . THR A 1 406 ? 29.989 27.090 -31.759 1.00 53.75 406 THR A O 1
ATOM 3270 N N . LYS A 1 407 ? 31.843 27.300 -30.479 1.00 49.03 407 LYS A N 1
ATOM 3271 C CA . LYS A 1 407 ? 31.752 28.736 -30.265 1.00 49.03 407 LYS A CA 1
ATOM 3272 C C . LYS A 1 407 ? 31.838 29.320 -31.662 1.00 49.03 407 LYS A C 1
ATOM 3274 O O . LYS A 1 407 ? 32.903 29.281 -32.270 1.00 49.03 407 LYS A O 1
ATOM 3279 N N . THR A 1 408 ? 30.711 29.765 -32.197 1.00 45.75 408 THR A N 1
ATOM 3280 C CA . THR A 1 408 ? 30.722 30.666 -33.331 1.00 45.75 408 THR A CA 1
ATOM 3281 C C . THR A 1 408 ? 31.490 31.870 -32.812 1.00 45.75 408 THR A C 1
ATOM 3283 O O . THR A 1 408 ? 30.973 32.617 -31.983 1.00 45.75 408 THR A O 1
ATOM 3286 N N . GLU A 1 409 ? 32.770 31.975 -33.167 1.00 45.69 409 GLU A N 1
ATOM 3287 C CA . GLU A 1 409 ? 33.493 33.227 -33.035 1.00 45.69 409 GLU A CA 1
ATOM 3288 C C . GLU A 1 409 ? 32.657 34.241 -33.805 1.00 45.69 409 GLU A C 1
ATOM 3290 O O . GLU A 1 409 ? 32.575 34.187 -35.032 1.00 45.69 409 GLU A O 1
ATOM 3295 N N . GLU A 1 410 ? 31.955 35.107 -33.073 1.00 45.69 410 GLU A N 1
ATOM 3296 C CA . GLU A 1 410 ? 31.414 36.337 -33.622 1.00 45.69 410 GLU A CA 1
ATOM 3297 C C . GLU A 1 410 ? 32.594 37.074 -34.247 1.00 45.69 410 GLU A C 1
ATOM 3299 O O . GLU A 1 410 ? 33.375 37.754 -33.576 1.00 45.69 410 GLU A O 1
ATOM 3304 N N . THR A 1 411 ? 32.767 36.891 -35.552 1.00 42.59 411 THR A N 1
ATOM 3305 C CA . THR A 1 411 ? 33.634 37.738 -36.345 1.00 42.59 411 THR A CA 1
ATOM 3306 C C . THR A 1 411 ? 33.013 39.122 -36.245 1.00 42.59 411 THR A C 1
ATOM 3308 O O . THR A 1 411 ? 31.935 39.370 -36.789 1.00 42.59 411 THR A O 1
ATOM 3311 N N . LYS A 1 412 ? 33.647 39.991 -35.449 1.00 41.94 412 LYS A N 1
ATOM 3312 C CA . LYS A 1 412 ? 33.289 41.404 -35.318 1.00 41.94 412 LYS A CA 1
ATOM 3313 C C . LYS A 1 412 ? 33.002 41.965 -36.715 1.00 41.94 412 LYS A C 1
ATOM 3315 O O . LYS A 1 412 ? 33.903 41.909 -37.553 1.00 41.94 412 LYS A O 1
ATOM 3320 N N . PRO A 1 413 ? 31.811 42.525 -36.982 1.00 42.25 413 PRO A N 1
ATOM 3321 C CA . PRO A 1 413 ? 31.612 43.272 -38.209 1.00 42.25 413 PRO A CA 1
ATOM 3322 C C . PRO A 1 413 ? 32.551 44.484 -38.189 1.00 42.25 413 PRO A C 1
ATOM 3324 O O . PRO A 1 413 ? 32.499 45.310 -37.275 1.00 42.25 413 PRO A O 1
ATOM 3327 N N . GLU A 1 414 ? 33.437 44.560 -39.181 1.00 43.03 414 GLU A N 1
ATOM 3328 C CA . GLU A 1 414 ? 34.237 45.746 -39.464 1.00 43.03 414 GLU A CA 1
ATOM 3329 C C . GLU A 1 414 ? 33.308 46.932 -39.734 1.00 43.03 414 GLU A C 1
ATOM 3331 O O . GLU A 1 414 ? 32.482 46.944 -40.648 1.00 43.03 414 GLU A O 1
ATOM 3336 N N . THR A 1 415 ? 33.447 47.941 -38.886 1.00 41.25 415 THR A N 1
ATOM 3337 C CA . THR A 1 415 ? 32.729 49.203 -38.941 1.00 41.25 415 THR A CA 1
ATOM 3338 C C . THR A 1 415 ? 33.138 49.992 -40.189 1.00 41.25 415 THR A C 1
ATOM 3340 O O . THR A 1 415 ? 34.176 50.649 -40.189 1.00 41.25 415 THR A O 1
ATOM 3343 N N . ILE A 1 416 ? 32.303 50.016 -41.231 1.00 38.09 416 ILE A N 1
ATOM 3344 C CA . ILE A 1 416 ? 32.361 51.066 -42.261 1.00 38.09 416 ILE A CA 1
ATOM 3345 C C . ILE A 1 416 ? 31.299 52.113 -41.926 1.00 38.09 416 ILE A C 1
ATOM 3347 O O . ILE A 1 416 ? 30.099 51.909 -42.103 1.00 38.09 416 ILE A O 1
ATOM 3351 N N . GLN A 1 417 ? 31.760 53.256 -41.418 1.00 43.22 417 GLN A N 1
ATOM 3352 C CA . GLN A 1 417 ? 30.949 54.455 -41.231 1.00 43.22 417 GLN A CA 1
ATOM 3353 C C . GLN A 1 417 ? 30.567 55.067 -42.585 1.00 43.22 417 GLN A C 1
ATOM 3355 O O . GLN A 1 417 ? 31.440 55.437 -43.368 1.00 43.22 417 GLN A O 1
ATOM 3360 N N . LYS A 1 418 ? 29.269 55.303 -42.804 1.00 35.91 418 LYS A N 1
ATOM 3361 C CA . LYS A 1 418 ? 28.768 56.475 -43.544 1.00 35.91 418 LYS A CA 1
ATOM 3362 C C . LYS A 1 418 ? 27.374 56.875 -43.033 1.00 35.91 418 LYS A C 1
ATOM 3364 O O . LYS A 1 418 ? 26.606 55.999 -42.642 1.00 35.91 418 LYS A O 1
ATOM 3369 N N . PRO A 1 419 ? 27.042 58.180 -42.990 1.00 44.03 419 PRO A N 1
ATOM 3370 C CA . PRO A 1 419 ? 25.887 58.679 -42.253 1.00 44.03 419 PRO A CA 1
ATOM 3371 C C . PRO A 1 419 ? 24.648 58.798 -43.148 1.00 44.03 419 PRO A C 1
ATOM 3373 O O . PRO A 1 419 ? 24.724 59.368 -44.235 1.00 44.03 419 PRO A O 1
ATOM 3376 N N . MET A 1 420 ? 23.478 58.376 -42.660 1.00 31.81 420 MET A N 1
ATOM 3377 C CA . MET A 1 420 ? 22.195 58.841 -43.197 1.00 31.81 420 MET A CA 1
ATOM 3378 C C . MET A 1 420 ? 21.181 59.158 -42.091 1.00 31.81 420 MET A C 1
ATOM 3380 O O . MET A 1 420 ? 20.851 58.333 -41.248 1.00 31.81 420 MET A O 1
ATOM 3384 N N . LYS A 1 421 ? 20.754 60.425 -42.145 1.00 33.38 421 LYS A N 1
ATOM 3385 C CA . LYS A 1 421 ? 19.544 61.090 -41.640 1.00 33.38 421 LYS A CA 1
ATOM 3386 C C . LYS A 1 421 ? 18.631 60.329 -40.666 1.00 33.38 421 LYS A C 1
ATOM 3388 O O . LYS A 1 421 ? 17.924 59.399 -41.033 1.00 33.38 421 LYS A O 1
ATOM 3393 N N . LYS A 1 422 ? 18.525 60.915 -39.467 1.00 38.81 422 LYS A N 1
ATOM 3394 C CA . LYS A 1 422 ? 17.398 60.786 -38.534 1.00 38.81 422 LYS A CA 1
ATOM 3395 C C . LYS A 1 422 ? 16.067 61.083 -39.236 1.00 38.81 422 LYS A C 1
ATOM 3397 O O . LYS A 1 422 ? 15.891 62.178 -39.766 1.00 38.81 422 LYS A O 1
ATOM 3402 N N . MET A 1 423 ? 15.120 60.157 -39.125 1.00 30.06 423 MET A N 1
ATOM 3403 C CA . MET A 1 423 ? 13.689 60.441 -39.193 1.00 30.06 423 MET A CA 1
ATOM 3404 C C . MET A 1 423 ? 13.108 60.034 -37.837 1.00 30.06 423 MET A C 1
ATOM 3406 O O . MET A 1 423 ? 13.214 58.876 -37.440 1.00 30.06 423 MET A O 1
ATOM 3410 N N . LEU A 1 424 ? 12.615 61.021 -37.086 1.00 38.69 424 LEU A N 1
ATOM 3411 C CA . LEU A 1 424 ? 11.921 60.810 -35.820 1.00 38.69 424 LEU A CA 1
ATOM 3412 C C . LEU A 1 424 ? 10.582 60.119 -36.089 1.00 38.69 424 LEU A C 1
ATOM 3414 O O . LEU A 1 424 ? 9.788 60.617 -36.884 1.00 38.69 424 LEU A O 1
ATOM 3418 N N . ILE A 1 425 ? 10.321 59.032 -35.370 1.00 31.97 425 ILE A N 1
ATOM 3419 C CA . ILE A 1 425 ? 8.966 58.607 -35.022 1.00 31.97 425 ILE A CA 1
ATOM 3420 C C . ILE A 1 425 ? 8.965 58.491 -33.498 1.00 31.97 425 ILE A C 1
ATOM 3422 O O . ILE A 1 425 ? 9.679 57.669 -32.926 1.00 31.97 425 ILE A O 1
ATOM 3426 N N . GLU A 1 426 ? 8.247 59.407 -32.855 1.00 37.72 426 GLU A N 1
ATOM 3427 C CA . GLU A 1 426 ? 7.944 59.372 -31.428 1.00 37.72 426 GLU A CA 1
ATOM 3428 C C . GLU A 1 426 ? 6.895 58.288 -31.183 1.00 37.72 426 GLU A C 1
ATOM 3430 O O . GLU A 1 426 ? 5.787 58.382 -31.707 1.00 37.72 426 GLU A O 1
ATOM 3435 N N . ASP A 1 427 ? 7.229 57.288 -30.368 1.00 31.39 427 ASP A N 1
ATOM 3436 C CA . ASP A 1 427 ? 6.247 56.354 -29.823 1.00 31.39 427 ASP A CA 1
ATOM 3437 C C . ASP A 1 427 ? 6.005 56.695 -28.348 1.00 31.39 427 ASP A C 1
ATOM 3439 O O . ASP A 1 427 ? 6.827 56.454 -27.461 1.00 31.39 427 ASP A O 1
ATOM 3443 N N . ASN A 1 428 ? 4.856 57.325 -28.106 1.00 37.44 428 ASN A N 1
ATOM 3444 C CA . ASN A 1 428 ? 4.309 57.602 -26.788 1.00 37.44 428 ASN A CA 1
ATOM 3445 C C . ASN A 1 428 ? 3.447 56.415 -26.349 1.00 37.44 428 ASN A C 1
ATOM 3447 O O . ASN A 1 428 ? 2.270 56.343 -26.696 1.00 37.44 428 ASN A O 1
ATOM 3451 N N . THR A 1 429 ? 3.972 55.537 -25.494 1.00 31.08 429 THR A N 1
ATOM 3452 C CA . THR A 1 429 ? 3.113 54.661 -24.682 1.00 31.08 429 THR A CA 1
ATOM 3453 C C . THR A 1 429 ? 3.482 54.756 -23.212 1.00 31.08 429 THR A C 1
ATOM 3455 O O . THR A 1 429 ? 4.451 54.172 -22.730 1.00 31.08 429 THR A O 1
ATOM 3458 N N . LYS A 1 430 ? 2.658 55.533 -22.509 1.00 31.72 430 LYS A N 1
ATOM 3459 C CA . LYS A 1 430 ? 2.616 55.697 -21.060 1.00 31.72 430 LYS A CA 1
ATOM 3460 C C . LYS A 1 430 ? 1.878 54.496 -20.459 1.00 31.72 430 LYS A C 1
ATOM 3462 O O . LYS A 1 430 ? 0.759 54.189 -20.859 1.00 31.72 430 LYS A O 1
ATOM 3467 N N . TYR A 1 431 ? 2.518 53.820 -19.512 1.00 31.89 431 TYR A N 1
ATOM 3468 C CA . TYR A 1 431 ? 1.965 52.686 -18.774 1.00 31.89 431 TYR A CA 1
ATOM 3469 C C . TYR A 1 431 ? 1.046 53.214 -17.660 1.00 31.89 431 TYR A C 1
ATOM 3471 O O . TYR A 1 431 ? 1.532 53.850 -16.726 1.00 31.89 431 TYR A O 1
ATOM 3479 N N . ASP A 1 432 ? -0.265 52.973 -17.753 1.00 36.41 432 ASP A N 1
ATOM 3480 C CA . ASP A 1 432 ? -1.219 53.291 -16.683 1.00 36.41 432 ASP A CA 1
ATOM 3481 C C . ASP A 1 432 ? -1.601 52.017 -15.916 1.00 36.41 432 ASP A C 1
ATOM 3483 O O . ASP A 1 432 ? -2.189 51.073 -16.451 1.00 36.41 432 ASP A O 1
ATOM 3487 N N . ARG A 1 433 ? -1.216 51.988 -14.638 1.00 44.62 433 ARG A N 1
ATOM 3488 C CA . ARG A 1 433 ? -1.654 51.001 -13.657 1.00 44.62 433 ARG A CA 1
ATOM 3489 C C . ARG A 1 433 ? -2.874 51.576 -12.956 1.00 44.62 433 ARG A C 1
ATOM 3491 O O . ARG A 1 433 ? -2.703 52.332 -12.011 1.00 44.62 433 ARG A O 1
ATOM 3498 N N . THR A 1 434 ? -4.081 51.148 -13.319 1.00 42.50 434 THR A N 1
ATOM 3499 C CA . THR A 1 434 ? -5.181 51.015 -12.350 1.00 42.50 434 THR A CA 1
ATOM 3500 C C . THR A 1 434 ? -6.399 50.279 -12.916 1.00 42.50 434 THR A C 1
ATOM 3502 O O . THR A 1 434 ? -6.797 50.463 -14.058 1.00 42.50 434 THR A O 1
ATOM 3505 N N . ARG A 1 435 ? -7.037 49.522 -12.011 1.00 38.25 435 ARG A N 1
ATOM 3506 C CA . ARG A 1 435 ? -8.395 48.944 -12.046 1.00 38.25 435 ARG A CA 1
ATOM 3507 C C . ARG A 1 435 ? -8.599 47.626 -12.796 1.00 38.25 435 ARG A C 1
ATOM 3509 O O . ARG A 1 435 ? -8.738 47.550 -14.010 1.00 38.25 435 ARG A O 1
ATOM 3516 N N . GLY A 1 436 ? -8.783 46.585 -11.982 1.00 46.75 436 GLY A N 1
ATOM 3517 C CA . GLY A 1 436 ? -9.448 45.357 -12.378 1.00 46.75 436 GLY A CA 1
ATOM 3518 C C . GLY A 1 436 ? -10.910 45.600 -12.756 1.00 46.75 436 GLY A C 1
ATOM 3519 O O . GLY A 1 436 ? -11.680 46.178 -11.992 1.00 46.75 436 GLY A O 1
ATOM 3520 N N . ARG A 1 437 ? -11.280 45.108 -13.938 1.00 34.66 437 ARG A N 1
ATOM 3521 C CA . ARG A 1 437 ? -12.616 44.613 -14.287 1.00 34.66 437 ARG A CA 1
ATOM 3522 C C . ARG A 1 437 ? -12.493 43.793 -15.568 1.00 34.66 437 ARG A C 1
ATOM 3524 O O . ARG A 1 437 ? -12.082 44.308 -16.603 1.00 34.66 437 ARG A O 1
ATOM 3531 N N . ARG A 1 438 ? -12.853 42.509 -15.499 1.00 41.72 438 ARG A N 1
ATOM 3532 C CA . ARG A 1 438 ? -13.082 41.680 -16.688 1.00 41.72 438 ARG A CA 1
ATOM 3533 C C . ARG A 1 438 ? -14.342 42.195 -17.382 1.00 41.72 438 ARG A C 1
ATOM 3535 O O . ARG A 1 438 ? -15.414 42.172 -16.787 1.00 41.72 438 ARG A O 1
ATOM 3542 N N . VAL A 1 439 ? -14.214 42.617 -18.635 1.00 36.34 439 VAL A N 1
ATOM 3543 C CA . VAL A 1 439 ? -15.349 42.789 -19.548 1.00 36.34 439 VAL A CA 1
ATOM 3544 C C . VAL A 1 439 ? -15.154 41.793 -20.685 1.00 36.34 439 VAL A C 1
ATOM 3546 O O . VAL A 1 439 ? -14.156 41.852 -21.401 1.00 36.34 439 VAL A O 1
ATOM 3549 N N . MET A 1 440 ? -16.092 40.854 -20.824 1.00 43.59 440 MET A N 1
ATOM 3550 C CA . MET A 1 440 ? -16.140 39.933 -21.957 1.00 43.59 440 MET A CA 1
ATOM 3551 C C . MET A 1 440 ? -16.359 40.721 -23.253 1.00 43.59 440 MET A C 1
ATOM 3553 O O . MET A 1 440 ? -17.394 41.365 -23.425 1.00 43.59 440 MET A O 1
ATOM 3557 N N . LYS A 1 441 ? -15.403 40.647 -24.185 1.00 35.25 441 LYS A N 1
ATOM 3558 C CA . LYS A 1 441 ? -15.595 41.101 -25.567 1.00 35.25 441 LYS A CA 1
ATOM 3559 C C . LYS A 1 441 ? -16.104 39.929 -26.405 1.00 35.25 441 LYS A C 1
ATOM 3561 O O . LYS A 1 441 ? -15.396 38.948 -26.602 1.00 35.25 441 LYS A O 1
ATOM 3566 N N . LYS A 1 442 ? -17.340 40.060 -26.899 1.00 38.28 442 LYS A N 1
ATOM 3567 C CA . LYS A 1 442 ? -17.927 39.199 -27.934 1.00 38.28 442 LYS A CA 1
ATOM 3568 C C . LYS A 1 442 ? -17.045 39.220 -29.185 1.00 38.28 442 LYS A C 1
ATOM 3570 O O . LYS A 1 442 ? -16.800 40.285 -29.752 1.00 38.28 442 LYS A O 1
ATOM 3575 N N . MET A 1 443 ? -16.615 38.041 -29.619 1.00 32.12 443 MET A N 1
ATOM 3576 C CA . MET A 1 443 ? -15.939 37.825 -30.895 1.00 32.12 443 MET A CA 1
ATOM 3577 C C . MET A 1 443 ? -16.995 37.831 -32.012 1.00 32.12 443 MET A C 1
ATOM 3579 O O . MET A 1 443 ? -17.931 37.035 -31.992 1.00 32.12 443 MET A O 1
ATOM 3583 N N . LYS A 1 444 ? -16.876 38.764 -32.964 1.00 36.50 444 LYS A N 1
ATOM 3584 C CA . LYS A 1 444 ? -17.621 38.753 -34.231 1.00 36.50 444 LYS A CA 1
ATOM 3585 C C . LYS A 1 444 ? -16.746 38.048 -35.264 1.00 36.50 444 LYS A C 1
ATOM 3587 O O . LYS A 1 444 ? -15.697 38.574 -35.622 1.00 36.50 444 LYS A O 1
ATOM 3592 N N . ILE A 1 445 ? -17.186 36.885 -35.729 1.00 35.31 445 ILE A N 1
ATOM 3593 C CA . ILE A 1 445 ? -16.612 36.199 -36.889 1.00 35.31 445 ILE A CA 1
ATOM 3594 C C . ILE A 1 445 ? -17.162 36.896 -38.139 1.00 35.31 445 ILE A C 1
ATOM 3596 O O . ILE A 1 445 ? -18.377 37.023 -38.292 1.00 35.31 445 ILE A O 1
ATOM 3600 N N . LYS A 1 446 ? -16.274 37.391 -39.006 1.00 33.72 446 LYS A N 1
ATOM 3601 C CA . LYS A 1 446 ? -16.602 37.755 -40.389 1.00 33.72 446 LYS A CA 1
ATOM 3602 C C . LYS A 1 446 ? -16.217 36.569 -41.270 1.00 33.72 446 LYS A C 1
ATOM 3604 O O . LYS A 1 446 ? -15.069 36.146 -41.249 1.00 33.72 446 LYS A O 1
ATOM 3609 N N . SER A 1 447 ? -17.203 36.035 -41.980 1.00 36.03 447 SER A N 1
ATOM 3610 C CA . SER A 1 447 ? -17.048 35.052 -43.047 1.00 36.03 447 SER A CA 1
ATOM 3611 C C . SER A 1 447 ? -16.618 35.763 -44.328 1.00 36.03 447 SER A C 1
ATOM 3613 O O . SER A 1 447 ? -17.346 36.643 -44.801 1.00 36.03 447 SER A O 1
ATOM 3615 N N . ASP A 1 448 ? -15.479 35.374 -44.888 1.00 41.06 448 ASP A N 1
ATOM 3616 C CA . ASP A 1 448 ? -15.099 35.781 -46.236 1.00 41.06 448 ASP A CA 1
ATOM 3617 C C . ASP A 1 448 ? -15.748 34.872 -47.282 1.00 41.06 448 ASP A C 1
ATOM 3619 O O . ASP A 1 448 ? -15.952 33.673 -47.086 1.00 41.06 448 ASP A O 1
ATOM 3623 N N . LYS A 1 449 ? -16.148 35.530 -48.368 1.00 39.78 449 LYS A N 1
ATOM 3624 C CA . LYS A 1 449 ? -16.893 35.009 -49.508 1.00 39.78 449 LYS A CA 1
ATOM 3625 C C . LYS A 1 449 ? -16.020 34.087 -50.362 1.00 39.78 449 LYS A C 1
ATOM 3627 O O . LYS A 1 449 ? -14.908 34.460 -50.721 1.00 39.78 449 LYS A O 1
ATOM 3632 N N . LEU A 1 450 ? -16.590 32.953 -50.759 1.00 39.81 450 LEU A N 1
ATOM 3633 C CA . LEU A 1 450 ? -16.220 32.232 -51.976 1.00 39.81 450 LEU A CA 1
ATOM 3634 C C . LEU A 1 450 ? -16.806 32.979 -53.185 1.00 39.81 450 LEU A C 1
ATOM 3636 O O . LEU A 1 450 ? -17.949 33.438 -53.133 1.00 39.81 450 LEU A O 1
ATOM 3640 N N . VAL A 1 451 ? -15.999 33.122 -54.232 1.00 46.72 451 VAL A N 1
ATOM 3641 C CA . VAL A 1 451 ? -16.403 33.526 -55.585 1.00 46.72 451 VAL A CA 1
ATOM 3642 C C . VAL A 1 451 ? -16.129 32.327 -56.493 1.00 46.72 451 VAL A C 1
ATOM 3644 O O . VAL A 1 451 ? -15.150 31.619 -56.250 1.00 46.72 451 VAL A O 1
ATOM 3647 N N . ASP A 1 452 ? -17.048 32.130 -57.440 1.00 52.19 452 ASP A N 1
ATOM 3648 C CA . ASP A 1 452 ? -17.234 31.001 -58.369 1.00 52.19 452 ASP A CA 1
ATOM 3649 C C . ASP A 1 452 ? -15.976 30.412 -59.025 1.00 52.19 452 ASP A C 1
ATOM 3651 O O . ASP A 1 452 ? -15.089 31.192 -59.454 1.00 52.19 452 ASP A O 1
#

pLDDT: mean 78.35, std 23.67, range [20.31, 98.12]